Protein AF-A0A932RIR5-F1 (afdb_monomer_lite)

Foldseek 3Di:
DDDDDDDDDDDDDDDDPDDPPDPLQQQAPAEEEEEQPFFDPGQDDAAPVGRTFSVLSLLLRVLLQVLSVVSNYRYHYQDNHRHGDDLLRSQVRCVVSVHQEYEYETAAADPPLPDKFKEKEAAPPDDPLLQLLRVLLQLLLCQFAVGDRPYYYYDPRSNRVSHPHRYMYMNSIHSHHPVVVVLSVASFSSSSNSVSNNSSVSVSCVQPPGPPDDPPPSDDPDDDDDDDDDDDDDDPPDPPPDPQVDADAWDKDWQDDDPWFWFQWDAAQQNQKIKIATRRQQAIWIFGPVDPNRHIDHLDHGNQHPVDWEAFNVRQKIWGWHAGSQAIWIWIAGPPPGDIDTLDDHDNATWHWYAQNVRWIWTAGQVPQDIWIADPVVRDTDDDPPPPGPYDDFQAWDQDNPRDTQGLHDVQWGWDDWAAFLVNQWIWTWIDHPAAIWTWIAGRVPRDIATQDDDFCDDPPQKGWDWDWEAANVNQKIKIKIWIGNVPDTPAIWIWMDTSRNNDIHTNDDTDAHWPNWYAHNQQWIWTRSSSRIIMITHPVPPD

Radius of gyration: 26.17 Å; chains: 1; bounding box: 77×54×76 Å

Sequence (544 aa):
MIKRLFFFLASAISLFVLPVFAQDCDLTGYRLFIDPGHGGSDPGAVGPTGLTEKSVTLNTGLDFRDWLQSMGATVGMTRTTDVSVSLTTRAARANSFGADRFVSVHMNSFTNPSVDGTETYVVPNPSARTRHLGQSVLDELVWYLGTANRGLKTANFTVLVRTVMPATLSESVFLSNPDEEAALRDPDYRGWIAAAQSQGLCDHLAVYPAGAESDSEAASSEAFFLAPNDSSTAQRRPLQGFDLSKPLQLSSVRIISEGRLFMDPNFSPDGNYLIFRGRHGDGLYVVDTTRADLTPRRIAVAAAAGLPYAWSPDNRWLAYTTRRRQGFSTMLQNLSNGEIRAESSASRSLIFPEFAPTGELLLINPESGAATRVDVPSNRRTEDLVSSRILAREGELWIGRDGQAVQLSDTTLDYQWVVPSPTGDYALAVAGHPKGSLLLSVDTRTGSKNVLSLFGMGREGANNISYEGAWSSDGQRVLLNVIKDDGHTVVGSELYVTDRDGHQWQRLSGGGPVKLHAVWSSKDQIAFDDGEGRIVLANLTDLK

Structure (mmCIF, N/CA/C/O backbone):
data_AF-A0A932RIR5-F1
#
_entry.id   AF-A0A932RIR5-F1
#
loop_
_atom_site.group_PDB
_atom_site.id
_atom_site.type_symbol
_atom_site.label_atom_id
_atom_site.label_alt_id
_atom_site.label_comp_id
_atom_site.label_asym_id
_atom_site.label_entity_id
_atom_site.label_seq_id
_atom_site.pdbx_PDB_ins_code
_atom_site.Cartn_x
_atom_site.Cartn_y
_atom_site.Cartn_z
_atom_site.occupancy
_atom_site.B_iso_or_equiv
_atom_site.auth_seq_id
_atom_site.auth_comp_id
_atom_site.auth_asym_id
_atom_site.auth_atom_id
_atom_site.pdbx_PDB_model_num
ATOM 1 N N . MET A 1 1 ? -49.295 31.295 -18.003 1.00 32.19 1 MET A N 1
ATOM 2 C CA . MET A 1 1 ? -49.854 30.038 -18.558 1.00 32.19 1 MET A CA 1
ATOM 3 C C . MET A 1 1 ? -48.768 29.414 -19.424 1.00 32.19 1 MET A C 1
ATOM 5 O O . MET A 1 1 ? -48.263 30.119 -20.276 1.00 32.19 1 MET A O 1
ATOM 9 N N . ILE A 1 2 ? -48.158 28.303 -18.987 1.00 30.34 2 ILE A N 1
ATOM 10 C CA . ILE A 1 2 ? -48.437 26.919 -19.453 1.00 30.34 2 ILE A CA 1
ATOM 11 C C . ILE A 1 2 ? -47.890 26.713 -20.880 1.00 30.34 2 ILE A C 1
ATOM 13 O O . ILE A 1 2 ? -48.258 27.480 -21.749 1.00 30.34 2 ILE A O 1
ATOM 17 N N . LYS A 1 3 ? -47.136 25.679 -21.270 1.00 24.89 3 LYS A N 1
ATOM 18 C CA . LYS A 1 3 ? -46.393 24.552 -20.669 1.00 24.89 3 LYS A CA 1
ATOM 19 C C . LYS A 1 3 ? -46.009 23.677 -21.886 1.00 24.89 3 LYS A C 1
ATOM 21 O O . LYS A 1 3 ? -46.813 23.594 -22.808 1.00 24.89 3 LYS A O 1
ATOM 26 N N . ARG A 1 4 ? -44.915 22.913 -21.753 1.00 31.09 4 ARG A N 1
ATOM 27 C CA . ARG A 1 4 ? -44.551 21.669 -22.482 1.00 31.09 4 ARG A CA 1
ATOM 28 C C . ARG A 1 4 ? -43.914 21.811 -23.870 1.00 31.09 4 ARG A C 1
ATOM 30 O O . ARG A 1 4 ? -44.303 22.680 -24.626 1.00 31.09 4 ARG A O 1
ATOM 37 N N . LEU A 1 5 ? -43.036 20.917 -24.326 1.00 26.16 5 LEU A N 1
ATOM 38 C CA . LEU A 1 5 ? -42.202 19.811 -23.794 1.00 26.16 5 LEU A CA 1
ATOM 39 C C . LEU A 1 5 ? -41.736 19.098 -25.078 1.00 26.16 5 LEU A C 1
ATOM 41 O O . LEU A 1 5 ? -42.607 18.814 -25.887 1.00 26.16 5 LEU A O 1
ATOM 45 N N . PHE A 1 6 ? -40.457 18.767 -25.256 1.00 25.64 6 PHE A N 1
ATOM 46 C CA . PHE A 1 6 ? -40.047 17.443 -25.752 1.00 25.64 6 PHE A CA 1
ATOM 47 C C . PHE A 1 6 ? -38.556 17.207 -25.469 1.00 25.64 6 PHE A C 1
ATOM 49 O O . PHE A 1 6 ? -37.710 18.061 -25.713 1.00 25.64 6 PHE A O 1
ATOM 56 N N . PHE A 1 7 ? -38.312 16.043 -24.871 1.00 24.22 7 PHE A N 1
ATOM 57 C CA . PHE A 1 7 ? -37.049 15.438 -24.458 1.00 24.22 7 PHE A CA 1
ATOM 58 C C . PHE A 1 7 ? -36.295 14.839 -25.655 1.00 24.22 7 PHE A C 1
ATOM 60 O O . PHE A 1 7 ? -36.938 14.249 -26.517 1.00 24.22 7 PHE A O 1
ATOM 67 N N . PHE A 1 8 ? -34.959 14.827 -25.599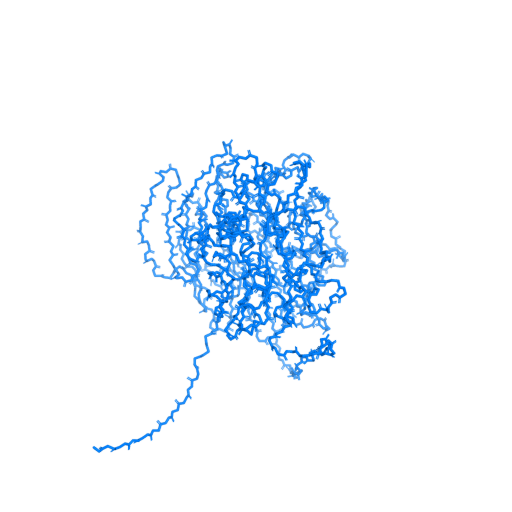 1.00 25.17 8 PHE A N 1
ATOM 68 C CA . PHE A 1 8 ? -34.173 13.640 -25.953 1.00 25.17 8 PHE A CA 1
ATOM 69 C C . PHE A 1 8 ? -32.940 13.534 -25.042 1.00 25.17 8 PHE A C 1
ATOM 71 O O . PHE A 1 8 ? -32.139 14.459 -24.939 1.00 25.17 8 PHE A O 1
ATOM 78 N N . LEU A 1 9 ? -32.863 12.398 -24.347 1.00 26.34 9 LEU A N 1
ATOM 79 C CA . LEU A 1 9 ? -31.711 11.874 -23.617 1.00 26.34 9 LEU A CA 1
ATOM 80 C C . LEU A 1 9 ? -30.598 11.504 -24.611 1.00 26.34 9 LEU A C 1
ATOM 82 O O . LEU A 1 9 ? -30.883 10.838 -25.604 1.00 26.34 9 LEU A O 1
ATOM 86 N N . ALA A 1 10 ? -29.345 11.808 -24.278 1.00 23.22 10 ALA A N 1
ATOM 87 C CA . ALA A 1 10 ? -28.198 10.975 -24.638 1.00 23.22 10 ALA A CA 1
ATOM 88 C C . ALA A 1 10 ? -27.129 11.132 -23.548 1.00 23.22 10 ALA A C 1
ATOM 90 O O . ALA A 1 10 ? -26.724 12.239 -23.201 1.00 23.22 10 ALA A O 1
ATOM 91 N N . SER A 1 11 ? -26.796 9.999 -22.947 1.00 24.69 11 SER A N 1
ATOM 92 C CA . SER A 1 11 ? -26.123 9.815 -21.670 1.00 24.69 11 SER A CA 1
ATOM 93 C C . SER A 1 11 ? -24.672 10.298 -21.646 1.00 24.69 11 SER A C 1
ATOM 95 O O . SER A 1 11 ? -23.898 10.019 -22.556 1.00 24.69 11 SER A O 1
ATOM 97 N N . ALA A 1 12 ? -24.293 10.946 -20.544 1.00 24.64 12 ALA A N 1
ATOM 98 C CA . ALA A 1 12 ? -22.904 11.108 -20.141 1.00 24.64 12 ALA A CA 1
ATOM 99 C C . ALA A 1 12 ? -22.365 9.744 -19.682 1.00 24.64 12 ALA A C 1
ATOM 101 O O . ALA A 1 12 ? -22.759 9.243 -18.631 1.00 24.64 12 ALA A O 1
ATOM 102 N N . ILE A 1 13 ? -21.494 9.134 -20.483 1.00 23.48 13 ILE A N 1
ATOM 103 C CA . ILE A 1 13 ? -20.657 8.016 -20.048 1.00 23.48 13 ILE A CA 1
ATOM 104 C C . ILE A 1 13 ? -19.321 8.636 -19.640 1.00 23.48 13 ILE A C 1
ATOM 106 O O . ILE A 1 13 ? -18.501 9.000 -20.478 1.00 23.48 13 ILE A O 1
ATOM 110 N N . SER A 1 14 ? -19.162 8.836 -18.334 1.00 25.25 14 SER A N 1
ATOM 111 C CA . SER A 1 14 ? -17.896 9.194 -17.702 1.00 25.25 14 SER A CA 1
ATOM 112 C C . SER A 1 14 ? -17.073 7.910 -17.593 1.00 25.25 14 SER A C 1
ATOM 114 O O . SER A 1 14 ? -17.398 7.059 -16.769 1.00 25.25 14 SER A O 1
ATOM 116 N N . LEU A 1 15 ? -16.070 7.721 -18.455 1.00 24.72 15 LEU A N 1
ATOM 117 C CA . LEU A 1 15 ? -15.128 6.607 -18.323 1.00 24.72 15 LEU A CA 1
ATOM 118 C C . LEU A 1 15 ? -14.034 7.008 -17.323 1.00 24.72 15 LEU A C 1
ATOM 120 O O . LEU A 1 15 ? -13.283 7.956 -17.552 1.00 24.72 15 LEU A O 1
ATOM 124 N N . PHE A 1 16 ? -14.011 6.306 -16.194 1.00 26.66 16 PHE A N 1
ATOM 125 C CA . PHE A 1 16 ? -13.011 6.408 -15.138 1.00 26.66 16 PHE A CA 1
ATOM 126 C C . PHE A 1 16 ? -11.642 5.948 -15.655 1.00 26.66 16 PHE A C 1
ATOM 128 O O . PHE A 1 16 ? -11.509 4.842 -16.176 1.00 26.66 16 PHE A O 1
ATOM 135 N N . VAL A 1 17 ? -10.615 6.778 -15.469 1.00 27.78 17 VAL A N 1
ATOM 136 C CA . VAL A 1 17 ? -9.223 6.320 -15.444 1.00 27.78 17 VAL A CA 1
ATOM 137 C C . VAL A 1 17 ? -8.974 5.854 -14.014 1.00 27.78 17 VAL A C 1
ATOM 139 O O . VAL A 1 17 ? -8.877 6.681 -13.112 1.00 27.78 17 VAL A O 1
ATOM 142 N N . LEU A 1 18 ? -8.944 4.541 -13.794 1.00 24.98 18 LEU A N 1
ATOM 143 C CA . LEU A 1 18 ? -8.623 3.960 -12.493 1.00 24.98 18 LEU A CA 1
ATOM 144 C C . LEU A 1 18 ? -7.109 4.055 -12.245 1.00 24.98 18 LEU A C 1
ATOM 146 O O . LEU A 1 18 ? -6.346 3.412 -12.972 1.00 24.98 18 LEU A O 1
ATOM 150 N N . PRO A 1 19 ? -6.637 4.773 -11.210 1.00 30.58 19 PRO A N 1
ATOM 151 C CA . PRO A 1 19 ? -5.379 4.415 -10.585 1.00 30.58 19 PRO A CA 1
ATOM 152 C C . PRO A 1 19 ? -5.601 3.077 -9.873 1.00 30.58 19 PRO A C 1
ATOM 154 O O . PRO A 1 19 ? -6.501 2.931 -9.046 1.00 30.58 19 PRO A O 1
ATOM 157 N N . VAL A 1 20 ? -4.798 2.072 -10.209 1.00 34.03 20 VAL A N 1
ATOM 158 C CA . VAL A 1 20 ? -4.818 0.796 -9.493 1.00 34.03 20 VAL A CA 1
ATOM 159 C C . VAL A 1 20 ? -4.503 1.084 -8.012 1.00 34.03 20 VAL A C 1
ATOM 161 O O . VAL A 1 20 ? -3.459 1.661 -7.705 1.00 34.03 20 VAL A O 1
ATOM 164 N N . PHE A 1 21 ? -5.430 0.682 -7.129 1.00 33.22 21 PHE A N 1
ATOM 165 C CA . PHE A 1 21 ? -5.418 0.723 -5.651 1.00 33.22 21 PHE A CA 1
ATOM 166 C C . PHE A 1 21 ? -6.031 1.955 -4.946 1.00 33.22 21 PHE A C 1
ATOM 168 O O . PHE A 1 21 ? -5.460 2.528 -4.021 1.00 33.22 21 PHE A O 1
ATOM 175 N N . ALA A 1 22 ? -7.273 2.282 -5.280 1.00 31.80 22 ALA A N 1
ATOM 176 C CA . ALA A 1 22 ? -8.377 1.772 -4.467 1.00 31.80 22 ALA A CA 1
ATOM 177 C C . ALA A 1 22 ? -9.261 0.979 -5.430 1.00 31.80 22 ALA A C 1
ATOM 179 O O . ALA A 1 22 ? -9.397 1.364 -6.590 1.00 31.80 22 ALA A O 1
ATOM 180 N N . GLN A 1 23 ? -9.857 -0.129 -5.007 1.00 37.41 23 GLN A N 1
ATOM 181 C CA . GLN A 1 23 ? -11.099 -0.499 -5.677 1.00 37.41 23 GLN A CA 1
ATOM 182 C C . GLN A 1 23 ? -11.997 0.739 -5.528 1.00 37.41 23 GLN A C 1
ATOM 184 O O . GLN A 1 23 ? -12.101 1.238 -4.406 1.00 37.41 23 GLN A O 1
ATOM 189 N N . ASP A 1 24 ? -12.539 1.290 -6.621 1.00 47.62 24 ASP A N 1
ATOM 190 C CA . ASP A 1 24 ? -13.569 2.336 -6.572 1.00 47.62 24 ASP A CA 1
ATOM 191 C C . ASP A 1 24 ? -14.767 1.750 -5.818 1.00 47.62 24 ASP A C 1
ATOM 193 O O . ASP A 1 24 ? -15.699 1.173 -6.378 1.00 47.62 24 ASP A O 1
ATOM 197 N N . CYS A 1 25 ? -14.662 1.781 -4.498 1.00 64.06 25 CYS A N 1
ATOM 198 C CA . CYS A 1 25 ? -15.591 1.189 -3.577 1.00 64.06 25 CYS A CA 1
ATOM 199 C C . CYS A 1 25 ? -16.679 2.225 -3.373 1.00 64.06 25 CYS A C 1
ATOM 201 O O . CYS A 1 25 ? -16.605 3.066 -2.479 1.00 64.06 25 CYS A O 1
ATOM 203 N N . ASP A 1 26 ? -17.660 2.210 -4.268 1.00 77.00 26 ASP A N 1
ATOM 204 C CA . ASP A 1 26 ? -18.864 3.002 -4.090 1.00 77.00 26 ASP A CA 1
ATOM 205 C C . ASP A 1 26 ? -19.714 2.367 -2.985 1.00 77.00 26 ASP A C 1
ATOM 207 O O . ASP A 1 26 ? -20.332 1.313 -3.154 1.00 77.00 26 ASP A O 1
ATOM 211 N N . LEU A 1 27 ? -19.725 3.021 -1.826 1.00 83.62 27 LEU A N 1
ATOM 212 C CA . LEU A 1 27 ? -20.513 2.625 -0.668 1.00 83.62 27 LEU A CA 1
ATOM 213 C C . LEU A 1 27 ? -21.840 3.390 -0.584 1.00 83.62 27 LEU A C 1
ATOM 215 O O . LEU A 1 27 ? -22.510 3.354 0.455 1.00 83.62 27 LEU A O 1
ATOM 219 N N . THR A 1 28 ? -22.254 4.066 -1.658 1.00 87.31 28 THR A N 1
ATOM 220 C CA . THR A 1 28 ? -23.553 4.735 -1.726 1.00 87.31 28 THR A CA 1
ATOM 221 C C . THR A 1 28 ? -24.678 3.749 -1.421 1.00 87.31 28 THR A C 1
ATOM 223 O O . THR A 1 28 ? -24.829 2.705 -2.049 1.00 87.31 28 THR A O 1
ATOM 226 N N . GLY A 1 29 ? -25.496 4.094 -0.427 1.00 89.19 29 GLY A N 1
ATOM 227 C CA . GLY A 1 29 ? -26.617 3.265 0.020 1.00 89.19 29 GLY A CA 1
ATOM 228 C C . GLY A 1 29 ? -26.280 2.263 1.128 1.00 89.19 29 GLY A C 1
ATOM 229 O O . GLY A 1 29 ? -27.212 1.766 1.759 1.00 89.19 29 GLY A O 1
ATOM 230 N N . TYR A 1 30 ? -25.001 2.033 1.444 1.00 94.69 30 TYR A N 1
ATOM 231 C CA . TYR A 1 30 ? -24.607 1.209 2.589 1.00 94.69 30 TYR A CA 1
ATOM 232 C C . TYR A 1 30 ? -24.720 1.971 3.914 1.00 94.69 30 TYR A C 1
ATOM 234 O O . TYR A 1 30 ? -24.375 3.153 4.024 1.00 94.69 30 TYR A O 1
ATOM 242 N N . ARG A 1 31 ? -25.165 1.266 4.954 1.00 97.88 31 ARG A N 1
ATOM 243 C CA . ARG A 1 31 ? -25.274 1.720 6.344 1.00 97.88 31 ARG A CA 1
ATOM 244 C C . ARG A 1 31 ? -24.228 1.000 7.186 1.00 97.88 31 ARG A C 1
ATOM 246 O O . ARG A 1 31 ? -24.449 -0.112 7.653 1.00 97.88 31 ARG A O 1
ATOM 253 N N . LEU A 1 32 ? -23.086 1.630 7.421 1.00 98.44 32 LEU A N 1
ATOM 254 C CA . LEU A 1 32 ? -21.962 1.010 8.132 1.00 98.44 32 LEU A CA 1
ATOM 255 C C . LEU A 1 32 ? -21.875 1.543 9.560 1.00 98.44 32 LEU A C 1
ATOM 257 O O . LEU A 1 32 ? -22.119 2.725 9.796 1.00 98.44 32 LEU A O 1
ATOM 261 N N . PHE A 1 33 ? -21.559 0.683 10.528 1.00 98.75 33 PHE A N 1
ATOM 262 C CA . PHE A 1 33 ? -21.531 1.076 11.936 1.00 98.75 33 PHE A CA 1
ATOM 263 C C . PHE A 1 33 ? -20.171 0.817 12.574 1.00 98.75 33 PHE A C 1
ATOM 265 O O . PHE A 1 33 ? -19.694 -0.317 12.601 1.00 98.75 33 PHE A O 1
ATOM 272 N N . ILE A 1 34 ? -19.575 1.874 13.122 1.00 98.81 34 ILE A N 1
ATOM 273 C CA . ILE A 1 34 ? -18.263 1.830 13.770 1.00 98.81 34 ILE A CA 1
ATOM 274 C C . ILE A 1 34 ? -18.433 1.936 15.286 1.00 98.81 34 ILE A C 1
ATOM 276 O O . ILE A 1 34 ? -19.160 2.792 15.801 1.00 98.81 34 ILE A O 1
ATOM 280 N N . ASP A 1 35 ? -17.723 1.092 16.023 1.00 98.81 35 ASP A N 1
ATOM 281 C CA . ASP A 1 35 ? -17.674 1.124 17.480 1.00 98.81 35 ASP A CA 1
ATOM 282 C C . ASP A 1 35 ? -16.261 1.423 17.993 1.00 98.81 35 ASP A C 1
ATOM 284 O O . ASP A 1 35 ? -15.450 0.509 18.134 1.00 98.81 35 ASP A O 1
ATOM 288 N N . PRO A 1 36 ? -15.937 2.694 18.300 1.00 98.81 36 PRO A N 1
ATOM 289 C CA . PRO A 1 36 ? -14.717 3.013 19.031 1.00 98.81 36 PRO A CA 1
ATOM 290 C C . PRO A 1 36 ? -14.792 2.459 20.462 1.00 98.81 36 PRO A C 1
ATOM 292 O O . PRO A 1 36 ? -15.597 2.939 21.277 1.00 98.81 36 PRO A O 1
ATOM 295 N N . GLY A 1 37 ? -13.944 1.480 20.787 1.00 98.56 37 GLY A N 1
ATOM 296 C CA . GLY A 1 37 ? -13.891 0.822 22.095 1.00 98.56 37 GLY A CA 1
ATOM 297 C C . GLY A 1 37 ? -13.764 1.788 23.281 1.00 98.56 37 GLY A C 1
ATOM 298 O O . GLY A 1 37 ? -13.304 2.918 23.128 1.00 98.56 37 GLY A O 1
ATOM 299 N N . HIS A 1 38 ? -14.179 1.364 24.479 1.00 98.56 38 HIS A N 1
ATOM 300 C CA . HIS A 1 38 ? -14.005 2.123 25.737 1.00 98.56 38 HIS A CA 1
ATOM 301 C C . HIS A 1 38 ? -14.638 3.533 25.732 1.00 98.56 38 HIS A C 1
ATOM 303 O O . HIS A 1 38 ? -15.587 3.790 24.986 1.00 98.56 38 HIS A O 1
ATOM 309 N N . GLY A 1 39 ? -14.180 4.441 26.599 1.00 98.19 39 GLY A N 1
ATOM 310 C CA . GLY A 1 39 ? -14.641 5.831 26.662 1.00 98.19 39 GLY A CA 1
ATOM 311 C C . GLY A 1 39 ? -15.139 6.252 28.044 1.00 98.19 39 GLY A C 1
ATOM 312 O O . GLY A 1 39 ? -15.595 5.443 28.855 1.00 98.19 39 GLY A O 1
ATOM 313 N N . GLY A 1 40 ? -15.057 7.554 28.308 1.00 98.19 40 GLY A N 1
ATOM 314 C CA . GLY A 1 40 ? -15.403 8.168 29.580 1.00 98.19 40 GLY A CA 1
ATOM 315 C C . GLY A 1 40 ? -14.541 7.619 30.714 1.00 98.19 40 GLY A C 1
ATOM 316 O O . GLY A 1 40 ? -13.319 7.788 30.723 1.00 98.19 40 GLY A O 1
ATOM 317 N N . SER A 1 41 ? -15.195 6.969 31.675 1.00 97.44 41 SER A N 1
ATOM 318 C CA . SER A 1 41 ? -14.560 6.383 32.861 1.00 97.44 41 SER A CA 1
ATOM 319 C C . SER A 1 41 ? -13.728 5.132 32.573 1.00 97.44 41 SER A C 1
ATOM 321 O O . SER A 1 41 ? -12.936 4.740 33.421 1.00 97.44 41 SER A O 1
ATOM 323 N N . ASP A 1 42 ? -13.929 4.491 31.422 1.00 98.25 42 ASP A N 1
ATOM 324 C CA . ASP A 1 42 ? -13.168 3.319 30.999 1.00 98.25 42 ASP A CA 1
ATOM 325 C C . ASP A 1 42 ? -12.032 3.760 30.057 1.00 98.25 42 ASP A C 1
ATOM 327 O O . ASP A 1 42 ? -12.317 4.160 28.922 1.00 98.25 42 ASP A O 1
ATOM 331 N N . PRO A 1 43 ? -10.760 3.756 30.506 1.00 98.00 43 PRO A N 1
ATOM 332 C CA . PRO A 1 43 ? -9.630 4.132 29.665 1.00 98.00 43 PRO A CA 1
ATOM 333 C C . PRO A 1 43 ? -9.264 3.065 28.624 1.00 98.00 43 PRO A C 1
ATOM 335 O O . PRO A 1 43 ? -8.533 3.397 27.688 1.00 98.00 43 PRO A O 1
ATOM 338 N N . GLY A 1 44 ? -9.763 1.834 28.777 1.00 98.25 44 GLY A N 1
ATOM 339 C CA . GLY A 1 44 ? -9.194 0.649 28.144 1.00 98.25 44 GLY A CA 1
ATOM 340 C C . GLY A 1 44 ? -7.769 0.385 28.622 1.00 98.25 44 GLY A C 1
ATOM 341 O O . GLY A 1 44 ? -7.405 0.734 29.753 1.00 98.25 44 GLY A O 1
ATOM 342 N N . ALA A 1 45 ? -6.952 -0.216 27.764 1.00 97.88 45 ALA A N 1
ATOM 343 C CA . ALA A 1 45 ? -5.528 -0.359 28.015 1.00 97.88 45 ALA A CA 1
ATOM 344 C C . ALA A 1 45 ? -4.842 1.011 28.192 1.00 97.88 45 ALA A C 1
ATOM 346 O O . ALA A 1 45 ? -5.231 2.028 27.606 1.00 97.88 45 ALA A O 1
ATOM 347 N N . VAL A 1 46 ? -3.788 1.030 29.009 1.00 98.19 46 VAL A N 1
ATOM 348 C CA . VAL A 1 46 ? -2.924 2.198 29.208 1.00 98.19 46 VAL A CA 1
ATOM 349 C C . VAL A 1 46 ? -1.503 1.783 28.861 1.00 98.19 46 VAL A C 1
ATOM 351 O O . VAL A 1 46 ? -0.953 0.883 29.495 1.00 98.19 46 VAL A O 1
ATOM 354 N N . GLY A 1 47 ? -0.940 2.410 27.833 1.00 97.25 47 GLY A N 1
ATOM 355 C CA . GLY A 1 47 ? 0.413 2.128 27.372 1.00 97.25 47 GLY A CA 1
ATOM 356 C C . GLY A 1 47 ? 1.489 2.646 28.335 1.00 97.25 47 GLY A C 1
ATOM 357 O O . GLY A 1 47 ? 1.191 3.425 29.253 1.00 97.25 47 GLY A O 1
ATOM 358 N N . PRO A 1 48 ? 2.753 2.222 28.155 1.00 95.50 48 PRO A N 1
ATOM 359 C CA . PRO A 1 48 ? 3.845 2.530 29.080 1.00 95.50 48 PRO A CA 1
ATOM 360 C C . PRO A 1 48 ? 4.137 4.030 29.234 1.00 95.50 48 PRO A C 1
ATOM 362 O O . PRO A 1 48 ? 4.659 4.446 30.269 1.00 95.50 48 PRO A O 1
ATOM 365 N N . THR A 1 49 ? 3.769 4.862 28.256 1.00 96.19 49 THR A N 1
ATOM 366 C CA . THR A 1 49 ? 3.917 6.326 28.321 1.00 96.19 49 THR A CA 1
ATOM 367 C C . THR A 1 49 ? 2.612 7.055 28.675 1.00 96.19 49 THR A C 1
ATOM 369 O O . THR A 1 49 ? 2.529 8.283 28.572 1.00 96.19 49 THR A O 1
ATOM 372 N N . GLY A 1 50 ? 1.582 6.319 29.103 1.00 97.31 50 GLY A N 1
ATOM 373 C CA . GLY A 1 50 ? 0.291 6.852 29.541 1.00 97.31 50 GLY A CA 1
ATOM 374 C C . GLY A 1 50 ? -0.707 7.125 28.413 1.00 97.31 50 GLY A C 1
ATOM 375 O O . GLY A 1 50 ? -1.734 7.765 28.660 1.00 97.31 50 GLY A O 1
ATOM 376 N N . LEU A 1 51 ? -0.439 6.674 27.179 1.00 98.06 51 LEU A N 1
ATOM 377 C CA . LEU A 1 51 ? -1.433 6.739 26.107 1.00 98.06 51 LEU A CA 1
ATOM 378 C C . LEU A 1 51 ? -2.606 5.815 26.459 1.00 98.06 51 LEU A C 1
ATOM 380 O O . LEU A 1 51 ? -2.403 4.679 26.873 1.00 98.06 51 LEU A O 1
ATOM 384 N N . THR A 1 52 ? -3.838 6.302 26.316 1.00 98.62 52 THR A N 1
ATOM 385 C CA . THR A 1 52 ? -5.042 5.527 26.655 1.00 98.62 52 THR A CA 1
ATOM 386 C C . THR A 1 52 ? -5.717 4.990 25.405 1.00 98.62 52 THR A C 1
ATOM 388 O O . THR A 1 52 ? -5.920 5.725 24.431 1.00 98.62 52 THR A O 1
ATOM 391 N N . GLU A 1 53 ? -6.134 3.729 25.453 1.00 98.75 53 GLU A N 1
ATOM 392 C CA . GLU A 1 53 ? -6.814 3.054 24.351 1.00 98.75 53 GLU A CA 1
ATOM 393 C C . GLU A 1 53 ? -8.085 3.795 23.935 1.00 98.75 53 GLU A C 1
ATOM 395 O O . GLU A 1 53 ? -8.317 4.000 22.744 1.00 98.75 53 GLU A O 1
ATOM 400 N N . LYS A 1 54 ? -8.879 4.302 24.889 1.00 98.56 54 LYS A N 1
ATOM 401 C CA . LYS A 1 54 ? -10.089 5.086 24.583 1.00 98.56 54 LYS A CA 1
ATOM 402 C C . LYS A 1 54 ? -9.828 6.297 23.679 1.00 98.56 54 LYS A C 1
ATOM 404 O O . LYS A 1 54 ? -10.702 6.679 22.897 1.00 98.56 54 LYS A O 1
ATOM 409 N N . SER A 1 55 ? -8.645 6.905 23.788 1.00 98.44 55 SER A N 1
ATOM 410 C CA . SER A 1 55 ? -8.258 8.070 22.990 1.00 98.44 55 SER A CA 1
ATOM 411 C C . SER A 1 55 ? -7.832 7.637 21.591 1.00 98.44 55 SER A C 1
ATOM 413 O O . SER A 1 55 ? -8.236 8.247 20.603 1.00 98.44 55 SER A O 1
ATOM 415 N N . VAL A 1 56 ? -7.059 6.552 21.500 1.00 98.56 56 VAL A N 1
ATOM 416 C CA . VAL A 1 56 ? -6.601 5.980 20.227 1.00 98.56 56 VAL A CA 1
ATOM 417 C C . VAL A 1 56 ? -7.777 5.452 19.409 1.00 98.56 56 VAL A C 1
ATOM 419 O O . VAL A 1 56 ? -7.920 5.813 18.242 1.00 98.56 56 VAL A O 1
ATOM 422 N N . THR A 1 57 ? -8.654 4.662 20.026 1.00 98.75 57 THR A N 1
ATOM 423 C CA . THR A 1 57 ? -9.854 4.099 19.390 1.00 98.75 57 THR A CA 1
ATOM 424 C C . THR A 1 57 ? -10.819 5.188 18.937 1.00 98.75 57 THR A C 1
ATOM 426 O O . THR A 1 57 ? -11.347 5.091 17.834 1.00 98.75 57 THR A O 1
ATOM 429 N N . LEU A 1 58 ? -11.009 6.262 19.723 1.00 98.75 58 LEU A N 1
ATOM 430 C CA . LEU A 1 58 ? -11.843 7.397 19.311 1.00 98.75 58 LEU A CA 1
ATOM 431 C C . LEU A 1 58 ? -11.295 8.062 18.053 1.00 98.75 58 LEU A C 1
ATOM 433 O O . LEU A 1 58 ? -12.033 8.238 17.091 1.00 98.75 58 LEU A O 1
ATOM 437 N N . ASN A 1 59 ? -10.011 8.424 18.066 1.00 96.88 59 ASN A N 1
ATOM 438 C CA . ASN A 1 59 ? -9.389 9.122 16.945 1.00 96.88 59 ASN A CA 1
ATOM 439 C C . ASN A 1 59 ? -9.396 8.251 15.684 1.00 96.88 59 ASN A C 1
ATOM 441 O O . ASN A 1 59 ? -9.846 8.706 14.641 1.00 96.88 59 ASN A O 1
ATOM 445 N N . THR A 1 60 ? -9.007 6.981 15.813 1.00 96.38 60 THR A N 1
ATOM 446 C CA . THR A 1 60 ? -9.030 6.011 14.707 1.00 96.38 60 THR A CA 1
ATOM 447 C C . THR A 1 60 ? -10.446 5.811 14.172 1.00 96.38 60 THR A C 1
ATOM 449 O O . THR A 1 60 ? -10.659 5.813 12.969 1.00 96.38 60 THR A O 1
ATOM 452 N N . GLY A 1 61 ? -11.445 5.692 15.050 1.00 98.19 61 GLY A N 1
ATOM 453 C CA . GLY A 1 61 ? -12.837 5.526 14.639 1.00 98.19 61 GLY A CA 1
ATOM 454 C C . GLY A 1 61 ? -13.425 6.757 13.944 1.00 98.19 61 GLY A C 1
ATOM 455 O O . GLY A 1 61 ? -14.262 6.609 13.057 1.00 98.19 61 GLY A O 1
ATOM 456 N N . LEU A 1 62 ? -12.997 7.967 14.321 1.00 95.56 62 LEU A N 1
ATOM 457 C CA . LEU A 1 62 ? -13.368 9.200 13.619 1.00 95.56 62 LEU A CA 1
ATOM 458 C C . LEU A 1 62 ? -12.729 9.250 12.227 1.00 95.56 62 LEU A C 1
ATOM 460 O O . LEU A 1 62 ? -13.437 9.524 11.261 1.00 95.56 62 LEU A O 1
ATOM 464 N N . ASP A 1 63 ? -11.440 8.915 12.120 1.00 83.69 63 ASP A N 1
ATOM 465 C CA . ASP A 1 63 ? -10.748 8.826 10.831 1.00 83.69 63 ASP A CA 1
ATOM 466 C C . ASP A 1 63 ? -11.408 7.747 9.939 1.00 83.69 63 ASP A C 1
ATOM 468 O O . ASP A 1 63 ? -11.639 7.965 8.752 1.00 83.69 63 ASP A O 1
ATOM 472 N N . PHE A 1 64 ? -11.806 6.609 10.518 1.00 95.19 64 PHE A N 1
ATOM 473 C CA . PHE A 1 64 ? -12.503 5.521 9.823 1.00 95.19 64 PHE A CA 1
ATOM 474 C C . PHE A 1 64 ? -13.888 5.944 9.320 1.00 95.19 64 PHE A C 1
ATOM 476 O O . PHE A 1 64 ? -14.248 5.674 8.174 1.00 95.19 64 PHE A O 1
ATOM 483 N N . ARG A 1 65 ? -14.657 6.680 10.131 1.00 95.44 65 ARG A N 1
ATOM 484 C CA . ARG A 1 65 ? -15.923 7.275 9.684 1.00 95.44 65 ARG A CA 1
ATOM 485 C C . ARG A 1 65 ? -15.700 8.163 8.464 1.00 95.44 65 ARG A C 1
ATOM 487 O O . ARG A 1 65 ? -16.445 8.037 7.495 1.00 95.44 65 ARG A O 1
ATOM 494 N N . ASP A 1 66 ? -14.709 9.046 8.522 1.00 79.44 66 ASP A N 1
ATOM 495 C CA . ASP A 1 66 ? -14.456 10.021 7.461 1.00 79.44 66 ASP A CA 1
ATOM 496 C C . ASP A 1 66 ? -14.050 9.328 6.151 1.00 79.44 66 ASP A C 1
ATOM 498 O O . ASP A 1 66 ? -14.534 9.710 5.084 1.00 79.44 66 ASP A O 1
ATOM 502 N N . TRP A 1 67 ? -13.269 8.242 6.234 1.00 77.50 67 TRP A N 1
ATOM 503 C CA . TRP A 1 67 ? -12.975 7.369 5.093 1.00 77.50 67 TRP A CA 1
ATOM 504 C C . TRP A 1 67 ? -14.240 6.789 4.463 1.00 77.50 67 TRP A C 1
ATOM 506 O O . TRP A 1 67 ? -14.486 6.994 3.274 1.00 77.50 67 TRP A O 1
ATOM 516 N N . LEU A 1 68 ? -15.079 6.115 5.249 1.00 83.62 68 LEU A N 1
ATOM 517 C CA . LEU A 1 68 ? -16.303 5.491 4.741 1.00 83.62 68 LEU A CA 1
ATOM 518 C C . LEU A 1 68 ? -17.292 6.515 4.162 1.00 83.62 68 LEU A C 1
ATOM 520 O O . LEU A 1 68 ? -17.918 6.261 3.134 1.00 83.62 68 LEU A O 1
ATOM 524 N N . GLN A 1 69 ? -17.417 7.690 4.786 1.00 82.00 69 GLN A N 1
ATOM 525 C CA . GLN A 1 69 ? -18.267 8.772 4.280 1.00 82.00 69 GLN A CA 1
ATOM 526 C C . GLN A 1 69 ? -17.747 9.348 2.962 1.00 82.00 69 GLN A C 1
ATOM 528 O O . GLN A 1 69 ? -18.551 9.675 2.090 1.00 82.00 69 GLN A O 1
ATOM 533 N N . SER A 1 70 ? -16.423 9.445 2.788 1.00 70.69 70 SER A N 1
ATOM 534 C CA . SER A 1 70 ? -15.827 9.888 1.519 1.00 70.69 70 SER A CA 1
ATOM 535 C C . SER A 1 70 ? -16.130 8.940 0.352 1.00 70.69 70 SER A C 1
ATOM 537 O O . SER A 1 70 ? -16.164 9.382 -0.792 1.00 70.69 70 SER A O 1
ATOM 539 N N . MET A 1 71 ? -16.431 7.674 0.658 1.00 76.50 71 MET A N 1
ATOM 540 C CA . MET A 1 71 ? -16.841 6.632 -0.288 1.00 76.50 71 MET A CA 1
ATOM 541 C C . MET A 1 71 ? -18.369 6.526 -0.461 1.00 76.50 71 MET A C 1
ATOM 543 O O . MET A 1 71 ? -18.852 5.625 -1.133 1.00 76.50 71 MET A O 1
ATOM 547 N N . GLY A 1 72 ? -19.157 7.423 0.147 1.00 79.31 72 GLY A N 1
ATOM 548 C CA . GLY A 1 72 ? -20.617 7.480 -0.023 1.00 79.31 72 GLY A CA 1
ATOM 549 C C . GLY A 1 72 ? -21.444 6.725 1.027 1.00 79.31 72 GLY A C 1
ATOM 550 O O . GLY A 1 72 ? -22.677 6.790 0.992 1.00 79.31 72 GLY A O 1
ATOM 551 N N . ALA A 1 73 ? -20.813 6.058 1.999 1.00 91.06 73 ALA A N 1
ATOM 552 C CA . ALA A 1 73 ? -21.531 5.321 3.038 1.00 91.06 73 ALA A CA 1
ATOM 553 C C . ALA A 1 73 ? -22.287 6.245 4.007 1.00 91.06 73 ALA A C 1
ATOM 555 O O . ALA A 1 73 ? -21.802 7.301 4.425 1.00 91.06 73 ALA A O 1
ATOM 556 N N . THR A 1 74 ? -23.443 5.786 4.490 1.00 97.69 74 THR A N 1
ATOM 557 C CA . THR A 1 74 ? -24.076 6.356 5.685 1.00 97.69 74 THR A CA 1
ATOM 558 C C . THR A 1 74 ? -23.478 5.695 6.923 1.00 97.69 74 THR A C 1
ATOM 560 O O . THR A 1 74 ? -23.688 4.507 7.160 1.00 97.69 74 THR A O 1
ATOM 563 N N . VAL A 1 75 ? -22.751 6.459 7.739 1.00 98.50 75 VAL A N 1
ATOM 564 C CA . VAL A 1 75 ? -21.983 5.900 8.861 1.00 98.50 75 VAL A CA 1
ATOM 565 C C . VAL A 1 75 ? -22.617 6.227 10.212 1.00 98.50 75 VAL A C 1
ATOM 567 O O . VAL A 1 75 ? -22.808 7.393 10.560 1.00 98.50 75 VAL A O 1
ATOM 570 N N . GLY A 1 76 ? -22.918 5.190 10.991 1.00 98.56 76 GLY A N 1
ATOM 571 C CA . GLY A 1 76 ? -23.297 5.285 12.399 1.00 98.56 76 GLY A CA 1
ATOM 572 C C . GLY A 1 76 ? -22.099 5.039 13.319 1.00 98.56 76 GLY A C 1
ATOM 573 O O . GLY A 1 76 ? -21.185 4.293 12.973 1.00 98.56 76 GLY A O 1
ATOM 574 N N . MET A 1 77 ? -22.093 5.653 14.505 1.00 98.75 77 MET A N 1
ATOM 575 C CA . MET A 1 77 ? -21.038 5.438 15.501 1.00 98.75 77 MET A CA 1
ATOM 576 C C . MET A 1 77 ? -21.604 5.219 16.901 1.00 98.75 77 MET A C 1
ATOM 578 O O . MET A 1 77 ? -22.594 5.850 17.286 1.00 98.75 77 MET A O 1
ATOM 582 N N . THR A 1 78 ? -20.952 4.377 17.710 1.00 98.44 78 THR A N 1
ATOM 583 C CA . THR A 1 78 ? -21.326 4.244 19.129 1.00 98.44 78 THR A CA 1
ATOM 584 C C . THR A 1 78 ? -21.003 5.500 19.924 1.00 98.44 78 THR A C 1
ATOM 586 O O . THR A 1 78 ? -21.780 5.852 20.807 1.00 98.44 78 THR A O 1
ATOM 589 N N . ARG A 1 79 ? -19.905 6.198 19.622 1.00 98.62 79 ARG A N 1
ATOM 590 C CA . ARG A 1 79 ? -19.514 7.471 20.242 1.00 98.62 79 ARG A CA 1
ATOM 591 C C . ARG A 1 79 ? -18.667 8.305 19.281 1.00 98.62 79 ARG A C 1
ATOM 593 O O . ARG A 1 79 ? -17.911 7.756 18.490 1.00 98.62 79 ARG A O 1
ATOM 600 N N . THR A 1 80 ? -18.780 9.625 19.388 1.00 98.25 80 THR A N 1
ATOM 601 C CA . THR A 1 80 ? -17.975 10.613 18.638 1.00 98.25 80 THR A CA 1
ATOM 602 C C . THR A 1 80 ? -17.195 11.556 19.557 1.00 98.25 80 THR A C 1
ATOM 604 O O . THR A 1 80 ? -16.465 12.424 19.090 1.00 98.25 80 THR A O 1
ATOM 607 N N . THR A 1 81 ? -17.333 11.374 20.869 1.00 98.19 81 THR A N 1
ATOM 608 C CA . THR A 1 81 ? -16.636 12.106 21.930 1.00 98.19 81 THR A CA 1
ATOM 609 C C . THR A 1 81 ? -16.190 11.126 23.020 1.00 98.19 81 THR A C 1
ATOM 611 O O . THR A 1 81 ? -16.503 9.928 22.972 1.00 98.19 81 THR A O 1
ATOM 614 N N . ASP A 1 82 ? -15.426 11.608 24.002 1.00 98.44 82 ASP A N 1
ATOM 615 C CA . ASP A 1 82 ? -15.005 10.793 25.143 1.00 98.44 82 ASP A CA 1
ATOM 616 C C . ASP A 1 82 ? -16.148 10.628 26.161 1.00 98.44 82 ASP A C 1
ATOM 618 O O . ASP A 1 82 ? -16.296 11.413 27.096 1.00 98.44 82 ASP A O 1
ATOM 622 N N . VAL A 1 83 ? -16.994 9.618 25.946 1.00 98.25 83 VAL A N 1
ATOM 623 C CA . VAL A 1 83 ? -18.159 9.308 26.787 1.00 98.25 83 VAL A CA 1
ATOM 624 C C . VAL A 1 83 ? -18.272 7.809 27.046 1.00 98.25 83 VAL A C 1
ATOM 626 O O . VAL A 1 83 ? -17.963 6.993 26.176 1.00 98.25 83 VAL A O 1
ATOM 629 N N . SER A 1 84 ? -18.766 7.438 28.228 1.00 97.94 84 SER A N 1
ATOM 630 C CA . SER A 1 84 ? -19.031 6.039 28.567 1.00 97.94 84 SER A CA 1
ATOM 631 C C . SER A 1 84 ? -20.249 5.518 27.795 1.00 97.94 84 SER A C 1
ATOM 633 O O . SER A 1 84 ? -21.336 6.096 27.863 1.00 97.94 84 SER A O 1
ATOM 635 N N . VAL A 1 85 ? -20.094 4.389 27.098 1.00 97.38 85 VAL A N 1
ATOM 636 C CA . VAL A 1 85 ? -21.194 3.669 26.432 1.00 97.38 85 VAL A CA 1
ATOM 637 C C . VAL A 1 85 ? -21.131 2.193 26.820 1.00 97.38 85 VAL A C 1
ATOM 639 O O . VAL A 1 85 ? -20.109 1.535 26.613 1.00 97.38 85 VAL A O 1
ATOM 642 N N . SER A 1 86 ? -22.219 1.659 27.386 1.00 97.94 86 SER A N 1
ATOM 643 C CA . SER A 1 86 ? -22.271 0.251 27.805 1.00 97.94 86 SER A CA 1
ATOM 644 C C . SER A 1 86 ? -22.222 -0.698 26.603 1.00 97.94 86 SER A C 1
ATOM 646 O O . SER A 1 86 ? -22.764 -0.379 25.544 1.00 97.94 86 SER A O 1
ATOM 648 N N . LEU A 1 87 ? -21.656 -1.897 26.775 1.00 96.75 87 LEU A N 1
ATOM 649 C CA . LEU A 1 87 ? -21.560 -2.898 25.702 1.00 96.75 87 LEU A CA 1
ATOM 650 C C . LEU A 1 87 ? -22.923 -3.251 25.082 1.00 96.75 87 LEU A C 1
ATOM 652 O O . LEU A 1 87 ? -23.039 -3.416 23.872 1.00 96.75 87 LEU A O 1
ATOM 656 N N . THR A 1 88 ? -23.981 -3.316 25.897 1.00 95.75 88 THR A N 1
ATOM 657 C CA . THR A 1 88 ? -25.338 -3.580 25.388 1.00 95.75 88 THR A CA 1
ATOM 658 C C . THR A 1 88 ? -25.877 -2.396 24.588 1.00 95.75 88 THR A C 1
ATOM 660 O O . THR A 1 88 ? -26.506 -2.593 23.553 1.00 95.75 88 THR A O 1
ATOM 663 N N . THR A 1 89 ? -25.608 -1.165 25.031 1.00 96.94 89 THR A N 1
ATOM 664 C CA . THR A 1 89 ? -26.010 0.048 24.304 1.00 96.94 89 THR A CA 1
ATOM 665 C C . THR A 1 89 ? -25.303 0.157 22.954 1.00 96.94 89 THR A C 1
ATOM 667 O O . THR A 1 89 ? -25.932 0.583 21.990 1.00 96.94 89 THR A O 1
ATOM 670 N N . ARG A 1 90 ? -24.029 -0.248 22.860 1.00 98.56 90 ARG A N 1
ATOM 671 C CA . ARG A 1 90 ? -23.260 -0.273 21.602 1.00 98.56 90 ARG A CA 1
ATOM 672 C C . ARG A 1 90 ? -23.956 -1.127 20.543 1.00 98.56 90 ARG A C 1
ATOM 674 O O . ARG A 1 90 ? -24.328 -0.610 19.493 1.00 98.56 90 ARG A O 1
ATOM 681 N N . ALA A 1 91 ? -24.244 -2.384 20.882 1.00 97.62 91 ALA A N 1
ATOM 682 C CA . ALA A 1 91 ? -24.965 -3.300 20.001 1.00 97.62 91 ALA A CA 1
ATOM 683 C C . ALA A 1 91 ? -26.384 -2.804 19.674 1.00 97.62 91 ALA A C 1
ATOM 685 O O . ALA A 1 91 ? -26.799 -2.808 18.518 1.00 97.62 91 ALA A O 1
ATOM 686 N N . ALA A 1 92 ? -27.120 -2.301 20.672 1.00 97.12 92 ALA A N 1
ATOM 687 C CA . ALA A 1 92 ? -28.469 -1.778 20.462 1.00 97.12 92 ALA A CA 1
ATOM 688 C C . ALA A 1 92 ? -28.499 -0.583 19.492 1.00 97.12 92 ALA A C 1
ATOM 690 O O . ALA A 1 92 ? -29.429 -0.478 18.691 1.00 97.12 92 ALA A O 1
ATOM 691 N N . ARG A 1 93 ? -27.490 0.301 19.531 1.00 98.31 93 ARG A N 1
ATOM 692 C CA . ARG A 1 93 ? -27.357 1.423 18.587 1.00 98.31 93 ARG A CA 1
ATOM 693 C C . ARG A 1 93 ? -27.120 0.935 17.161 1.00 98.31 93 ARG A C 1
ATOM 695 O O . ARG A 1 93 ? -27.811 1.411 16.268 1.00 98.31 93 ARG A O 1
ATOM 702 N N . ALA A 1 94 ? -26.227 -0.035 16.961 1.00 98.06 94 ALA A N 1
ATOM 703 C CA . ALA A 1 94 ? -25.978 -0.627 15.645 1.00 98.06 94 ALA A CA 1
ATOM 704 C C . ALA A 1 94 ? -27.229 -1.313 15.069 1.00 98.06 94 ALA A C 1
ATOM 706 O O . ALA A 1 94 ? -27.590 -1.089 13.915 1.00 98.06 94 ALA A O 1
ATOM 707 N N . ASN A 1 95 ? -27.946 -2.073 15.902 1.00 97.94 95 ASN A N 1
ATOM 708 C CA . ASN A 1 95 ? -29.190 -2.737 15.508 1.00 97.94 95 ASN A CA 1
ATOM 709 C C . ASN A 1 95 ? -30.285 -1.722 15.150 1.00 97.94 95 ASN A C 1
ATOM 711 O O . ASN A 1 95 ? -30.926 -1.845 14.112 1.00 97.94 95 ASN A O 1
ATOM 715 N N . SER A 1 96 ? -30.474 -0.688 15.977 1.00 97.00 96 SER A N 1
ATOM 716 C CA . SER A 1 96 ? -31.482 0.360 15.733 1.00 97.00 96 SER A CA 1
ATOM 717 C C . SER A 1 96 ? -31.141 1.221 14.518 1.00 97.00 96 SER A C 1
ATOM 719 O O . SER A 1 96 ? -32.029 1.744 13.851 1.00 97.00 96 SER A O 1
ATOM 721 N N . PHE A 1 97 ? -29.849 1.366 14.220 1.00 97.56 97 PHE A N 1
ATOM 722 C CA . PHE A 1 97 ? -29.378 2.009 13.004 1.00 97.56 97 PHE A CA 1
ATOM 723 C C . PHE A 1 97 ? -29.627 1.153 11.760 1.00 97.56 97 PHE A C 1
ATOM 725 O O . PHE A 1 97 ? -29.502 1.686 10.666 1.00 97.56 97 PHE A O 1
ATOM 732 N N . GLY A 1 98 ? -29.982 -0.129 11.878 1.00 96.06 98 GLY A N 1
ATOM 733 C CA . GLY A 1 98 ? -30.123 -1.014 10.721 1.00 96.06 98 GLY A CA 1
ATOM 734 C C . GLY A 1 98 ? -28.818 -1.105 9.934 1.00 96.06 98 GLY A C 1
ATOM 735 O O . GLY A 1 98 ? -28.817 -0.871 8.730 1.00 96.06 98 GLY A O 1
ATOM 736 N N . ALA A 1 99 ? -27.701 -1.311 10.637 1.00 97.69 99 ALA A N 1
ATOM 737 C CA . ALA A 1 99 ? -26.394 -1.408 10.002 1.00 97.69 99 ALA A CA 1
ATOM 738 C C . ALA A 1 99 ? -26.280 -2.674 9.143 1.00 97.69 99 ALA A C 1
ATOM 740 O O . ALA A 1 99 ? -26.655 -3.757 9.590 1.00 97.69 99 ALA A O 1
ATOM 741 N N . ASP A 1 100 ? -25.681 -2.547 7.963 1.00 97.69 100 ASP A N 1
ATOM 742 C CA . ASP A 1 100 ? -25.309 -3.669 7.106 1.00 97.69 100 ASP A CA 1
ATOM 743 C C . ASP A 1 100 ? -24.116 -4.425 7.683 1.00 97.69 100 ASP A C 1
ATOM 745 O O . ASP A 1 100 ? -24.068 -5.653 7.613 1.00 97.69 100 ASP A O 1
ATOM 749 N N . ARG A 1 101 ? -23.141 -3.698 8.242 1.00 98.12 101 ARG A N 1
ATOM 750 C CA . ARG A 1 101 ? -21.919 -4.238 8.852 1.00 98.12 101 ARG A CA 1
ATOM 751 C C . ARG A 1 101 ? -21.544 -3.459 10.100 1.00 98.12 101 ARG A C 1
ATOM 753 O O . ARG A 1 101 ? -21.765 -2.248 10.178 1.00 98.12 101 ARG A O 1
ATOM 760 N N . PHE A 1 102 ? -20.941 -4.167 11.046 1.00 98.69 102 PHE A N 1
ATOM 761 C CA . PHE A 1 102 ? -20.440 -3.608 12.293 1.00 98.69 102 PHE A CA 1
ATOM 762 C C . PHE A 1 102 ? -18.944 -3.893 12.455 1.00 98.69 102 PHE A C 1
ATOM 764 O O . PHE A 1 102 ? -18.512 -5.042 12.338 1.00 98.69 102 PHE A O 1
ATOM 771 N N . VAL A 1 103 ? -18.162 -2.857 12.761 1.00 98.81 103 VAL A N 1
ATOM 772 C CA . VAL A 1 103 ? -16.726 -2.980 13.047 1.00 98.81 103 VAL A CA 1
ATOM 773 C C . VAL A 1 103 ? -16.404 -2.286 14.368 1.00 98.81 103 VAL A C 1
ATOM 775 O O . VAL A 1 103 ? -16.595 -1.077 14.509 1.00 98.81 103 VAL A O 1
ATOM 778 N N . SER A 1 104 ? -15.903 -3.052 15.337 1.00 98.88 104 SER A N 1
ATOM 779 C CA . SER A 1 104 ? -15.398 -2.532 16.611 1.00 98.88 104 SER A CA 1
ATOM 780 C C . SER A 1 104 ? -13.892 -2.316 16.537 1.00 98.88 104 SER A C 1
ATOM 782 O O . SER A 1 104 ? -13.164 -3.210 16.113 1.00 98.88 104 SER A O 1
ATOM 784 N N . VAL A 1 105 ? -13.426 -1.147 16.971 1.00 98.81 105 VAL A N 1
ATOM 785 C CA . VAL A 1 105 ? -12.020 -0.727 16.888 1.00 98.81 105 VAL A CA 1
ATOM 786 C C . VAL A 1 105 ? -11.401 -0.730 18.284 1.00 98.81 105 VAL A C 1
ATOM 788 O O . VAL A 1 105 ? -11.866 0.020 19.148 1.00 98.81 105 VAL A O 1
ATOM 791 N N . HIS A 1 106 ? -10.357 -1.537 18.483 1.00 98.81 106 HIS A N 1
ATOM 792 C CA . HIS A 1 106 ? -9.628 -1.730 19.741 1.00 98.81 106 HIS A CA 1
ATOM 793 C C . HIS A 1 106 ? -8.112 -1.815 19.528 1.00 98.81 106 HIS A C 1
ATOM 795 O O . HIS A 1 106 ? -7.652 -2.047 18.404 1.00 98.81 106 HIS A O 1
ATOM 801 N N . MET A 1 107 ? -7.356 -1.566 20.603 1.00 98.19 107 MET A N 1
ATOM 802 C CA . MET A 1 107 ? -5.911 -1.798 20.651 1.00 98.19 107 MET A CA 1
ATOM 803 C C . MET A 1 107 ? -5.614 -2.757 21.792 1.00 98.19 107 MET A C 1
ATOM 805 O O . MET A 1 107 ? -5.956 -2.497 22.945 1.00 98.19 107 MET A O 1
ATOM 809 N N . ASN A 1 108 ? -4.912 -3.830 21.475 1.00 96.00 108 ASN A N 1
ATOM 810 C CA . ASN A 1 108 ? -4.730 -4.937 22.383 1.00 96.00 108 ASN A CA 1
ATOM 811 C C . ASN A 1 108 ? -3.797 -4.563 23.538 1.00 96.00 108 ASN A C 1
ATOM 813 O O . ASN A 1 108 ? -3.111 -3.535 23.542 1.00 96.00 108 ASN A O 1
ATOM 817 N N . SER A 1 109 ? -3.709 -5.452 24.518 1.00 94.38 109 SER A N 1
ATOM 818 C CA . SER A 1 109 ? -2.745 -5.344 25.600 1.00 94.38 109 SER A CA 1
ATOM 819 C C . SER A 1 109 ? -2.359 -6.718 26.122 1.00 94.38 109 SER A C 1
ATOM 821 O O . SER A 1 109 ? -3.192 -7.615 26.253 1.00 94.38 109 SER A O 1
ATOM 823 N N . PHE A 1 110 ? -1.083 -6.884 26.458 1.00 93.56 110 PHE A N 1
ATOM 824 C CA . PHE A 1 110 ? -0.565 -8.103 27.059 1.00 93.56 110 PHE A CA 1
ATOM 825 C C . PHE A 1 110 ? 0.432 -7.785 28.176 1.00 93.56 110 PHE A C 1
ATOM 827 O O . PHE A 1 110 ? 1.094 -6.750 28.170 1.00 93.56 110 PHE A O 1
ATOM 834 N N . THR A 1 111 ? 0.564 -8.690 29.150 1.00 92.44 111 THR A N 1
ATOM 835 C CA . THR A 1 111 ? 1.488 -8.503 30.285 1.00 92.44 111 THR A CA 1
ATOM 836 C C . THR A 1 111 ? 2.956 -8.529 29.864 1.00 92.44 111 THR A C 1
ATOM 838 O O . THR A 1 111 ? 3.781 -7.867 30.487 1.00 92.44 111 THR A O 1
ATOM 841 N N . ASN A 1 112 ? 3.286 -9.288 28.816 1.00 93.31 112 ASN A N 1
ATOM 842 C CA . ASN A 1 112 ? 4.594 -9.244 28.174 1.00 93.31 112 ASN A CA 1
ATOM 843 C C . ASN A 1 112 ? 4.608 -8.114 27.121 1.00 93.31 112 ASN A C 1
ATOM 845 O O . ASN A 1 112 ? 3.953 -8.269 26.090 1.00 93.31 112 ASN A O 1
ATOM 849 N N . PRO A 1 113 ? 5.373 -7.024 27.329 1.00 91.12 113 PRO A N 1
ATOM 850 C CA . PRO A 1 113 ? 5.381 -5.859 26.441 1.00 91.12 113 PRO A CA 1
ATOM 851 C C . PRO A 1 113 ? 6.081 -6.110 25.098 1.00 91.12 113 PRO A C 1
ATOM 853 O O . PRO A 1 113 ? 6.060 -5.238 24.244 1.00 91.12 113 PRO A O 1
ATOM 856 N N . SER A 1 114 ? 6.709 -7.275 24.897 1.00 86.62 114 SER A N 1
ATOM 857 C CA . SER A 1 114 ? 7.269 -7.659 23.590 1.00 86.62 114 SER A CA 1
ATOM 858 C C . SER A 1 114 ? 6.238 -8.257 22.632 1.00 86.62 114 SER A C 1
ATOM 860 O O . SER A 1 114 ? 6.562 -8.494 21.476 1.00 86.62 114 SER A O 1
ATOM 862 N N . VAL A 1 115 ? 5.013 -8.534 23.094 1.00 88.25 115 VAL A N 1
ATOM 863 C CA . VAL A 1 115 ? 3.950 -9.040 22.219 1.00 88.25 115 VAL A CA 1
ATOM 864 C C . VAL A 1 115 ? 3.464 -7.909 21.321 1.00 88.25 115 VAL A C 1
ATOM 866 O O . VAL A 1 115 ? 3.080 -6.859 21.825 1.00 88.25 115 VAL A O 1
ATOM 869 N N . ASP A 1 116 ? 3.473 -8.156 20.016 1.00 83.12 116 ASP A N 1
ATOM 870 C CA . ASP A 1 116 ? 3.033 -7.257 18.952 1.00 83.12 116 ASP A CA 1
ATOM 871 C C . ASP A 1 116 ? 2.109 -7.989 17.962 1.00 83.12 116 ASP A C 1
ATOM 873 O O . ASP A 1 116 ? 1.866 -9.206 18.075 1.00 83.12 116 ASP A O 1
ATOM 877 N N . GLY A 1 117 ? 1.581 -7.238 16.993 1.00 75.06 117 GLY A N 1
ATOM 878 C CA . GLY A 1 117 ? 0.841 -7.776 15.857 1.00 75.06 117 GLY A CA 1
ATOM 879 C C . GLY A 1 117 ? -0.643 -7.416 15.822 1.00 75.06 117 GLY A C 1
ATOM 880 O O . GLY A 1 117 ? -1.179 -6.745 16.699 1.00 75.06 117 GLY A O 1
ATOM 881 N N . THR A 1 118 ? -1.332 -7.928 14.807 1.00 87.25 118 THR A N 1
ATOM 882 C CA . THR A 1 118 ? -2.751 -7.657 14.549 1.00 87.25 118 THR A CA 1
ATOM 883 C C . THR A 1 118 ? -3.578 -8.928 14.682 1.00 87.25 118 THR A C 1
ATOM 885 O O . THR A 1 118 ? -3.209 -9.981 14.159 1.00 87.25 118 THR A O 1
ATOM 888 N N . GLU A 1 119 ? -4.734 -8.822 15.335 1.00 95.50 119 GLU A N 1
ATOM 889 C CA . GLU A 1 119 ? -5.756 -9.872 15.374 1.00 95.50 119 GLU A CA 1
ATOM 890 C C . GLU A 1 119 ? -7.159 -9.295 15.183 1.00 95.50 119 GLU A C 1
ATOM 892 O O . GLU A 1 119 ? -7.448 -8.153 15.537 1.00 95.50 119 GLU A O 1
ATOM 897 N N . THR A 1 120 ? -8.063 -10.110 14.648 1.00 98.50 120 THR A N 1
ATOM 898 C CA . THR A 1 120 ? -9.491 -9.785 14.591 1.00 98.50 120 THR A CA 1
ATOM 899 C C . THR A 1 120 ? -10.314 -10.875 15.258 1.00 98.50 120 THR A C 1
ATOM 901 O O . THR A 1 120 ? -9.881 -12.020 15.403 1.00 98.50 120 THR A O 1
ATOM 904 N N . TYR A 1 121 ? -11.517 -10.518 15.689 1.00 98.75 121 TYR A N 1
ATOM 905 C CA . TYR A 1 121 ? -12.438 -11.385 16.400 1.00 98.75 121 TYR A CA 1
ATOM 906 C C . TYR A 1 121 ? -13.822 -11.344 15.772 1.00 98.75 121 TYR A C 1
ATOM 908 O O . TYR A 1 121 ? -14.387 -10.280 15.527 1.00 98.75 121 TYR A O 1
ATOM 916 N N . VAL A 1 122 ? -14.409 -12.523 15.612 1.00 98.56 122 VAL A N 1
ATOM 917 C CA . VAL A 1 122 ? -15.822 -12.717 15.271 1.00 98.56 122 VAL A CA 1
ATOM 918 C C . VAL A 1 122 ? -16.506 -13.579 16.336 1.00 98.56 122 VAL A C 1
ATOM 920 O O . VAL A 1 122 ? -15.863 -14.103 17.248 1.00 98.56 122 VAL A O 1
ATOM 923 N N . VAL A 1 123 ? -17.827 -13.728 16.266 1.00 97.19 123 VAL A N 1
ATOM 924 C CA . VAL A 1 123 ? -18.552 -14.657 17.151 1.00 97.19 123 VAL A CA 1
ATOM 925 C C . VAL A 1 123 ? -18.109 -16.114 16.930 1.00 97.19 123 VAL A C 1
ATOM 927 O O . VAL A 1 123 ? -17.670 -16.453 15.829 1.00 97.19 123 VAL A O 1
ATOM 930 N N . PRO A 1 124 ? -18.237 -17.011 17.928 1.00 95.69 124 PRO A N 1
ATOM 931 C CA . PRO A 1 124 ? -18.078 -18.446 17.705 1.00 95.69 124 PRO A CA 1
ATOM 932 C C . PRO A 1 124 ? -19.089 -18.978 16.688 1.00 95.69 124 PRO A C 1
ATOM 934 O O . PRO A 1 124 ? -20.228 -18.520 16.644 1.00 95.69 124 PRO A O 1
ATOM 937 N N . ASN A 1 125 ? -18.675 -19.976 15.903 1.00 92.44 125 ASN A N 1
ATOM 938 C CA . ASN A 1 125 ? -19.458 -20.535 14.793 1.00 92.44 125 ASN A CA 1
ATOM 939 C C . ASN A 1 125 ? -20.008 -19.450 13.839 1.00 92.44 125 ASN A C 1
ATOM 941 O O . ASN A 1 125 ? -21.212 -19.419 13.578 1.00 92.44 125 ASN A O 1
ATOM 945 N N . PRO A 1 126 ? -19.152 -18.541 13.328 1.00 92.62 126 PRO A N 1
ATOM 946 C CA . PRO A 1 126 ? -19.607 -17.454 12.471 1.00 92.62 126 PRO A CA 1
ATOM 947 C C . PRO A 1 126 ? -20.111 -18.006 11.131 1.00 92.62 126 PRO A C 1
ATOM 949 O O . PRO A 1 126 ? -19.562 -18.990 10.619 1.00 92.62 126 PRO A O 1
ATOM 952 N N . SER A 1 127 ? -21.098 -17.332 10.532 1.00 91.56 127 SER A N 1
ATOM 953 C CA . SER A 1 127 ? -21.477 -17.565 9.132 1.00 91.56 127 SER A CA 1
ATOM 954 C C . SER A 1 127 ? -20.291 -17.316 8.193 1.00 91.56 127 SER A C 1
ATOM 956 O O . SER A 1 127 ? -19.322 -16.640 8.564 1.00 91.56 127 SER A O 1
ATOM 958 N N . ALA A 1 128 ? -20.368 -17.826 6.960 1.00 85.88 128 ALA A N 1
ATOM 959 C CA . ALA A 1 128 ? -19.333 -17.594 5.949 1.00 85.88 128 ALA A CA 1
ATOM 960 C C . ALA A 1 128 ? -19.109 -16.091 5.721 1.00 85.88 128 ALA A C 1
ATOM 962 O O . ALA A 1 128 ? -17.972 -15.620 5.707 1.00 85.88 128 ALA A O 1
ATOM 963 N N . ARG A 1 129 ? -20.204 -15.325 5.675 1.00 90.69 129 ARG A N 1
ATOM 964 C CA . ARG A 1 129 ? -20.181 -13.866 5.572 1.00 90.69 129 ARG A CA 1
ATOM 965 C C . ARG A 1 129 ? -19.454 -13.186 6.730 1.00 90.69 129 ARG A C 1
ATOM 967 O O . ARG A 1 129 ? -18.588 -12.352 6.492 1.00 90.69 129 ARG A O 1
ATOM 974 N N . THR A 1 130 ? -19.779 -13.525 7.977 1.00 96.19 130 THR A N 1
ATOM 975 C CA . THR A 1 130 ? -19.129 -12.908 9.145 1.00 96.19 130 THR A CA 1
ATOM 976 C C . THR A 1 130 ? -17.653 -13.290 9.222 1.00 96.19 130 THR A C 1
ATOM 978 O O . THR A 1 130 ? -16.817 -12.446 9.535 1.00 96.19 130 THR A O 1
ATOM 981 N N . ARG A 1 131 ? -17.312 -14.537 8.878 1.00 91.06 131 ARG A N 1
ATOM 982 C CA . ARG A 1 131 ? -15.915 -14.976 8.784 1.00 91.06 131 ARG A CA 1
ATOM 983 C C . ARG A 1 131 ? -15.151 -14.179 7.730 1.00 91.06 131 ARG A C 1
ATOM 985 O O . ARG A 1 131 ? -14.062 -13.707 8.028 1.00 91.06 131 ARG A O 1
ATOM 992 N N . HIS A 1 132 ? -15.729 -13.994 6.542 1.00 90.44 132 HIS A N 1
ATOM 993 C CA . HIS A 1 132 ? -15.110 -13.203 5.480 1.00 90.44 132 HIS A CA 1
ATOM 994 C C . HIS A 1 132 ? -14.912 -11.748 5.900 1.00 90.44 132 HIS A C 1
ATOM 996 O O . HIS A 1 132 ? -13.852 -11.201 5.647 1.00 90.44 132 HIS A O 1
ATOM 1002 N N . LEU A 1 133 ? -15.882 -11.127 6.580 1.00 97.31 133 LEU A N 1
ATOM 1003 C CA . LEU A 1 133 ? -15.717 -9.766 7.103 1.00 97.31 133 LEU A CA 1
ATOM 1004 C C . LEU A 1 133 ? -14.506 -9.672 8.042 1.00 97.31 133 LEU A C 1
ATOM 1006 O O . LEU A 1 133 ? -13.668 -8.787 7.891 1.00 97.31 133 LEU A O 1
ATOM 1010 N N . GLY A 1 134 ? -14.419 -10.579 9.019 1.00 90.56 134 GLY A N 1
ATOM 1011 C CA . GLY A 1 134 ? -13.315 -10.582 9.976 1.00 90.56 134 GLY A CA 1
ATOM 1012 C C . GLY A 1 134 ? -11.958 -10.853 9.327 1.00 90.56 134 GLY A C 1
ATOM 1013 O O . GLY A 1 134 ? -10.969 -10.242 9.732 1.00 90.56 134 GLY A O 1
ATOM 1014 N N . GLN A 1 135 ? -11.925 -11.731 8.321 1.00 84.38 135 GLN A N 1
ATOM 1015 C CA . GLN A 1 135 ? -10.715 -12.067 7.577 1.00 84.38 135 GLN A CA 1
ATOM 1016 C C . GLN A 1 135 ? -10.265 -10.914 6.674 1.00 84.38 135 GLN A C 1
ATOM 1018 O O . GLN A 1 135 ? -9.112 -10.524 6.762 1.00 84.38 135 GLN A O 1
ATOM 1023 N N . SER A 1 136 ? -11.163 -10.297 5.898 1.00 77.94 136 SER A N 1
ATOM 1024 C CA . SER A 1 136 ? -10.815 -9.163 5.029 1.00 77.94 136 SER A CA 1
ATOM 1025 C C . SER A 1 136 ? -10.271 -7.976 5.824 1.00 77.94 136 SER A C 1
ATOM 1027 O O . SER A 1 136 ? -9.277 -7.376 5.440 1.00 77.94 136 SER A O 1
ATOM 1029 N N . VAL A 1 137 ? -10.871 -7.662 6.978 1.00 92.88 137 VAL A N 1
ATOM 1030 C CA . VAL A 1 137 ? -10.349 -6.601 7.857 1.00 92.88 137 VAL A CA 1
ATOM 1031 C C . VAL A 1 137 ? -8.983 -6.972 8.444 1.00 92.88 137 VAL A C 1
ATOM 1033 O O . VAL A 1 137 ? -8.134 -6.098 8.592 1.00 92.88 137 VAL A O 1
ATOM 1036 N N . LEU A 1 138 ? -8.753 -8.244 8.785 1.00 85.44 138 LEU A N 1
ATOM 1037 C CA . LEU A 1 138 ? -7.452 -8.706 9.274 1.00 85.44 138 LEU A CA 1
ATOM 1038 C C . LEU A 1 138 ? -6.378 -8.606 8.198 1.00 85.44 138 LEU A C 1
ATOM 1040 O O . LEU A 1 138 ? -5.304 -8.085 8.480 1.00 85.44 138 LEU A O 1
ATOM 1044 N N . ASP A 1 139 ? -6.671 -9.122 7.006 1.00 67.06 139 ASP A N 1
ATOM 1045 C CA . ASP A 1 139 ? -5.737 -9.163 5.887 1.00 67.06 139 ASP A CA 1
ATOM 1046 C C . ASP A 1 139 ? -5.287 -7.746 5.547 1.00 67.06 139 ASP A C 1
ATOM 1048 O O . ASP A 1 139 ? -4.087 -7.496 5.503 1.00 67.06 139 ASP A O 1
ATOM 1052 N N . GLU A 1 140 ? -6.225 -6.799 5.466 1.00 76.69 140 GLU A N 1
ATOM 1053 C CA . GLU A 1 140 ? -5.921 -5.394 5.205 1.00 76.69 140 GLU A CA 1
ATOM 1054 C C . GLU A 1 140 ? -5.209 -4.697 6.376 1.00 76.69 140 GLU A C 1
ATOM 1056 O O . GLU A 1 140 ? -4.337 -3.861 6.165 1.00 76.69 140 GLU A O 1
ATOM 1061 N N . LEU A 1 141 ? -5.500 -5.022 7.637 1.00 77.75 141 LEU A N 1
ATOM 1062 C CA . LEU A 1 141 ? -4.737 -4.448 8.755 1.00 77.75 141 LEU A CA 1
ATOM 1063 C C . LEU A 1 141 ? -3.292 -4.956 8.784 1.00 77.75 141 LEU A C 1
ATOM 1065 O O . LEU A 1 141 ? -2.363 -4.159 8.908 1.00 77.75 141 LEU A O 1
ATOM 1069 N N . VAL A 1 142 ? -3.101 -6.268 8.639 1.00 63.97 142 VAL A N 1
ATOM 1070 C CA . VAL A 1 142 ? -1.774 -6.891 8.530 1.00 63.97 142 VAL A CA 1
ATOM 1071 C C . VAL A 1 142 ? -1.022 -6.314 7.334 1.00 63.97 142 VAL A C 1
ATOM 1073 O O . VAL A 1 142 ? 0.176 -6.053 7.444 1.00 63.97 142 VAL A O 1
ATOM 1076 N N . TRP A 1 143 ? -1.740 -6.067 6.233 1.00 49.66 143 TRP A N 1
ATOM 1077 C CA . TRP A 1 143 ? -1.266 -5.343 5.060 1.00 49.66 143 TRP A CA 1
ATOM 1078 C C . TRP A 1 143 ? -0.736 -3.969 5.468 1.00 49.66 143 TRP A C 1
ATOM 1080 O O . TRP A 1 143 ? 0.473 -3.783 5.643 1.00 49.66 143 TRP A O 1
ATOM 1090 N N . TYR A 1 144 ? -1.647 -3.022 5.681 1.00 55.94 144 TYR A N 1
ATOM 1091 C CA . TYR A 1 144 ? -1.364 -1.599 5.858 1.00 55.94 144 TYR A CA 1
ATOM 1092 C C . TYR A 1 144 ? -0.312 -1.313 6.936 1.00 55.94 144 TYR A C 1
ATOM 1094 O O . TYR A 1 144 ? 0.414 -0.321 6.833 1.00 55.94 144 TYR A O 1
ATOM 1102 N N . LEU A 1 145 ? -0.259 -2.132 7.990 1.00 61.88 145 LEU A N 1
ATOM 1103 C CA . LEU A 1 145 ? 0.581 -1.888 9.160 1.00 61.88 145 LEU A CA 1
ATOM 1104 C C . LEU A 1 145 ? 1.911 -2.657 9.126 1.00 61.88 145 LEU A C 1
ATOM 1106 O O . LEU A 1 145 ? 2.830 -2.288 9.861 1.00 61.88 145 LEU A O 1
ATOM 1110 N N . GLY A 1 146 ? 2.043 -3.694 8.288 1.00 51.28 146 GLY A N 1
ATOM 1111 C CA . GLY A 1 146 ? 3.223 -4.569 8.255 1.00 51.28 146 GLY A CA 1
ATOM 1112 C C . GLY A 1 146 ? 3.458 -5.316 9.574 1.00 51.28 146 GLY A C 1
ATOM 1113 O O . GLY A 1 146 ? 4.600 -5.553 9.970 1.00 51.28 146 GLY A O 1
ATOM 1114 N N . THR A 1 147 ? 2.381 -5.620 10.291 1.00 64.75 147 THR A N 1
ATOM 1115 C CA . THR A 1 147 ? 2.382 -6.243 11.618 1.00 64.75 147 THR A CA 1
ATOM 1116 C C . THR A 1 147 ? 2.405 -7.768 11.522 1.00 64.75 147 THR A C 1
ATOM 1118 O O . THR A 1 147 ? 2.061 -8.364 10.500 1.00 64.75 147 THR A O 1
ATOM 1121 N N . ALA A 1 148 ? 2.789 -8.444 12.608 1.00 67.00 148 ALA A N 1
ATOM 1122 C CA . ALA A 1 148 ? 2.645 -9.894 12.683 1.00 67.00 148 ALA A CA 1
ATOM 1123 C C . ALA A 1 148 ? 1.160 -10.295 12.591 1.00 67.00 148 ALA A C 1
ATOM 1125 O O . ALA A 1 148 ? 0.323 -9.780 13.335 1.00 67.00 148 ALA A O 1
ATOM 1126 N N . ASN A 1 149 ? 0.828 -11.245 11.710 1.00 74.06 149 ASN A N 1
ATOM 1127 C CA . ASN A 1 149 ? -0.529 -11.779 11.599 1.00 74.06 149 ASN A CA 1
ATOM 1128 C C . ASN A 1 149 ? -0.806 -12.769 12.738 1.00 74.06 149 ASN A C 1
ATOM 1130 O O . ASN A 1 149 ? -0.243 -13.865 12.776 1.00 74.06 149 ASN A O 1
ATOM 1134 N N . ARG A 1 150 ? -1.695 -12.398 13.660 1.00 86.12 150 ARG A N 1
ATOM 1135 C CA . ARG A 1 150 ? -2.083 -13.226 14.814 1.00 86.12 150 ARG A CA 1
ATOM 1136 C C . ARG A 1 150 ? -3.410 -13.963 14.609 1.00 86.12 150 ARG A C 1
ATOM 1138 O O . ARG A 1 150 ? -3.896 -14.626 15.531 1.00 86.12 150 ARG A O 1
ATOM 1145 N N . GLY A 1 151 ? -3.958 -13.879 13.400 1.00 78.31 151 GLY A N 1
ATOM 1146 C CA . GLY A 1 151 ? -5.094 -14.654 12.928 1.00 78.31 151 GLY A CA 1
ATOM 1147 C C . GLY A 1 151 ? -6.463 -14.067 13.262 1.00 78.31 151 GLY A C 1
ATOM 1148 O O . GLY A 1 151 ? -6.631 -13.228 14.151 1.00 78.31 151 GLY A O 1
ATOM 1149 N N . LEU A 1 152 ? -7.460 -14.575 12.534 1.00 90.94 152 LEU A N 1
ATOM 1150 C CA . LEU A 1 152 ? -8.874 -14.382 12.824 1.00 90.94 152 LEU A CA 1
ATOM 1151 C C . LEU A 1 152 ? -9.270 -15.340 13.949 1.00 90.94 152 LEU A C 1
ATOM 1153 O O . LEU A 1 152 ? -9.120 -16.559 13.836 1.00 90.94 152 LEU A O 1
ATOM 1157 N N . LYS A 1 153 ? -9.805 -14.790 15.032 1.00 96.50 153 LYS A N 1
ATOM 1158 C CA . LYS A 1 153 ? -10.186 -15.525 16.237 1.00 96.50 153 LYS A CA 1
ATOM 1159 C C . LYS A 1 153 ? -11.685 -15.450 16.478 1.00 96.50 153 LYS A C 1
ATOM 1161 O O . LYS A 1 153 ? -12.412 -14.664 15.873 1.00 96.50 153 LYS A O 1
ATOM 1166 N N . THR A 1 154 ? -12.159 -16.273 17.406 1.00 96.06 154 THR A N 1
ATOM 1167 C CA . THR A 1 154 ? -13.553 -16.245 17.850 1.00 96.06 154 THR A CA 1
ATOM 1168 C C . THR A 1 154 ? -13.649 -15.902 19.327 1.00 96.06 154 THR A C 1
ATOM 1170 O O . THR A 1 154 ? -12.937 -16.499 20.134 1.00 96.06 154 THR A O 1
ATOM 1173 N N . ALA A 1 155 ? -14.560 -15.004 19.697 1.00 94.69 155 ALA A N 1
ATOM 1174 C CA . ALA A 1 155 ? -14.820 -14.648 21.089 1.00 94.69 155 ALA A CA 1
ATOM 1175 C C . ALA A 1 155 ? -16.289 -14.272 21.325 1.00 94.69 155 ALA A C 1
ATOM 1177 O O . ALA A 1 155 ? -16.964 -13.719 20.459 1.00 94.69 155 ALA A O 1
ATOM 1178 N N . ASN A 1 156 ? -16.776 -14.515 22.544 1.00 96.44 156 ASN A N 1
ATOM 1179 C CA . ASN A 1 156 ? -18.126 -14.142 22.981 1.00 96.44 156 ASN A CA 1
ATOM 1180 C C . ASN A 1 156 ? -18.203 -12.681 23.457 1.00 96.44 156 ASN A C 1
ATOM 1182 O O . ASN A 1 156 ? -18.784 -12.383 24.503 1.00 96.44 156 ASN A O 1
ATOM 1186 N N . PHE A 1 157 ? -17.593 -11.749 22.723 1.00 97.38 157 PHE A N 1
ATOM 1187 C CA . PHE A 1 157 ? -17.674 -10.335 23.076 1.00 97.38 157 PHE A CA 1
ATOM 1188 C C . PHE A 1 157 ? -19.106 -9.831 22.909 1.00 97.38 157 PHE A C 1
ATOM 1190 O O . PHE A 1 157 ? -19.738 -10.039 21.876 1.00 97.38 157 PHE A O 1
ATOM 1197 N N . THR A 1 158 ? -19.624 -9.140 23.930 1.00 97.06 158 THR A N 1
ATOM 1198 C CA . THR A 1 158 ? -21.031 -8.697 23.974 1.00 97.06 158 THR A CA 1
ATOM 1199 C C . THR A 1 158 ? -21.438 -7.913 22.723 1.00 97.06 158 THR A C 1
ATOM 1201 O O . THR A 1 158 ? -22.553 -8.086 22.240 1.00 97.06 158 THR A O 1
ATOM 1204 N N . VAL A 1 159 ? -20.543 -7.078 22.185 1.00 97.12 159 VAL A N 1
ATOM 1205 C CA . VAL A 1 159 ? -20.799 -6.274 20.979 1.00 97.12 159 VAL A CA 1
ATOM 1206 C C . VAL A 1 159 ? -20.915 -7.116 19.707 1.00 97.12 159 VAL A C 1
ATOM 1208 O O . VAL A 1 159 ? -21.686 -6.755 18.827 1.00 97.12 159 VAL A O 1
ATOM 1211 N N . LEU A 1 160 ? -20.232 -8.261 19.638 1.00 97.75 160 LEU A N 1
ATOM 1212 C CA . LEU A 1 160 ? -20.324 -9.202 18.518 1.00 97.75 160 LEU A CA 1
ATOM 1213 C C . LEU A 1 160 ? -21.546 -10.118 18.653 1.00 97.75 160 LEU A C 1
ATOM 1215 O O . LEU A 1 160 ? -22.214 -10.416 17.676 1.00 97.75 160 LEU A O 1
ATOM 1219 N N . VAL A 1 161 ? -21.864 -10.551 19.877 1.00 96.25 161 VAL A N 1
ATOM 1220 C CA . VAL A 1 161 ? -22.967 -11.493 20.138 1.00 96.25 161 VAL A CA 1
ATOM 1221 C C . VAL A 1 161 ? -24.342 -10.819 20.073 1.00 96.25 161 VAL A C 1
ATOM 1223 O O . VAL A 1 161 ? -25.327 -11.465 19.728 1.00 96.25 161 VAL A O 1
ATOM 1226 N N . ARG A 1 162 ? -24.445 -9.539 20.456 1.00 96.56 162 ARG A N 1
ATOM 1227 C CA . ARG A 1 162 ? -25.733 -8.819 20.520 1.00 96.56 162 ARG A CA 1
ATOM 1228 C C . ARG A 1 162 ? -26.050 -7.989 19.278 1.00 96.56 162 ARG A C 1
ATOM 1230 O O . ARG A 1 162 ? -27.132 -7.401 19.220 1.00 96.56 162 ARG A O 1
ATOM 1237 N N . THR A 1 163 ? -25.132 -7.895 18.324 1.00 96.25 163 THR A N 1
ATOM 1238 C CA . THR A 1 163 ? -25.408 -7.306 17.012 1.00 96.25 163 THR A CA 1
ATOM 1239 C C . THR A 1 163 ? -26.110 -8.327 16.117 1.00 96.25 163 THR A C 1
ATOM 1241 O O . THR A 1 163 ? -25.887 -9.527 16.246 1.00 96.25 163 THR A O 1
ATOM 1244 N N . VAL A 1 164 ? -27.020 -7.863 15.256 1.00 95.62 164 VAL A N 1
ATOM 1245 C CA . VAL A 1 164 ? -27.819 -8.746 14.375 1.00 95.62 164 VAL A CA 1
ATOM 1246 C C . VAL A 1 164 ? -27.315 -8.790 12.931 1.00 95.62 164 VAL A C 1
ATOM 1248 O O . VAL A 1 164 ? -27.841 -9.543 12.119 1.00 95.62 164 VAL A O 1
ATOM 1251 N N . MET A 1 165 ? -26.301 -7.987 12.613 1.00 96.50 165 MET A N 1
ATOM 1252 C CA . MET A 1 165 ? -25.608 -7.963 11.326 1.00 96.50 165 MET A CA 1
ATOM 1253 C C . MET A 1 165 ? -24.214 -8.599 11.455 1.00 96.50 165 MET A C 1
ATOM 1255 O O . MET A 1 165 ? -23.722 -8.748 12.576 1.00 96.50 165 MET A O 1
ATOM 1259 N N . PRO A 1 166 ? -23.537 -8.956 10.345 1.00 98.00 166 PRO A N 1
ATOM 1260 C CA . PRO A 1 166 ? -22.147 -9.394 10.394 1.00 98.00 166 PRO A CA 1
ATOM 1261 C C . PRO A 1 166 ? -21.263 -8.370 11.113 1.00 98.00 166 PRO A C 1
ATOM 1263 O O . PRO A 1 166 ? -21.259 -7.181 10.774 1.00 98.00 166 PRO A O 1
ATOM 1266 N N . ALA A 1 167 ? -20.527 -8.858 12.107 1.00 98.56 167 ALA A N 1
ATOM 1267 C CA . ALA A 1 167 ? -19.775 -8.043 13.045 1.00 98.56 167 ALA A CA 1
ATOM 1268 C C . ALA A 1 167 ? -18.362 -8.596 13.233 1.00 98.56 167 ALA A C 1
ATOM 1270 O O . ALA A 1 167 ? -18.180 -9.804 13.398 1.00 98.56 167 ALA A O 1
ATOM 1271 N N . THR A 1 168 ? -17.378 -7.701 13.257 1.00 98.81 168 THR A N 1
ATOM 1272 C CA . THR A 1 168 ? -15.990 -8.014 13.614 1.00 98.81 168 THR A CA 1
ATOM 1273 C C . THR A 1 168 ? -15.456 -6.998 14.620 1.00 98.81 168 THR A C 1
ATOM 1275 O O . THR A 1 168 ? -15.915 -5.855 14.673 1.00 98.81 168 THR A O 1
ATOM 1278 N N . LEU A 1 169 ? -14.498 -7.415 15.439 1.00 98.81 169 LEU A N 1
ATOM 1279 C CA . LEU A 1 169 ? -13.711 -6.553 16.313 1.00 98.81 169 LEU A CA 1
ATOM 1280 C C . LEU A 1 169 ? -12.252 -6.678 15.899 1.00 98.81 169 LEU A C 1
ATOM 1282 O O . LEU A 1 169 ? -11.734 -7.787 15.828 1.00 98.81 169 LEU A O 1
ATOM 1286 N N . SER A 1 170 ? -11.588 -5.561 15.635 1.00 98.38 170 SER A N 1
ATOM 1287 C CA . SER A 1 170 ? -10.159 -5.542 15.343 1.00 98.38 170 SER A CA 1
ATOM 1288 C C . SER A 1 170 ? -9.373 -5.074 16.556 1.00 98.38 170 SER A C 1
ATOM 1290 O O . SER A 1 170 ? -9.638 -3.991 17.078 1.00 98.38 170 SER A O 1
ATOM 1292 N N . GLU A 1 171 ? -8.376 -5.862 16.923 1.00 98.44 171 GLU A N 1
ATOM 1293 C CA . GLU A 1 171 ? -7.271 -5.472 17.784 1.00 98.44 171 GLU A CA 1
ATOM 1294 C C . GLU A 1 171 ? -6.101 -5.102 16.869 1.00 98.44 171 GLU A C 1
ATOM 1296 O O . GLU A 1 171 ? -5.343 -5.969 16.419 1.00 98.44 171 GLU A O 1
ATOM 1301 N N . SER A 1 172 ? -6.021 -3.823 16.499 1.00 95.19 172 SER A N 1
ATOM 1302 C CA . SER A 1 172 ? -5.180 -3.405 15.372 1.00 95.19 172 SER A CA 1
ATOM 1303 C C . SER A 1 172 ? -3.685 -3.569 15.660 1.00 95.19 172 SER A C 1
ATOM 1305 O O . SER A 1 172 ? -2.958 -4.024 14.783 1.00 95.19 172 SER A O 1
ATOM 1307 N N . VAL A 1 173 ? -3.253 -3.232 16.879 1.00 94.56 173 VAL A N 1
ATOM 1308 C CA . VAL A 1 173 ? -1.895 -3.400 17.440 1.00 94.56 173 VAL A CA 1
ATOM 1309 C C . VAL A 1 173 ? -1.978 -3.472 18.974 1.00 94.56 173 VAL A C 1
ATOM 1311 O O . VAL A 1 173 ? -3.056 -3.257 19.530 1.00 94.56 173 VAL A O 1
ATOM 1314 N N . PHE A 1 174 ? -0.872 -3.721 19.677 1.00 96.94 174 PHE A N 1
ATOM 1315 C CA . PHE A 1 174 ? -0.778 -3.818 21.135 1.00 96.94 174 PHE A CA 1
ATOM 1316 C C . PHE A 1 174 ? -0.293 -2.508 21.765 1.00 96.94 174 PHE A C 1
ATOM 1318 O O . PHE A 1 174 ? 0.886 -2.170 21.746 1.00 96.94 174 PHE A O 1
ATOM 1325 N N . LEU A 1 175 ? -1.182 -1.807 22.469 1.00 97.38 175 LEU A N 1
ATOM 1326 C CA . LEU A 1 175 ? -0.842 -0.580 23.197 1.00 97.38 175 LEU A CA 1
ATOM 1327 C C . LEU A 1 175 ? 0.168 -0.814 24.340 1.00 97.38 175 LEU A C 1
ATOM 1329 O O . LEU A 1 175 ? 0.828 0.118 24.795 1.00 97.38 175 LEU A O 1
ATOM 1333 N N . SER A 1 176 ? 0.290 -2.054 24.823 1.00 97.06 176 SER A N 1
ATOM 1334 C CA . SER A 1 176 ? 1.317 -2.452 25.795 1.00 97.06 176 SER A CA 1
ATOM 1335 C C . SER A 1 176 ? 2.728 -2.529 25.207 1.00 97.06 176 SER A C 1
ATOM 1337 O O . SER A 1 176 ? 3.689 -2.512 25.978 1.00 97.06 176 SER A O 1
ATOM 1339 N N . ASN A 1 177 ? 2.860 -2.658 23.884 1.00 96.44 177 ASN A N 1
ATOM 1340 C CA . ASN A 1 177 ? 4.149 -2.711 23.211 1.00 96.44 177 ASN A CA 1
ATOM 1341 C C . ASN A 1 177 ? 4.694 -1.281 23.025 1.00 96.44 177 ASN A C 1
ATOM 1343 O O . ASN A 1 177 ? 3.993 -0.448 22.455 1.00 96.44 177 ASN A O 1
ATOM 1347 N N . PRO A 1 178 ? 5.913 -0.957 23.500 1.00 87.75 178 PRO A N 1
ATOM 1348 C CA . PRO A 1 178 ? 6.450 0.403 23.410 1.00 87.75 178 PRO A CA 1
ATOM 1349 C C . PRO A 1 178 ? 6.595 0.940 21.979 1.00 87.75 178 PRO A C 1
ATOM 1351 O O . PRO A 1 178 ? 6.372 2.132 21.761 1.00 87.75 178 PRO A O 1
ATOM 1354 N N . ASP A 1 179 ? 6.946 0.085 21.015 1.00 78.25 179 ASP A N 1
ATOM 1355 C CA . ASP A 1 179 ? 7.141 0.487 19.619 1.00 78.25 179 ASP A CA 1
ATOM 1356 C C . ASP A 1 179 ? 5.788 0.750 18.940 1.00 78.25 179 ASP A C 1
ATOM 1358 O O . ASP A 1 179 ? 5.612 1.764 18.259 1.00 78.25 179 ASP A O 1
ATOM 1362 N N . GLU A 1 180 ? 4.793 -0.104 19.193 1.00 85.75 180 GLU A N 1
ATOM 1363 C CA . GLU A 1 180 ? 3.431 0.101 18.690 1.00 85.75 180 GLU A CA 1
ATOM 1364 C C . GLU A 1 180 ? 2.719 1.263 19.414 1.00 85.75 180 GLU A C 1
ATOM 1366 O O . GLU A 1 180 ? 2.006 2.029 18.768 1.00 85.75 180 GLU A O 1
ATOM 1371 N N . GLU A 1 181 ? 2.954 1.497 20.715 1.00 95.06 181 GLU A N 1
ATOM 1372 C CA . GLU A 1 181 ? 2.466 2.699 21.416 1.00 95.06 181 GLU A CA 1
ATOM 1373 C C . GLU A 1 181 ? 3.056 3.972 20.794 1.00 95.06 181 GLU A C 1
ATOM 1375 O O . GLU A 1 181 ? 2.331 4.948 20.568 1.00 95.06 181 GLU A O 1
ATOM 1380 N N . ALA A 1 182 ? 4.359 3.977 20.497 1.00 80.50 182 ALA A N 1
ATOM 1381 C CA . ALA A 1 182 ? 5.016 5.100 19.839 1.00 80.50 182 ALA A CA 1
ATOM 1382 C C . ALA A 1 182 ? 4.409 5.368 18.453 1.00 80.50 182 ALA A C 1
ATOM 1384 O O . ALA A 1 182 ? 4.102 6.523 18.144 1.00 80.50 182 ALA A O 1
ATOM 1385 N N . ALA A 1 183 ? 4.153 4.319 17.664 1.00 71.44 183 ALA A N 1
ATOM 1386 C CA . ALA A 1 183 ? 3.459 4.430 16.383 1.00 71.44 183 ALA A CA 1
ATOM 1387 C C . ALA A 1 183 ? 2.032 4.978 16.554 1.00 71.44 183 ALA A C 1
ATOM 1389 O O . ALA A 1 183 ? 1.639 5.921 15.875 1.00 71.44 183 ALA A O 1
ATOM 1390 N N . LEU A 1 184 ? 1.276 4.485 17.538 1.00 90.25 184 LEU A N 1
ATOM 1391 C CA . LEU A 1 184 ? -0.085 4.941 17.834 1.00 90.25 184 LEU A CA 1
ATOM 1392 C C . LEU A 1 184 ? -0.176 6.400 18.289 1.00 90.25 184 LEU A C 1
ATOM 1394 O O . LEU A 1 184 ? -1.279 6.953 18.276 1.00 90.25 184 LEU A O 1
ATOM 1398 N N . ARG A 1 185 ? 0.923 7.049 18.696 1.00 85.75 185 ARG A N 1
ATOM 1399 C CA . ARG A 1 185 ? 0.951 8.500 18.961 1.00 85.75 185 ARG A CA 1
ATOM 1400 C C . ARG A 1 185 ? 0.904 9.310 17.672 1.00 85.75 185 ARG A C 1
ATOM 1402 O O . ARG A 1 185 ? 0.328 10.404 17.690 1.00 85.75 185 ARG A O 1
ATOM 1409 N N . ASP A 1 186 ? 1.393 8.758 16.568 1.00 75.62 186 ASP A N 1
ATOM 1410 C CA . ASP A 1 186 ? 1.325 9.369 15.248 1.00 75.62 186 ASP A CA 1
ATOM 1411 C C . ASP A 1 186 ? -0.125 9.366 14.715 1.00 75.62 186 ASP A C 1
ATOM 1413 O O . ASP A 1 186 ? -0.751 8.309 14.574 1.00 75.62 186 ASP A O 1
ATOM 1417 N N . PRO A 1 187 ? -0.718 10.542 14.442 1.00 72.56 187 PRO A N 1
ATOM 1418 C CA . PRO A 1 187 ? -2.000 10.627 13.756 1.00 72.56 187 PRO A CA 1
ATOM 1419 C C . PRO A 1 187 ? -2.047 9.944 12.387 1.00 72.56 187 PRO A C 1
ATOM 1421 O O . PRO A 1 187 ? -3.119 9.467 12.021 1.00 72.56 187 PRO A O 1
ATOM 1424 N N . ASP A 1 188 ? -0.938 9.884 11.650 1.00 65.38 188 ASP A N 1
ATOM 1425 C CA . ASP A 1 188 ? -0.889 9.236 10.337 1.00 65.38 188 ASP A CA 1
ATOM 1426 C C . ASP A 1 188 ? -1.032 7.715 10.482 1.00 65.38 188 ASP A C 1
ATOM 1428 O O . ASP A 1 188 ? -1.844 7.110 9.784 1.00 65.38 188 ASP A O 1
ATOM 1432 N N . TYR A 1 189 ? -0.353 7.114 11.466 1.00 71.88 189 TYR A N 1
ATOM 1433 C CA . TYR A 1 189 ? -0.456 5.680 11.754 1.00 71.88 189 TYR A CA 1
ATOM 1434 C C . TYR A 1 189 ? -1.888 5.263 12.117 1.00 71.88 189 TYR A C 1
ATOM 1436 O O . TYR A 1 189 ? -2.409 4.273 11.604 1.00 71.88 189 TYR A O 1
ATOM 1444 N N . ARG A 1 190 ? -2.584 6.063 12.937 1.00 87.12 190 ARG A N 1
ATOM 1445 C CA . ARG A 1 190 ? -4.013 5.837 13.236 1.00 87.12 190 ARG A CA 1
ATOM 1446 C C . ARG A 1 190 ? -4.894 5.974 11.991 1.00 87.12 190 ARG A C 1
ATOM 1448 O O . ARG A 1 190 ? -5.818 5.185 11.803 1.00 87.12 190 ARG A O 1
ATOM 1455 N N . GLY A 1 191 ? -4.575 6.923 11.112 1.00 71.38 191 GLY A N 1
ATOM 1456 C CA . GLY A 1 191 ? -5.226 7.060 9.811 1.00 71.38 191 GLY A CA 1
ATOM 1457 C C . GLY A 1 191 ? -5.017 5.845 8.897 1.00 71.38 191 GLY A C 1
ATOM 1458 O O . GLY A 1 191 ? -5.925 5.494 8.144 1.00 71.38 191 GLY A O 1
ATOM 1459 N N . TRP A 1 192 ? -3.867 5.168 8.975 1.00 69.38 192 TRP A N 1
ATOM 1460 C CA . TRP A 1 192 ? -3.616 3.927 8.230 1.00 69.38 192 TRP A CA 1
ATOM 1461 C C . TRP A 1 192 ? -4.451 2.761 8.750 1.00 69.38 192 TRP A C 1
ATOM 1463 O O . TRP A 1 192 ? -5.014 2.036 7.937 1.00 69.38 192 TRP A O 1
ATOM 1473 N N . ILE A 1 193 ? -4.616 2.629 10.071 1.00 81.81 193 ILE A N 1
ATOM 1474 C CA . ILE A 1 193 ? -5.535 1.642 10.667 1.00 81.81 193 ILE A CA 1
ATOM 1475 C C . ILE A 1 193 ? -6.954 1.843 10.113 1.00 81.81 193 ILE A C 1
ATOM 1477 O O . ILE A 1 193 ? -7.595 0.895 9.663 1.00 81.81 193 ILE A O 1
ATOM 1481 N N . ALA A 1 194 ? -7.428 3.090 10.101 1.00 81.81 194 ALA A N 1
ATOM 1482 C CA . ALA A 1 194 ? -8.742 3.447 9.576 1.00 81.81 194 ALA A CA 1
ATOM 1483 C C . ALA A 1 194 ? -8.897 3.137 8.074 1.00 81.81 194 ALA A C 1
ATOM 1485 O O . ALA A 1 194 ? -9.934 2.623 7.644 1.00 81.81 194 ALA A O 1
ATOM 1486 N N . ALA A 1 195 ? -7.871 3.431 7.271 1.00 69.12 195 ALA A N 1
ATOM 1487 C CA . ALA A 1 195 ? -7.864 3.121 5.843 1.00 69.12 195 ALA A CA 1
ATOM 1488 C C . ALA A 1 195 ? -7.898 1.604 5.588 1.00 69.12 195 ALA A C 1
ATOM 1490 O O . ALA A 1 195 ? -8.688 1.150 4.765 1.00 69.12 195 ALA A O 1
ATOM 1491 N N . ALA A 1 196 ? -7.121 0.829 6.345 1.00 75.06 196 ALA A N 1
ATOM 1492 C CA . ALA A 1 196 ? -7.092 -0.629 6.269 1.00 75.06 196 ALA A CA 1
ATOM 1493 C C . ALA A 1 196 ? -8.459 -1.255 6.555 1.00 75.06 196 ALA A C 1
ATOM 1495 O O . ALA A 1 196 ? -8.970 -2.069 5.792 1.00 75.06 196 ALA A O 1
ATOM 1496 N N . GLN A 1 197 ? -9.103 -0.819 7.638 1.00 91.19 197 GLN A N 1
ATOM 1497 C CA . GLN A 1 197 ? -10.440 -1.289 7.999 1.00 91.19 197 GLN A CA 1
ATOM 1498 C C . GLN A 1 197 ? -11.484 -0.922 6.936 1.00 91.19 197 GLN A C 1
ATOM 1500 O O . GLN A 1 197 ? -12.423 -1.684 6.703 1.00 91.19 197 GLN A O 1
ATOM 1505 N N . SER A 1 198 ? -11.315 0.231 6.282 1.00 81.88 198 SER A N 1
ATOM 1506 C CA . SER A 1 198 ? -12.168 0.671 5.174 1.00 81.88 198 SER A CA 1
ATOM 1507 C C . SER A 1 198 ? -12.004 -0.216 3.945 1.00 81.88 198 SER A C 1
ATOM 1509 O O . SER A 1 198 ? -13.008 -0.669 3.400 1.00 81.88 198 SER A O 1
ATOM 1511 N N . GLN A 1 199 ? -10.765 -0.523 3.555 1.00 76.38 199 GLN A N 1
ATOM 1512 C CA . GLN A 1 199 ? -10.492 -1.418 2.432 1.00 76.38 199 GLN A CA 1
ATOM 1513 C C . GLN A 1 199 ? -10.988 -2.842 2.719 1.00 76.38 199 GLN A C 1
ATOM 1515 O O . GLN A 1 199 ? -11.675 -3.426 1.888 1.00 76.38 199 GLN A O 1
ATOM 1520 N N . GLY A 1 200 ? -10.785 -3.354 3.937 1.00 78.88 200 GLY A N 1
ATOM 1521 C CA . GLY A 1 200 ? -11.278 -4.682 4.315 1.00 78.88 200 GLY A CA 1
ATOM 1522 C C . GLY A 1 200 ? -12.808 -4.784 4.283 1.00 78.88 200 GLY A C 1
ATOM 1523 O O . GLY A 1 200 ? -13.363 -5.840 3.975 1.00 78.88 200 GLY A O 1
ATOM 1524 N N . LEU A 1 201 ? -13.519 -3.682 4.554 1.00 90.62 201 LEU A N 1
ATOM 1525 C CA . LEU A 1 201 ? -14.964 -3.603 4.330 1.00 90.62 201 LEU A CA 1
ATOM 1526 C C . LEU A 1 201 ? -15.315 -3.614 2.841 1.00 90.62 201 LEU A C 1
ATOM 1528 O O . LEU A 1 201 ? -16.265 -4.297 2.467 1.00 90.62 201 LEU A O 1
ATOM 1532 N N . CYS A 1 202 ? -14.575 -2.891 2.006 1.00 79.19 202 CYS A N 1
ATOM 1533 C CA . CYS A 1 202 ? -14.782 -2.868 0.560 1.00 79.19 202 CYS A CA 1
ATOM 1534 C C . CYS A 1 202 ? -14.621 -4.254 -0.067 1.00 79.19 202 CYS A C 1
ATOM 1536 O O . CYS A 1 202 ? -15.550 -4.732 -0.722 1.00 79.19 202 CYS A O 1
ATOM 1538 N N . ASP A 1 203 ? -13.525 -4.945 0.238 1.00 74.44 203 ASP A N 1
ATOM 1539 C CA . ASP A 1 203 ? -13.265 -6.307 -0.234 1.00 74.44 203 ASP A CA 1
ATOM 1540 C C . ASP A 1 203 ? -14.378 -7.264 0.205 1.00 74.44 203 ASP A C 1
ATOM 1542 O O . ASP A 1 203 ? -14.856 -8.107 -0.556 1.00 74.44 203 ASP A O 1
ATOM 1546 N N . HIS A 1 204 ? -14.852 -7.104 1.443 1.00 85.69 204 HIS A N 1
ATOM 1547 C CA . HIS A 1 204 ? -15.960 -7.894 1.951 1.00 85.69 204 HIS A CA 1
ATOM 1548 C C . HIS A 1 204 ? -17.278 -7.618 1.219 1.00 85.69 204 HIS A C 1
ATOM 1550 O O . HIS A 1 204 ? -18.016 -8.555 0.909 1.00 85.69 204 HIS A O 1
ATOM 1556 N N . LEU A 1 205 ? -17.605 -6.352 0.971 1.00 84.75 205 LEU A N 1
ATOM 1557 C CA . LEU A 1 205 ? -18.865 -5.949 0.346 1.00 84.75 205 LEU A CA 1
ATOM 1558 C C . LEU A 1 205 ? -18.896 -6.239 -1.158 1.00 84.75 205 LEU A C 1
ATOM 1560 O O . LEU A 1 205 ? -19.979 -6.473 -1.691 1.00 84.75 205 LEU A O 1
ATOM 1564 N N . ALA A 1 206 ? -17.737 -6.318 -1.816 1.00 74.19 206 ALA A N 1
ATOM 1565 C CA . ALA A 1 206 ? -17.623 -6.807 -3.189 1.00 74.19 206 ALA A CA 1
ATOM 1566 C C . ALA A 1 206 ? -18.070 -8.275 -3.322 1.00 74.19 206 ALA A C 1
ATOM 1568 O O . ALA A 1 206 ? -18.653 -8.658 -4.334 1.00 74.19 206 ALA A O 1
ATOM 1569 N N . VAL A 1 207 ? -17.837 -9.090 -2.286 1.00 76.38 207 VAL A N 1
ATOM 1570 C CA . VAL A 1 207 ? -18.253 -10.503 -2.241 1.00 76.38 207 VAL A CA 1
ATOM 1571 C C . VAL A 1 207 ? -19.655 -10.667 -1.644 1.00 76.38 207 VAL A C 1
ATOM 1573 O O . VAL A 1 207 ? -20.439 -11.495 -2.103 1.00 76.38 207 VAL A O 1
ATOM 1576 N N . TYR A 1 208 ? -19.993 -9.879 -0.623 1.00 80.19 208 TYR A N 1
ATOM 1577 C CA . TYR A 1 208 ? -21.268 -9.939 0.093 1.00 80.19 208 TYR A CA 1
ATOM 1578 C C . TYR A 1 208 ? -21.953 -8.562 0.126 1.00 80.19 208 TYR A C 1
ATOM 1580 O O . TYR A 1 208 ? -21.903 -7.884 1.161 1.00 80.19 208 TYR A O 1
ATOM 1588 N N . PRO A 1 209 ? -22.640 -8.152 -0.952 1.00 83.06 209 PRO A N 1
ATOM 1589 C CA . PRO A 1 209 ? -23.337 -6.870 -1.000 1.00 83.06 209 PRO A CA 1
ATOM 1590 C C . PRO A 1 209 ? -24.520 -6.807 -0.017 1.00 83.06 209 PRO A C 1
ATOM 1592 O O . PRO A 1 209 ? -24.904 -7.800 0.618 1.00 83.06 209 PRO A O 1
ATOM 1595 N N . ALA A 1 210 ? -25.109 -5.620 0.141 1.00 74.56 210 ALA A N 1
ATOM 1596 C CA . ALA A 1 210 ? -26.286 -5.428 0.990 1.00 74.56 210 ALA A CA 1
ATOM 1597 C C . ALA A 1 210 ? -27.470 -6.289 0.505 1.00 74.56 210 ALA A C 1
ATOM 1599 O O . ALA A 1 210 ? -27.739 -6.379 -0.690 1.00 74.56 210 ALA A O 1
ATOM 1600 N N . GLY A 1 211 ? -28.190 -6.922 1.438 1.00 62.62 211 GLY A N 1
ATOM 1601 C CA . GLY A 1 211 ? -29.425 -7.662 1.140 1.00 62.62 211 GLY A CA 1
ATOM 1602 C C . GLY A 1 211 ? -29.275 -9.081 0.573 1.00 62.62 211 GLY A C 1
ATOM 1603 O O . GLY A 1 211 ? -30.287 -9.757 0.419 1.00 62.62 211 GLY A O 1
ATOM 1604 N N . ALA A 1 212 ? -28.064 -9.591 0.317 1.00 56.62 212 ALA A N 1
ATOM 1605 C CA . ALA A 1 212 ? -27.898 -11.031 0.097 1.00 56.62 212 ALA A CA 1
ATOM 1606 C C . ALA A 1 212 ? -28.334 -11.749 1.390 1.00 56.62 212 ALA A C 1
ATOM 1608 O O . ALA A 1 212 ? -27.763 -11.474 2.438 1.00 56.62 212 ALA A O 1
ATOM 1609 N N . GLU A 1 213 ? -29.335 -12.628 1.400 1.00 46.06 213 GLU A N 1
ATOM 1610 C CA . GLU A 1 213 ? -29.849 -13.239 2.651 1.00 46.06 213 GLU A CA 1
ATOM 1611 C C . GLU A 1 213 ? -29.547 -14.739 2.805 1.00 46.06 213 GLU A C 1
ATOM 1613 O O . GLU A 1 213 ? -29.966 -15.347 3.786 1.00 46.06 213 GLU A O 1
ATOM 1618 N N . SER A 1 214 ? -28.752 -15.358 1.924 1.00 45.12 214 SER A N 1
ATOM 1619 C CA . SER A 1 214 ? -28.392 -16.773 2.097 1.00 45.12 214 SER A CA 1
ATOM 1620 C C . SER A 1 214 ? -26.936 -17.093 1.759 1.00 45.12 214 SER A C 1
ATOM 1622 O O . SER A 1 214 ? -26.359 -16.530 0.832 1.00 45.12 214 SER A O 1
ATOM 1624 N N . ASP A 1 215 ? -26.366 -18.053 2.492 1.00 44.78 215 ASP A N 1
ATOM 1625 C CA . ASP A 1 215 ? -25.071 -18.695 2.210 1.00 44.78 215 ASP A CA 1
ATOM 1626 C C . ASP A 1 215 ? -25.138 -19.627 0.967 1.00 44.78 215 ASP A C 1
ATOM 1628 O O . ASP A 1 215 ? -24.251 -20.454 0.768 1.00 44.78 215 ASP A O 1
ATOM 1632 N N . SER A 1 216 ? -26.193 -19.533 0.136 1.00 38.19 216 SER A N 1
ATOM 1633 C CA . SER A 1 216 ? -26.452 -20.458 -0.984 1.00 38.19 216 SER A CA 1
ATOM 1634 C C . SER A 1 216 ? -26.260 -19.878 -2.391 1.00 38.19 216 SER A C 1
ATOM 1636 O O . SER A 1 216 ? -26.296 -20.637 -3.352 1.00 38.19 216 SER A O 1
ATOM 1638 N N . GLU A 1 217 ? -25.988 -18.576 -2.531 1.00 36.00 217 GLU A N 1
ATOM 1639 C CA . GLU A 1 217 ? -25.846 -17.916 -3.846 1.00 36.00 217 GLU A CA 1
ATOM 1640 C C . GLU A 1 217 ? -24.434 -17.384 -4.147 1.00 36.00 217 GLU A C 1
ATOM 1642 O O . GLU A 1 217 ? -24.231 -16.669 -5.122 1.00 36.00 217 GLU A O 1
ATOM 1647 N N . ALA A 1 218 ? -23.417 -17.766 -3.370 1.00 34.62 218 ALA A N 1
ATOM 1648 C CA . ALA A 1 218 ? -22.019 -17.466 -3.697 1.00 34.62 218 ALA A CA 1
ATOM 1649 C C . ALA A 1 218 ? -21.374 -18.604 -4.514 1.00 34.62 218 ALA A C 1
ATOM 1651 O O . ALA A 1 218 ? -20.325 -19.133 -4.156 1.00 34.62 218 ALA A O 1
ATOM 1652 N N . ALA A 1 219 ? -22.031 -19.022 -5.596 1.00 36.31 219 ALA A N 1
ATOM 1653 C CA . ALA A 1 219 ? -21.424 -19.820 -6.656 1.00 36.31 219 ALA A CA 1
ATOM 1654 C C . ALA A 1 219 ? -22.198 -19.594 -7.961 1.00 36.31 219 ALA A C 1
ATOM 1656 O O . ALA A 1 219 ? -23.419 -19.713 -7.987 1.00 36.31 219 ALA A O 1
ATOM 1657 N N . SER A 1 220 ? -21.458 -19.331 -9.038 1.00 31.70 220 SER A N 1
ATOM 1658 C CA . SER A 1 220 ? -21.899 -19.071 -10.419 1.00 31.70 220 SER A CA 1
ATOM 1659 C C . SER A 1 220 ? -22.421 -17.658 -10.721 1.00 31.70 220 SER A C 1
ATOM 1661 O O . SER A 1 220 ? -23.616 -17.406 -10.818 1.00 31.70 220 SER A O 1
ATOM 1663 N N . SER A 1 221 ? -21.502 -16.733 -11.002 1.00 28.89 221 SER A N 1
ATOM 1664 C CA . SER A 1 221 ? -21.765 -15.714 -12.021 1.00 28.89 221 SER A CA 1
ATOM 1665 C C . SER A 1 221 ? -21.212 -16.224 -13.354 1.00 28.89 221 SER A C 1
ATOM 1667 O O . SER A 1 221 ? -20.019 -16.140 -13.639 1.00 28.89 221 SER A O 1
ATOM 1669 N N . GLU A 1 222 ? -22.086 -16.815 -14.171 1.00 26.20 222 GLU A N 1
ATOM 1670 C CA . GLU A 1 222 ? -21.797 -17.012 -15.590 1.00 26.20 222 GLU A CA 1
ATOM 1671 C C . GLU A 1 222 ? -21.674 -15.641 -16.267 1.00 26.20 222 GLU A C 1
ATOM 1673 O O . GLU A 1 222 ? -22.609 -14.836 -16.267 1.00 26.20 222 GLU A O 1
ATOM 1678 N N . ALA A 1 223 ? -20.506 -15.368 -16.844 1.00 25.41 223 ALA A N 1
ATOM 1679 C CA . ALA A 1 223 ? -20.291 -14.213 -17.697 1.00 25.41 223 ALA A CA 1
ATOM 1680 C C . ALA A 1 223 ? -20.900 -14.459 -19.089 1.00 25.41 223 ALA A C 1
ATOM 1682 O O . ALA A 1 223 ? -20.680 -15.493 -19.719 1.00 25.41 223 ALA A O 1
ATOM 1683 N N . PHE A 1 224 ? -21.648 -13.463 -19.561 1.00 22.91 224 PHE A N 1
ATOM 1684 C CA . PHE A 1 224 ? -22.181 -13.318 -20.915 1.00 22.91 224 PHE A CA 1
ATOM 1685 C C . PHE A 1 224 ? -21.161 -13.710 -22.006 1.00 22.91 224 PHE A C 1
ATOM 1687 O O . PHE A 1 224 ? -20.092 -13.110 -22.112 1.00 22.91 224 PHE A O 1
ATOM 1694 N N . PHE A 1 225 ? -21.530 -14.648 -22.885 1.00 21.84 225 PHE A N 1
ATOM 1695 C CA . PHE A 1 225 ? -20.788 -14.957 -24.110 1.00 21.84 225 PHE A CA 1
ATOM 1696 C C . PHE A 1 225 ? -21.445 -14.294 -25.326 1.00 21.84 225 PHE A C 1
ATOM 1698 O O . PHE A 1 225 ? -22.550 -14.658 -25.724 1.00 21.84 225 PHE A O 1
ATOM 1705 N N . LEU A 1 226 ? -20.722 -13.385 -25.982 1.00 21.77 226 LEU A N 1
ATOM 1706 C CA . LEU A 1 226 ? -20.892 -13.106 -27.407 1.00 21.77 226 LEU A CA 1
ATOM 1707 C C . LEU A 1 226 ? -19.567 -13.422 -28.103 1.00 21.77 226 LEU A C 1
ATOM 1709 O O . LEU A 1 226 ? -18.562 -12.749 -27.893 1.00 21.77 226 LEU A O 1
ATOM 1713 N N . ALA A 1 227 ? -19.566 -14.476 -28.915 1.00 25.17 227 ALA A N 1
ATOM 1714 C CA . ALA A 1 227 ? -18.478 -14.770 -29.838 1.00 25.17 227 ALA A CA 1
ATOM 1715 C C . ALA A 1 227 ? -18.627 -13.909 -31.104 1.00 25.17 227 ALA A C 1
ATOM 1717 O O . ALA A 1 227 ? -19.744 -13.813 -31.620 1.00 25.17 227 ALA A O 1
ATOM 1718 N N . PRO A 1 228 ? -17.540 -13.363 -31.677 1.00 27.34 228 PRO A N 1
ATOM 1719 C CA . PRO A 1 228 ? -17.568 -12.883 -33.048 1.00 27.34 228 PRO A CA 1
ATOM 1720 C C . PRO A 1 228 ? -16.891 -13.870 -33.998 1.00 27.34 228 PRO A C 1
ATOM 1722 O O . PRO A 1 228 ? -15.750 -14.293 -33.808 1.00 27.34 228 PRO A O 1
ATOM 1725 N N . ASN A 1 229 ? -17.630 -14.176 -35.060 1.00 26.12 229 ASN A N 1
ATOM 1726 C CA . ASN A 1 229 ? -17.119 -14.731 -36.297 1.00 26.12 229 ASN A CA 1
ATOM 1727 C C . ASN A 1 229 ? -16.342 -13.671 -37.097 1.00 26.12 229 ASN A C 1
ATOM 1729 O O . ASN A 1 229 ? -16.713 -12.502 -37.153 1.00 26.12 229 ASN A O 1
ATOM 1733 N N . ASP A 1 230 ? -15.380 -14.206 -37.836 1.00 28.48 230 ASP A N 1
ATOM 1734 C CA . ASP A 1 230 ? -14.912 -13.800 -39.157 1.00 28.48 230 ASP A CA 1
ATOM 1735 C C . ASP A 1 230 ? -13.719 -12.840 -39.337 1.00 28.48 230 ASP A C 1
ATOM 1737 O O . ASP A 1 230 ? -13.388 -11.917 -38.593 1.00 28.48 230 ASP A O 1
ATOM 1741 N N . SER A 1 231 ? -13.042 -13.222 -40.407 1.00 39.03 231 SER A N 1
ATOM 1742 C CA . SER A 1 231 ? -11.739 -12.962 -40.957 1.00 39.03 231 SER A CA 1
ATOM 1743 C C . SER A 1 231 ? -11.568 -11.564 -41.548 1.00 39.03 231 SER A C 1
ATOM 1745 O O . SER A 1 231 ? -12.382 -11.058 -42.310 1.00 39.03 231 SER A O 1
ATOM 1747 N N . SER A 1 232 ? -10.410 -10.961 -41.267 1.00 29.31 232 SER A N 1
ATOM 1748 C CA . SER A 1 232 ? -9.774 -10.044 -42.216 1.00 29.31 232 SER A CA 1
ATOM 1749 C C . SER A 1 232 ? -8.276 -9.936 -41.938 1.00 29.31 232 SER A C 1
ATOM 1751 O O . SER A 1 232 ? -7.795 -9.963 -40.803 1.00 29.31 232 SER A O 1
ATOM 1753 N N . THR A 1 233 ? -7.543 -9.905 -43.031 1.00 33.25 233 THR A N 1
ATOM 1754 C CA . THR A 1 233 ? -6.112 -10.101 -43.205 1.00 33.25 233 THR A CA 1
ATOM 1755 C C . THR A 1 233 ? -5.281 -8.914 -42.713 1.00 33.25 233 THR A C 1
ATOM 1757 O O . THR A 1 233 ? -5.072 -7.958 -43.453 1.00 33.25 233 THR A O 1
ATOM 1760 N N . ALA A 1 234 ? -4.732 -9.006 -41.503 1.00 30.67 234 ALA A N 1
ATOM 1761 C CA . ALA A 1 234 ? -3.417 -8.439 -41.216 1.00 30.67 234 ALA A CA 1
ATOM 1762 C C . ALA A 1 234 ? -2.431 -9.605 -41.323 1.00 30.67 234 ALA A C 1
ATOM 1764 O O . ALA A 1 234 ? -2.627 -10.634 -40.670 1.00 30.67 234 ALA A O 1
ATOM 1765 N N . GLN A 1 235 ? -1.440 -9.508 -42.212 1.00 30.55 235 GLN A N 1
ATOM 1766 C CA . GLN A 1 235 ? -0.423 -10.545 -42.360 1.00 30.55 235 GLN A CA 1
ATOM 1767 C C . GLN A 1 235 ? 0.267 -10.751 -41.009 1.00 30.55 235 GLN A C 1
ATOM 1769 O O . GLN A 1 235 ? 1.087 -9.940 -40.587 1.00 30.55 235 GLN A O 1
ATOM 1774 N N . ARG A 1 236 ? -0.066 -11.858 -40.335 1.00 32.22 236 ARG A N 1
ATOM 1775 C CA . ARG A 1 236 ? 0.776 -12.434 -39.291 1.00 32.22 236 ARG A CA 1
ATOM 1776 C C . ARG A 1 236 ? 2.154 -12.592 -39.926 1.00 32.22 236 ARG A C 1
ATOM 1778 O O . ARG A 1 236 ? 2.286 -13.399 -40.840 1.00 32.22 236 ARG A O 1
ATOM 1785 N N . ARG A 1 237 ? 3.162 -11.842 -39.484 1.00 36.91 237 ARG A N 1
ATOM 1786 C CA . ARG A 1 237 ? 4.528 -12.359 -39.549 1.00 36.91 237 ARG A CA 1
ATOM 1787 C C . ARG A 1 237 ? 4.627 -13.291 -38.350 1.00 36.91 237 ARG A C 1
ATOM 1789 O O . ARG A 1 237 ? 4.636 -12.796 -37.225 1.00 36.91 237 ARG A O 1
ATOM 1796 N N . PRO A 1 238 ? 4.586 -14.621 -38.525 1.00 38.38 238 PRO A N 1
ATOM 1797 C CA . PRO A 1 238 ? 4.993 -15.481 -37.431 1.00 38.38 238 PRO A CA 1
ATOM 1798 C C . PRO A 1 238 ? 6.460 -15.145 -37.125 1.00 38.38 238 PRO A C 1
ATOM 1800 O O . PRO A 1 238 ? 7.176 -14.680 -38.015 1.00 38.38 238 PRO A O 1
ATOM 1803 N N . LEU A 1 239 ? 6.920 -15.416 -35.905 1.00 44.66 239 LEU A N 1
ATOM 1804 C CA . LEU A 1 239 ? 8.340 -15.420 -35.520 1.00 44.66 239 LEU A CA 1
ATOM 1805 C C . LEU A 1 239 ? 9.095 -16.557 -36.257 1.00 44.66 239 LEU A C 1
ATOM 1807 O O . LEU A 1 239 ? 9.734 -17.412 -35.652 1.00 44.66 239 LEU A O 1
ATOM 1811 N N . GLN A 1 240 ? 8.933 -16.650 -37.579 1.00 37.62 240 GLN A N 1
ATOM 1812 C CA . GLN A 1 240 ? 9.506 -17.671 -38.442 1.00 37.62 240 GLN A CA 1
ATOM 1813 C C . GLN A 1 240 ? 11.012 -17.439 -38.522 1.00 37.62 240 GLN A C 1
ATOM 1815 O O . GLN A 1 240 ? 11.461 -16.442 -39.078 1.00 37.62 240 GLN A O 1
ATOM 1820 N N . GLY A 1 241 ? 11.774 -18.381 -37.965 1.00 38.66 241 GLY A N 1
ATOM 1821 C CA . GLY A 1 241 ? 13.238 -18.382 -37.998 1.00 38.66 241 GLY A CA 1
ATOM 1822 C C . GLY A 1 241 ? 13.909 -18.457 -36.626 1.00 38.66 241 GLY A C 1
ATOM 1823 O O . GLY A 1 241 ? 15.094 -18.768 -36.575 1.00 38.66 241 GLY A O 1
ATOM 1824 N N . PHE A 1 242 ? 13.173 -18.247 -35.530 1.00 51.06 242 PHE A N 1
ATOM 1825 C CA . PHE A 1 242 ? 13.723 -18.299 -34.172 1.00 51.06 242 PHE A CA 1
ATOM 1826 C C . PHE A 1 242 ? 13.262 -19.560 -33.434 1.00 51.06 242 PHE A C 1
ATOM 1828 O O . PHE A 1 242 ? 12.064 -19.808 -33.293 1.00 51.06 242 PHE A O 1
ATOM 1835 N N . ASP A 1 243 ? 14.212 -20.362 -32.945 1.00 57.00 243 ASP A N 1
ATOM 1836 C CA . ASP A 1 243 ? 13.917 -21.489 -32.055 1.00 57.00 243 ASP A CA 1
ATOM 1837 C C . ASP A 1 243 ? 13.699 -20.982 -30.621 1.00 57.00 243 ASP A C 1
ATOM 1839 O O . ASP A 1 243 ? 14.609 -20.947 -29.796 1.00 57.00 243 ASP A O 1
ATOM 1843 N N . LEU A 1 244 ? 12.463 -20.583 -30.323 1.00 65.12 244 LEU A N 1
ATOM 1844 C CA . LEU A 1 244 ? 12.046 -20.114 -28.996 1.00 65.12 244 LEU A CA 1
ATOM 1845 C C . LEU A 1 244 ? 11.713 -21.268 -28.032 1.00 65.12 244 LEU A C 1
ATOM 1847 O O . LEU A 1 244 ? 11.273 -21.037 -26.903 1.00 65.12 244 LEU A O 1
ATOM 1851 N N . SER A 1 245 ? 11.901 -22.526 -28.445 1.00 62.12 245 SER A N 1
ATOM 1852 C CA . SER A 1 245 ? 11.615 -23.681 -27.587 1.00 62.12 245 SER A CA 1
ATOM 1853 C C . SER A 1 245 ? 12.648 -23.849 -26.467 1.00 62.12 245 SER A C 1
ATOM 1855 O O . SER A 1 245 ? 12.333 -24.424 -25.424 1.00 62.12 245 SER A O 1
ATOM 1857 N N . LYS A 1 246 ? 13.858 -23.305 -26.649 1.00 64.81 246 LYS A N 1
ATOM 1858 C CA . LYS A 1 246 ? 14.967 -23.396 -25.694 1.00 64.81 246 LYS A CA 1
ATOM 1859 C C . LYS A 1 246 ? 15.190 -22.054 -24.991 1.00 64.81 246 LYS A C 1
ATOM 1861 O O . LYS A 1 246 ? 15.751 -21.146 -25.600 1.00 64.81 246 LYS A O 1
ATOM 1866 N N . PRO A 1 247 ? 14.769 -21.902 -23.724 1.00 70.50 247 PRO A N 1
ATOM 1867 C CA . PRO A 1 247 ? 15.049 -20.684 -22.978 1.00 70.50 247 PRO A CA 1
ATOM 1868 C C . PRO A 1 247 ? 16.545 -20.576 -22.666 1.00 70.50 247 PRO A C 1
ATOM 1870 O O . PRO A 1 247 ? 17.188 -21.577 -22.330 1.00 70.50 247 PRO A O 1
ATOM 1873 N N . LEU A 1 248 ? 17.081 -19.355 -22.722 1.00 71.75 248 LEU A N 1
ATOM 1874 C CA . LEU A 1 248 ? 18.386 -19.057 -22.140 1.00 71.75 248 LEU A CA 1
ATOM 1875 C C . LEU A 1 248 ? 18.273 -19.225 -20.618 1.00 71.75 248 LEU A C 1
ATOM 1877 O O . LEU A 1 248 ? 17.408 -18.618 -19.993 1.00 71.75 248 LEU A O 1
ATOM 1881 N N . GLN A 1 249 ? 19.098 -20.083 -20.020 1.00 65.50 249 GLN A N 1
ATOM 1882 C CA . GLN A 1 249 ? 19.071 -20.285 -18.571 1.00 65.50 249 GLN A CA 1
ATOM 1883 C C . GLN A 1 249 ? 19.704 -19.077 -17.886 1.00 65.50 249 GLN A C 1
ATOM 1885 O O . GLN A 1 249 ? 20.919 -18.907 -17.903 1.00 65.50 249 GLN A O 1
ATOM 1890 N N . LEU A 1 250 ? 18.873 -18.233 -17.284 1.00 66.38 250 LEU A N 1
ATOM 1891 C CA . LEU A 1 250 ? 19.346 -17.093 -16.516 1.00 66.38 250 LEU A CA 1
ATOM 1892 C C . LEU A 1 250 ? 19.961 -17.563 -15.196 1.00 66.38 250 LEU A C 1
ATOM 1894 O O . LEU A 1 250 ? 19.304 -18.236 -14.400 1.00 66.38 250 LEU A O 1
ATOM 1898 N N . SER A 1 251 ? 21.195 -17.145 -14.911 1.00 66.12 251 SER A N 1
ATOM 1899 C CA . SER A 1 251 ? 21.701 -17.207 -13.540 1.00 66.12 251 SER A CA 1
ATOM 1900 C C . SER A 1 251 ? 20.940 -16.176 -12.709 1.00 66.12 251 SER A C 1
ATOM 1902 O O . SER A 1 251 ? 21.004 -14.981 -13.018 1.00 66.12 251 SER A O 1
ATOM 1904 N N . SER A 1 252 ? 20.228 -16.621 -11.677 1.00 71.50 252 SER A N 1
ATOM 1905 C CA . SER A 1 252 ? 19.401 -15.747 -10.848 1.00 71.50 252 SER A CA 1
ATOM 1906 C C . SER A 1 252 ? 19.606 -15.990 -9.362 1.00 71.50 252 SER A C 1
ATOM 1908 O O . SER A 1 252 ? 19.745 -17.137 -8.935 1.00 71.50 252 SER A O 1
ATOM 1910 N N . VAL A 1 253 ? 19.534 -14.924 -8.573 1.00 70.62 253 VAL A N 1
ATOM 1911 C CA . VAL A 1 253 ? 19.487 -14.977 -7.111 1.00 70.62 253 VAL A CA 1
ATOM 1912 C C . VAL A 1 253 ? 18.164 -14.373 -6.655 1.00 70.62 253 VAL A C 1
ATOM 1914 O O . VAL A 1 253 ? 17.752 -13.312 -7.125 1.00 70.62 253 VAL A O 1
ATOM 1917 N N . ARG A 1 254 ? 17.483 -15.067 -5.740 1.00 73.94 254 ARG A N 1
ATOM 1918 C CA . ARG A 1 254 ? 16.332 -14.510 -5.029 1.00 73.94 254 ARG A CA 1
ATOM 1919 C C . ARG A 1 254 ? 16.849 -13.588 -3.940 1.00 73.94 254 ARG A C 1
ATOM 1921 O O . ARG A 1 254 ? 17.670 -14.008 -3.126 1.00 73.94 254 ARG A O 1
ATOM 1928 N N . ILE A 1 255 ? 16.354 -12.360 -3.916 1.00 69.19 255 ILE A N 1
ATOM 1929 C CA . ILE A 1 255 ? 16.598 -11.456 -2.798 1.00 69.19 255 ILE A CA 1
ATOM 1930 C C . ILE A 1 255 ? 15.885 -12.063 -1.580 1.00 69.19 255 ILE A C 1
ATOM 1932 O O . ILE A 1 255 ? 14.701 -12.392 -1.654 1.00 69.19 255 ILE A O 1
ATOM 1936 N N . ILE A 1 256 ? 16.620 -12.316 -0.493 1.00 56.22 256 ILE A N 1
ATOM 1937 C CA . ILE A 1 256 ? 16.108 -13.073 0.658 1.00 56.22 256 ILE A CA 1
ATOM 1938 C C . ILE A 1 256 ? 14.931 -12.325 1.297 1.00 56.22 256 ILE A C 1
ATOM 1940 O O . ILE A 1 256 ? 15.101 -11.218 1.803 1.00 56.22 256 ILE A O 1
ATOM 1944 N N . SER A 1 257 ? 13.770 -12.982 1.370 1.00 47.03 257 SER A N 1
ATOM 1945 C CA . SER A 1 257 ? 12.894 -12.913 2.541 1.00 47.03 257 SER A CA 1
ATOM 1946 C C . SER A 1 257 ? 11.975 -14.135 2.574 1.00 47.03 257 SER A C 1
ATOM 1948 O O . SER A 1 257 ? 11.217 -14.394 1.638 1.00 47.03 257 SER A O 1
ATOM 1950 N N . GLU A 1 258 ? 12.054 -14.911 3.649 1.00 41.50 258 GLU A N 1
ATOM 1951 C CA . GLU A 1 258 ? 10.942 -15.771 4.034 1.00 41.50 258 GLU A CA 1
ATOM 1952 C C . GLU A 1 258 ? 9.874 -14.870 4.673 1.00 41.50 258 GLU A C 1
ATOM 1954 O O . GLU A 1 258 ? 10.179 -14.075 5.561 1.00 41.50 258 GLU A O 1
ATOM 1959 N N . GLY A 1 259 ? 8.627 -14.964 4.208 1.00 44.12 259 GLY A N 1
ATOM 1960 C CA . GLY A 1 259 ? 7.478 -14.334 4.865 1.00 44.12 259 GLY A CA 1
ATOM 1961 C C . GLY A 1 259 ? 7.165 -12.873 4.512 1.00 44.12 259 GLY A C 1
ATOM 1962 O O . GLY A 1 259 ? 6.212 -12.348 5.083 1.00 44.12 259 GLY A O 1
ATOM 1963 N N . ARG A 1 260 ? 7.884 -12.212 3.588 1.00 51.56 260 ARG A N 1
ATOM 1964 C CA . ARG A 1 260 ? 7.485 -10.894 3.043 1.00 51.56 260 ARG A CA 1
ATOM 1965 C C . ARG A 1 260 ? 7.362 -10.938 1.526 1.00 51.56 260 ARG A C 1
ATOM 1967 O O . ARG A 1 260 ? 8.198 -11.521 0.839 1.00 51.56 260 ARG A O 1
ATOM 1974 N N . LEU A 1 261 ? 6.286 -10.338 1.030 1.00 56.62 261 LEU A N 1
ATOM 1975 C CA . LEU A 1 261 ? 5.967 -10.260 -0.387 1.00 56.62 261 LEU A CA 1
ATOM 1976 C C . LEU A 1 261 ? 6.432 -8.882 -0.908 1.00 56.62 261 LEU A C 1
ATOM 1978 O O . LEU A 1 261 ? 6.258 -7.885 -0.216 1.00 56.62 261 LEU A O 1
ATOM 1982 N N . PHE A 1 262 ? 7.009 -8.793 -2.105 1.00 60.25 262 PHE A N 1
ATOM 1983 C CA . PHE A 1 262 ? 7.554 -7.576 -2.723 1.00 60.25 262 PHE A CA 1
ATOM 1984 C C . PHE A 1 262 ? 7.123 -7.451 -4.191 1.00 60.25 262 PHE A C 1
ATOM 1986 O O . PHE A 1 262 ? 6.811 -8.458 -4.817 1.00 60.25 262 PHE A O 1
ATOM 1993 N N . MET A 1 263 ? 7.101 -6.231 -4.733 1.00 69.75 263 MET A N 1
ATOM 1994 C CA . MET A 1 263 ? 6.663 -5.919 -6.102 1.00 69.75 263 MET A CA 1
ATOM 1995 C C . MET A 1 263 ? 7.356 -4.673 -6.677 1.00 69.75 263 MET A C 1
ATOM 1997 O O . MET A 1 263 ? 7.996 -3.912 -5.949 1.00 69.75 263 MET A O 1
ATOM 2001 N N . ASP A 1 264 ? 7.219 -4.483 -7.991 1.00 74.50 264 ASP A N 1
ATOM 2002 C CA . ASP A 1 264 ? 7.705 -3.334 -8.776 1.00 74.50 264 ASP A CA 1
ATOM 2003 C C . ASP A 1 264 ? 9.189 -3.003 -8.572 1.00 74.50 264 ASP A C 1
ATOM 2005 O O . ASP A 1 264 ? 9.552 -1.936 -8.066 1.00 74.50 264 ASP A O 1
ATOM 2009 N N . PRO A 1 265 ? 10.092 -3.915 -8.952 1.00 86.19 265 PRO A N 1
ATOM 2010 C CA . PRO A 1 265 ? 11.510 -3.604 -8.941 1.00 86.19 265 PRO A CA 1
ATOM 2011 C C . PRO A 1 265 ? 11.827 -2.435 -9.887 1.00 86.19 265 PRO A C 1
ATOM 2013 O O . PRO A 1 265 ? 11.269 -2.327 -10.974 1.00 86.19 265 PRO A O 1
ATOM 2016 N N . ASN A 1 266 ? 12.758 -1.562 -9.504 1.00 87.31 266 ASN A N 1
ATOM 2017 C CA . ASN A 1 266 ? 13.290 -0.502 -10.360 1.00 87.31 266 ASN A CA 1
ATOM 2018 C C . ASN A 1 266 ? 14.764 -0.231 -10.014 1.00 87.31 266 ASN A C 1
ATOM 2020 O O . ASN A 1 266 ? 15.124 -0.104 -8.842 1.00 87.31 266 ASN A O 1
ATOM 2024 N N . PHE A 1 267 ? 15.646 -0.181 -11.009 1.00 89.69 267 PHE A N 1
ATOM 2025 C CA . PHE A 1 267 ? 17.070 0.055 -10.765 1.00 89.69 267 PHE A CA 1
ATOM 2026 C C . PHE A 1 267 ? 17.377 1.544 -10.612 1.00 89.69 267 PHE A C 1
ATOM 2028 O O . PHE A 1 267 ? 16.798 2.382 -11.302 1.00 89.69 267 PHE A O 1
ATOM 2035 N N . SER A 1 268 ? 18.356 1.867 -9.767 1.00 89.88 268 SER A N 1
ATOM 2036 C CA . SER A 1 268 ? 19.018 3.166 -9.846 1.00 89.88 268 SER A CA 1
ATOM 2037 C C . SER A 1 268 ? 19.664 3.345 -11.230 1.00 89.88 268 SER A C 1
ATOM 2039 O O . SER A 1 268 ? 20.057 2.351 -11.853 1.00 89.88 268 SER A O 1
ATOM 2041 N N . PRO A 1 269 ? 19.817 4.584 -11.731 1.00 87.50 269 PRO A N 1
ATOM 2042 C CA . PRO A 1 269 ? 20.462 4.856 -13.019 1.00 87.50 269 PRO A CA 1
ATOM 2043 C C . PRO A 1 269 ? 21.811 4.141 -13.237 1.00 87.50 269 PRO A C 1
ATOM 2045 O O . PRO A 1 269 ? 22.102 3.652 -14.332 1.00 87.50 269 PRO A O 1
ATOM 2048 N N . ASP A 1 270 ? 22.635 4.034 -12.194 1.00 88.62 270 ASP A N 1
ATOM 2049 C CA . ASP A 1 270 ? 23.930 3.338 -12.233 1.00 88.62 270 ASP A CA 1
ATOM 2050 C C . ASP A 1 270 ? 23.849 1.806 -12.053 1.00 88.62 270 ASP A C 1
ATOM 2052 O O . ASP A 1 270 ? 24.868 1.115 -12.122 1.00 88.62 270 ASP A O 1
ATOM 2056 N N . GLY A 1 271 ? 22.656 1.265 -11.799 1.00 89.62 271 GLY A N 1
ATOM 2057 C CA . GLY A 1 271 ? 22.416 -0.156 -11.565 1.00 89.62 271 GLY A CA 1
ATOM 2058 C C . GLY A 1 271 ? 23.054 -0.706 -10.285 1.00 89.62 271 GLY A C 1
ATOM 2059 O O . GLY A 1 271 ? 23.152 -1.927 -10.144 1.00 89.62 271 GLY A O 1
ATOM 2060 N N . ASN A 1 272 ? 23.554 0.143 -9.377 1.00 91.12 272 ASN A N 1
ATOM 2061 C CA . ASN A 1 272 ? 24.132 -0.263 -8.086 1.00 91.12 272 ASN A CA 1
ATOM 2062 C C . ASN A 1 272 ? 23.070 -0.526 -7.018 1.00 91.12 272 ASN A C 1
ATOM 2064 O O . ASN A 1 272 ? 23.337 -1.240 -6.055 1.00 91.12 272 ASN A O 1
ATOM 2068 N N . TYR A 1 273 ? 21.873 0.023 -7.186 1.00 89.94 273 TYR A N 1
ATOM 2069 C CA . TYR A 1 273 ? 20.772 -0.169 -6.263 1.00 89.94 273 TYR A CA 1
ATOM 2070 C C . TYR A 1 273 ? 19.540 -0.664 -7.002 1.00 89.94 273 TYR A C 1
ATOM 2072 O O . TYR A 1 273 ? 19.292 -0.316 -8.157 1.00 89.94 273 TYR A O 1
ATOM 2080 N N . LEU A 1 274 ? 18.752 -1.473 -6.309 1.00 90.25 274 LEU A N 1
ATOM 2081 C CA . LEU A 1 274 ? 17.429 -1.872 -6.751 1.00 90.25 274 LEU A CA 1
ATOM 2082 C C . LEU A 1 274 ? 16.437 -1.479 -5.663 1.00 90.25 274 LEU A C 1
ATOM 2084 O O . LEU A 1 274 ? 16.605 -1.847 -4.499 1.00 90.25 274 LEU A O 1
ATOM 2088 N N . ILE A 1 275 ? 15.425 -0.711 -6.048 1.00 87.31 275 ILE A N 1
ATOM 2089 C CA . ILE A 1 275 ? 14.291 -0.397 -5.190 1.00 87.31 275 ILE A CA 1
ATOM 2090 C C . ILE A 1 275 ? 13.125 -1.305 -5.538 1.00 87.31 275 ILE A C 1
ATOM 2092 O O . ILE A 1 275 ? 12.948 -1.671 -6.696 1.00 87.31 275 ILE A O 1
ATOM 2096 N N . PHE A 1 276 ? 12.338 -1.666 -4.542 1.00 83.81 276 PHE A N 1
ATOM 2097 C CA . PHE A 1 276 ? 11.097 -2.401 -4.720 1.00 83.81 276 PHE A CA 1
ATOM 2098 C C . PHE A 1 276 ? 10.175 -2.119 -3.545 1.00 83.81 276 PHE A C 1
ATOM 2100 O O . PHE A 1 276 ? 10.594 -1.726 -2.449 1.00 83.81 276 PHE A O 1
ATOM 2107 N N . ARG A 1 277 ? 8.890 -2.313 -3.783 1.00 78.75 277 ARG A N 1
ATOM 2108 C CA . ARG A 1 277 ? 7.856 -2.127 -2.777 1.00 78.75 277 ARG A CA 1
ATOM 2109 C C . ARG A 1 277 ? 7.660 -3.421 -2.019 1.00 78.75 277 ARG A C 1
ATOM 2111 O O . ARG A 1 277 ? 7.672 -4.491 -2.615 1.00 78.75 277 ARG A O 1
ATOM 2118 N N . GLY A 1 278 ? 7.421 -3.330 -0.721 1.00 69.00 278 GLY A N 1
ATOM 2119 C CA . GLY A 1 278 ? 6.756 -4.397 0.007 1.00 69.00 278 GLY A CA 1
ATOM 2120 C C . GLY A 1 278 ? 5.327 -4.514 -0.510 1.00 69.00 278 GLY A C 1
ATOM 2121 O O . GLY A 1 278 ? 4.531 -3.581 -0.368 1.00 69.00 278 GLY A O 1
ATOM 2122 N N . ARG A 1 279 ? 4.987 -5.654 -1.119 1.00 60.69 279 ARG A N 1
ATOM 2123 C CA . ARG A 1 279 ? 3.589 -6.034 -1.310 1.00 60.69 279 ARG A CA 1
ATOM 2124 C C . ARG A 1 279 ? 3.006 -6.053 0.078 1.00 60.69 279 ARG A C 1
ATOM 2126 O O . ARG A 1 279 ? 3.618 -6.591 0.998 1.00 60.69 279 ARG A O 1
ATOM 2133 N N . HIS A 1 280 ? 1.847 -5.451 0.236 1.00 53.34 280 HIS A N 1
ATOM 2134 C CA . HIS A 1 280 ? 1.364 -5.333 1.585 1.00 53.34 280 HIS A CA 1
ATOM 2135 C C . HIS A 1 280 ? 1.030 -3.889 2.003 1.00 53.34 280 HIS A C 1
ATOM 2137 O O . HIS A 1 280 ? 0.394 -3.650 2.996 1.00 53.34 280 HIS A O 1
ATOM 2143 N N . GLY A 1 281 ? 1.645 -2.885 1.358 1.00 52.38 281 GLY A N 1
ATOM 2144 C CA . GLY A 1 281 ? 1.872 -1.601 2.048 1.00 52.38 281 GLY A CA 1
ATOM 2145 C C . GLY A 1 281 ? 2.998 -1.681 3.094 1.00 52.38 281 GLY A C 1
ATOM 2146 O O . GLY A 1 281 ? 3.185 -0.758 3.883 1.00 52.38 281 GLY A O 1
ATOM 2147 N N . ASP A 1 282 ? 3.829 -2.733 3.036 1.00 54.62 282 ASP A N 1
ATOM 2148 C CA . ASP A 1 282 ? 5.017 -2.940 3.879 1.00 54.62 282 ASP A CA 1
ATOM 2149 C C . ASP A 1 282 ? 6.144 -1.918 3.579 1.00 54.62 282 ASP A C 1
ATOM 2151 O O . ASP A 1 282 ? 7.239 -1.958 4.134 1.00 54.62 282 ASP A O 1
ATOM 2155 N N . GLY A 1 283 ? 5.863 -0.892 2.783 1.00 70.12 283 GLY A N 1
ATOM 2156 C CA . GLY A 1 283 ? 6.742 0.243 2.558 1.00 70.12 283 GLY A CA 1
ATOM 2157 C C . GLY A 1 283 ? 7.754 0.003 1.447 1.00 70.12 283 GLY A C 1
ATOM 2158 O O . GLY A 1 283 ? 7.586 -0.865 0.594 1.00 70.12 283 GLY A O 1
ATOM 2159 N N . LEU A 1 284 ? 8.800 0.820 1.429 1.00 79.75 284 LEU A N 1
ATOM 2160 C CA . LEU A 1 284 ? 9.742 0.887 0.317 1.00 79.75 284 LEU A CA 1
ATOM 2161 C C . LEU A 1 284 ? 11.100 0.346 0.749 1.00 79.75 284 LEU A C 1
ATOM 2163 O O . LEU A 1 284 ? 11.601 0.704 1.819 1.00 79.75 284 LEU A O 1
ATOM 2167 N N . TYR A 1 285 ? 11.691 -0.508 -0.078 1.00 82.12 285 TYR A N 1
ATOM 2168 C CA . TYR A 1 285 ? 12.926 -1.221 0.218 1.00 82.12 285 TYR A CA 1
ATOM 2169 C C . TYR A 1 285 ? 13.968 -0.956 -0.853 1.00 82.12 285 TYR A C 1
ATOM 2171 O O . TYR A 1 285 ? 13.653 -0.924 -2.036 1.00 82.12 285 TYR A O 1
ATOM 2179 N N . VAL A 1 286 ? 15.218 -0.807 -0.429 1.00 85.81 286 VAL A N 1
ATOM 2180 C CA . VAL A 1 286 ? 16.377 -0.685 -1.314 1.00 85.81 286 VAL A CA 1
ATOM 2181 C C . VAL A 1 286 ? 17.367 -1.790 -0.986 1.00 85.81 286 VAL A C 1
ATOM 2183 O O . VAL A 1 286 ? 17.674 -2.029 0.183 1.00 85.81 286 VAL A O 1
ATOM 2186 N N . VAL A 1 287 ? 17.905 -2.428 -2.017 1.00 88.19 287 VAL A N 1
ATOM 2187 C CA . VAL A 1 287 ? 19.049 -3.335 -1.925 1.00 88.19 287 VAL A CA 1
ATOM 2188 C C . VAL A 1 287 ? 20.227 -2.761 -2.707 1.00 88.19 287 VAL A C 1
ATOM 2190 O O . VAL A 1 287 ? 20.048 -2.144 -3.755 1.00 88.19 287 VAL A O 1
ATOM 2193 N N . ASP A 1 288 ? 21.433 -2.973 -2.191 1.00 88.56 288 ASP A N 1
ATOM 2194 C CA . ASP A 1 288 ? 22.684 -2.738 -2.910 1.00 88.56 288 ASP A CA 1
ATOM 2195 C C . ASP A 1 288 ? 23.021 -3.994 -3.725 1.00 88.56 288 ASP A C 1
ATOM 2197 O O . ASP A 1 288 ? 23.300 -5.056 -3.163 1.00 88.56 288 ASP A O 1
ATOM 2201 N N . THR A 1 289 ? 22.964 -3.880 -5.051 1.00 89.38 289 THR A N 1
ATOM 2202 C CA . THR A 1 289 ? 23.162 -4.990 -5.997 1.00 89.38 289 THR A CA 1
ATOM 2203 C C . THR A 1 289 ? 24.632 -5.370 -6.159 1.00 89.38 289 THR A C 1
ATOM 2205 O O . THR A 1 289 ? 24.942 -6.397 -6.763 1.00 89.38 289 THR A O 1
ATOM 2208 N N . THR A 1 290 ? 25.553 -4.554 -5.634 1.00 86.38 290 THR A N 1
ATOM 2209 C CA . THR A 1 290 ? 26.997 -4.823 -5.660 1.00 86.38 290 THR A CA 1
ATOM 2210 C C . THR A 1 290 ? 27.437 -5.733 -4.517 1.00 86.38 290 THR A C 1
ATOM 2212 O O . THR A 1 290 ? 28.512 -6.335 -4.574 1.00 86.38 290 THR A O 1
ATOM 2215 N N . ARG A 1 291 ? 26.601 -5.871 -3.483 1.00 83.88 291 ARG A N 1
ATOM 2216 C CA . ARG A 1 291 ? 26.866 -6.732 -2.334 1.00 83.88 291 ARG A CA 1
ATOM 2217 C C . ARG A 1 291 ? 26.443 -8.171 -2.591 1.00 83.88 291 ARG A C 1
ATOM 2219 O O . ARG A 1 291 ? 25.375 -8.439 -3.124 1.00 83.88 291 ARG A O 1
ATOM 2226 N N . ALA A 1 292 ? 27.255 -9.111 -2.110 1.00 81.25 292 ALA A N 1
ATOM 2227 C CA . ALA A 1 292 ? 26.993 -10.540 -2.272 1.00 81.25 292 ALA A CA 1
ATOM 2228 C C . ALA A 1 292 ? 25.769 -11.044 -1.485 1.00 81.25 292 ALA A C 1
ATOM 2230 O O . ALA A 1 292 ? 25.147 -12.019 -1.891 1.00 81.25 292 ALA A O 1
ATOM 2231 N N . ASP A 1 293 ? 25.434 -10.413 -0.357 1.00 79.56 293 ASP A N 1
ATOM 2232 C CA . ASP A 1 293 ? 24.353 -10.860 0.525 1.00 79.56 293 ASP A CA 1
ATOM 2233 C C . ASP A 1 293 ? 22.975 -10.295 0.152 1.00 79.56 293 ASP A C 1
ATOM 2235 O O . ASP A 1 293 ? 21.973 -10.797 0.650 1.00 79.56 293 ASP A O 1
ATOM 2239 N N . LEU A 1 294 ? 22.925 -9.277 -0.722 1.00 83.12 294 LEU A N 1
ATOM 2240 C CA . LEU A 1 294 ? 21.698 -8.661 -1.244 1.00 83.12 294 LEU A CA 1
ATOM 2241 C C . LEU A 1 294 ? 20.645 -8.369 -0.159 1.00 83.12 294 LEU A C 1
ATOM 2243 O O . LEU A 1 294 ? 19.446 -8.523 -0.387 1.00 83.12 294 LEU A O 1
ATOM 2247 N N . THR A 1 295 ? 21.082 -7.945 1.028 1.00 81.81 295 THR A N 1
ATOM 2248 C CA . THR A 1 295 ? 20.183 -7.702 2.162 1.00 81.81 295 THR A CA 1
ATOM 2249 C C . THR A 1 295 ? 19.325 -6.451 1.915 1.00 81.81 295 THR A C 1
ATOM 2251 O O . THR A 1 295 ? 19.886 -5.354 1.811 1.00 81.81 295 THR A O 1
ATOM 2254 N N . PRO A 1 296 ? 17.980 -6.562 1.859 1.00 80.94 296 PRO A N 1
ATOM 2255 C CA . PRO A 1 296 ? 17.103 -5.405 1.697 1.00 80.94 296 PRO A CA 1
ATOM 2256 C C . PRO A 1 296 ? 17.119 -4.497 2.923 1.00 80.94 296 PRO A C 1
ATOM 2258 O O . PRO A 1 296 ? 17.039 -4.958 4.063 1.00 80.94 296 PRO A O 1
ATOM 2261 N N . ARG A 1 297 ? 17.124 -3.185 2.693 1.00 78.88 297 ARG A N 1
ATOM 2262 C CA . ARG A 1 297 ? 16.935 -2.166 3.726 1.00 78.88 297 ARG A CA 1
ATOM 2263 C C . ARG A 1 297 ? 15.625 -1.431 3.485 1.00 78.88 297 ARG A C 1
ATOM 2265 O O . ARG A 1 297 ? 15.443 -0.825 2.432 1.00 78.88 297 ARG A O 1
ATOM 2272 N N . ARG A 1 298 ? 14.737 -1.432 4.480 1.00 77.56 298 ARG A N 1
ATOM 2273 C CA . ARG A 1 298 ? 13.526 -0.601 4.465 1.00 77.56 298 ARG A CA 1
ATOM 2274 C C . ARG A 1 298 ? 13.923 0.868 4.589 1.00 77.56 298 ARG A C 1
ATOM 2276 O O . ARG A 1 298 ? 14.704 1.223 5.471 1.00 77.56 298 ARG A O 1
ATOM 2283 N N . ILE A 1 299 ? 13.400 1.705 3.706 1.00 74.62 299 ILE A N 1
ATOM 2284 C CA . ILE A 1 299 ? 13.707 3.139 3.649 1.00 74.62 299 ILE A CA 1
ATOM 2285 C C . ILE A 1 299 ? 12.486 4.028 3.905 1.00 74.62 299 ILE A C 1
ATOM 2287 O O . ILE A 1 299 ? 12.667 5.177 4.301 1.00 74.62 299 ILE A O 1
ATOM 2291 N N . ALA A 1 300 ? 11.269 3.490 3.763 1.00 68.88 300 ALA A N 1
ATOM 2292 C CA . ALA A 1 300 ? 10.023 4.159 4.131 1.00 68.88 300 ALA A CA 1
ATOM 2293 C C . ALA A 1 300 ? 8.993 3.157 4.682 1.00 68.88 300 ALA A C 1
ATOM 2295 O O . ALA A 1 300 ? 8.927 2.020 4.216 1.00 68.88 300 ALA A O 1
ATOM 2296 N N . VAL A 1 301 ? 8.189 3.596 5.656 1.00 56.41 301 VAL A N 1
ATOM 2297 C CA . VAL A 1 301 ? 7.121 2.836 6.335 1.00 56.41 301 VAL A CA 1
ATOM 2298 C C . VAL A 1 301 ? 5.804 3.575 6.081 1.00 56.41 301 VAL A C 1
ATOM 2300 O O . VAL A 1 301 ? 5.743 4.735 6.472 1.00 56.41 301 VAL A O 1
ATOM 2303 N N . ALA A 1 302 ? 4.817 2.973 5.400 1.00 54.03 302 ALA A N 1
ATOM 2304 C CA . ALA A 1 302 ? 3.395 3.380 5.378 1.00 54.03 302 ALA A CA 1
ATOM 2305 C C . ALA A 1 302 ? 2.609 2.643 4.284 1.00 54.03 302 ALA A C 1
ATOM 2307 O O . ALA A 1 302 ? 3.154 2.293 3.233 1.00 54.03 302 ALA A O 1
ATOM 2308 N N . ALA A 1 303 ? 1.287 2.627 4.435 1.00 47.50 303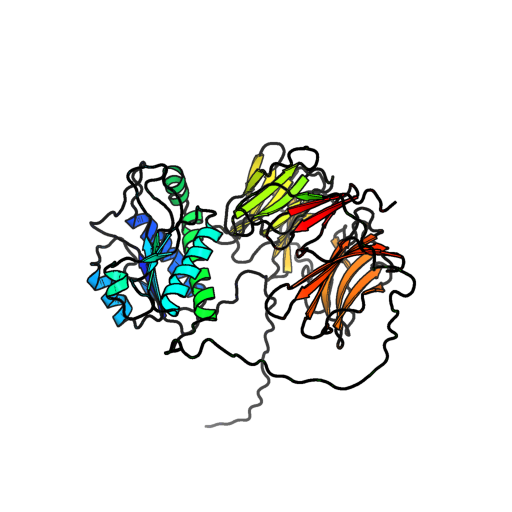 ALA A N 1
ATOM 2309 C CA . ALA A 1 303 ? 0.389 2.452 3.311 1.00 47.50 303 ALA A CA 1
ATOM 2310 C C . ALA A 1 303 ? 0.533 3.592 2.292 1.00 47.50 303 ALA A C 1
ATOM 2312 O O . ALA A 1 303 ? 0.430 4.776 2.619 1.00 47.50 303 ALA A O 1
ATOM 2313 N N . ALA A 1 304 ? 0.793 3.202 1.046 1.00 50.19 304 ALA A N 1
ATOM 2314 C CA . ALA A 1 304 ? 1.239 4.046 -0.060 1.00 50.19 304 ALA A CA 1
ATOM 2315 C C . ALA A 1 304 ? 2.653 4.642 0.065 1.00 50.19 304 ALA A C 1
ATOM 2317 O O . ALA A 1 304 ? 3.027 5.398 -0.825 1.00 50.19 304 ALA A O 1
ATOM 2318 N N . ALA A 1 305 ? 3.468 4.318 1.084 1.00 52.00 305 ALA A N 1
ATOM 2319 C CA . ALA A 1 305 ? 4.888 4.680 1.037 1.00 52.00 305 ALA A CA 1
ATOM 2320 C C . ALA A 1 305 ? 5.548 3.989 -0.157 1.00 52.00 305 ALA A C 1
ATOM 2322 O O . ALA A 1 305 ? 5.540 2.762 -0.256 1.00 52.00 305 ALA A O 1
ATOM 2323 N N . GLY A 1 306 ? 6.136 4.787 -1.047 1.00 56.06 306 GLY A N 1
ATOM 2324 C CA . GLY A 1 306 ? 6.700 4.244 -2.273 1.00 56.06 306 GLY A CA 1
ATOM 2325 C C . GLY A 1 306 ? 5.663 4.067 -3.362 1.00 56.06 306 GLY A C 1
ATOM 2326 O O . GLY A 1 306 ? 5.802 3.166 -4.171 1.00 56.06 306 GLY A O 1
ATOM 2327 N N . LEU A 1 307 ? 4.634 4.906 -3.411 1.00 63.12 307 LEU A N 1
ATOM 2328 C CA . LEU A 1 307 ? 3.790 5.005 -4.585 1.00 63.12 307 LEU A CA 1
ATOM 2329 C C . LEU A 1 307 ? 3.412 6.446 -4.857 1.00 63.12 307 LEU A C 1
ATOM 2331 O O . LEU A 1 307 ? 2.746 7.060 -4.022 1.00 63.12 307 LEU A O 1
ATOM 2335 N N . PRO A 1 308 ? 3.666 6.927 -6.076 1.00 70.06 308 PRO A N 1
ATOM 2336 C CA . PRO A 1 308 ? 4.770 6.604 -7.012 1.00 70.06 308 PRO A CA 1
ATOM 2337 C C . PRO A 1 308 ? 6.162 7.017 -6.483 1.00 70.06 308 PRO A C 1
ATOM 2339 O O . PRO A 1 308 ? 6.250 7.798 -5.539 1.00 70.06 308 PRO A O 1
ATOM 2342 N N . TYR A 1 309 ? 7.250 6.504 -7.073 1.00 82.94 309 TYR A N 1
ATOM 2343 C CA . TYR A 1 309 ? 8.642 6.845 -6.722 1.00 82.94 309 TYR A CA 1
ATOM 2344 C C . TYR A 1 309 ? 9.532 7.023 -7.953 1.00 82.94 309 TYR A C 1
ATOM 2346 O O . TYR A 1 309 ? 9.264 6.449 -9.005 1.00 82.94 309 TYR A O 1
ATOM 2354 N N . ALA A 1 310 ? 10.612 7.790 -7.800 1.00 82.44 310 ALA A N 1
ATOM 2355 C CA . ALA A 1 310 ? 11.586 8.053 -8.851 1.00 82.44 310 ALA A CA 1
ATOM 2356 C C . ALA A 1 310 ? 12.994 8.285 -8.290 1.00 82.44 310 ALA A C 1
ATOM 2358 O O . ALA A 1 310 ? 13.182 8.966 -7.277 1.00 82.44 310 ALA A O 1
ATOM 2359 N N . TRP A 1 311 ? 13.987 7.745 -8.993 1.00 86.19 311 TRP A N 1
ATOM 2360 C CA . TRP A 1 311 ? 15.405 7.987 -8.743 1.00 86.19 311 TRP A CA 1
ATOM 2361 C C . TRP A 1 311 ? 15.857 9.309 -9.354 1.00 86.19 311 TRP A C 1
ATOM 2363 O O . TRP A 1 311 ? 15.492 9.625 -10.487 1.00 86.19 311 TRP A O 1
ATOM 2373 N N . SER A 1 312 ? 16.716 10.049 -8.653 1.00 86.94 312 SER A N 1
ATOM 2374 C CA . SER A 1 312 ? 17.437 11.149 -9.283 1.00 86.94 312 SER A CA 1
ATOM 2375 C C . SER A 1 312 ? 18.507 10.620 -10.248 1.00 86.94 312 SER A C 1
ATOM 2377 O O . SER A 1 312 ? 19.135 9.595 -9.963 1.00 86.94 312 SER A O 1
ATOM 2379 N N . PRO A 1 313 ? 18.790 11.324 -11.363 1.00 82.00 313 PRO A N 1
ATOM 2380 C CA . PRO A 1 313 ? 19.781 10.895 -12.354 1.00 82.00 313 PRO A CA 1
ATOM 2381 C C . PRO A 1 313 ? 21.198 10.726 -11.790 1.00 82.00 313 PRO A C 1
ATOM 2383 O O . PRO A 1 313 ? 21.996 9.962 -12.326 1.00 82.00 313 PRO A O 1
ATOM 2386 N N . ASP A 1 314 ? 21.517 11.442 -10.709 1.00 85.00 314 ASP A N 1
ATOM 2387 C CA . ASP A 1 314 ? 22.807 11.390 -10.017 1.00 85.00 314 ASP A CA 1
ATOM 2388 C C . ASP A 1 314 ? 22.884 10.309 -8.920 1.00 85.00 314 ASP A C 1
ATOM 2390 O O . ASP A 1 314 ? 23.906 10.205 -8.240 1.00 85.00 314 ASP A O 1
ATOM 2394 N N . ASN A 1 315 ? 21.832 9.496 -8.755 1.00 86.62 315 ASN A N 1
ATOM 2395 C CA . ASN A 1 315 ? 21.693 8.430 -7.752 1.00 86.62 315 ASN A CA 1
ATOM 2396 C C . ASN A 1 315 ? 21.717 8.908 -6.285 1.00 86.62 315 ASN A C 1
ATOM 2398 O O . ASN A 1 315 ? 21.861 8.092 -5.372 1.00 86.62 315 ASN A O 1
ATOM 2402 N N . ARG A 1 316 ? 21.601 10.216 -6.017 1.00 85.19 316 ARG A N 1
ATOM 2403 C CA . ARG A 1 316 ? 21.668 10.752 -4.644 1.00 85.19 316 ARG A CA 1
ATOM 2404 C C . ARG A 1 316 ? 20.329 10.758 -3.930 1.00 85.19 316 ARG A C 1
ATOM 2406 O O . ARG A 1 316 ? 20.290 10.584 -2.710 1.00 85.19 316 ARG A O 1
ATOM 2413 N N . TRP A 1 317 ? 19.260 10.979 -4.679 1.00 87.19 317 TRP A N 1
ATOM 2414 C CA . TRP A 1 317 ? 17.931 11.208 -4.150 1.00 87.19 317 TRP A CA 1
ATOM 2415 C C . TRP A 1 317 ? 16.947 10.178 -4.672 1.00 87.19 317 TRP A C 1
ATOM 2417 O O . TRP A 1 317 ? 16.987 9.748 -5.824 1.00 87.19 317 TRP A O 1
ATOM 2427 N N . LEU A 1 318 ? 16.017 9.839 -3.798 1.00 88.62 318 LEU A N 1
ATOM 2428 C CA . LEU A 1 318 ? 14.828 9.092 -4.124 1.00 88.62 318 LEU A CA 1
ATOM 2429 C C . LEU A 1 318 ? 13.623 9.943 -3.744 1.00 88.62 318 LEU A C 1
ATOM 2431 O O . LEU A 1 318 ? 13.463 10.315 -2.580 1.0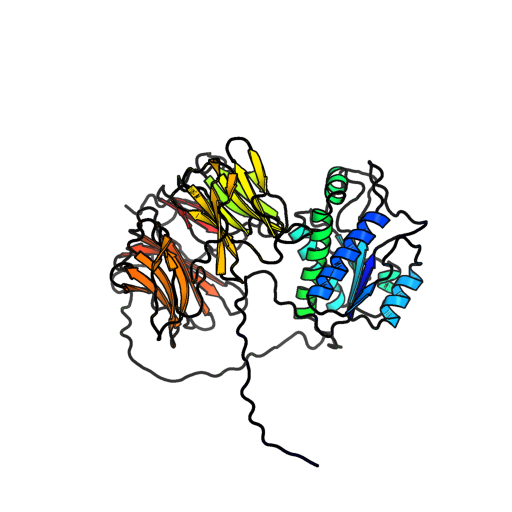0 88.62 318 LEU A O 1
ATOM 2435 N N . ALA A 1 319 ? 12.777 10.232 -4.722 1.00 87.81 319 ALA A N 1
ATOM 2436 C CA . ALA A 1 319 ? 11.475 10.816 -4.479 1.00 87.81 319 ALA A CA 1
ATOM 2437 C C . ALA A 1 319 ? 10.447 9.693 -4.358 1.00 87.81 319 ALA A C 1
ATOM 2439 O O . ALA A 1 319 ? 10.475 8.751 -5.144 1.00 87.81 319 ALA A O 1
ATOM 2440 N N . TYR A 1 320 ? 9.541 9.780 -3.394 1.00 85.19 320 TYR A N 1
ATOM 2441 C CA . TYR A 1 320 ? 8.418 8.859 -3.287 1.00 85.19 320 TYR A CA 1
ATOM 2442 C C . TYR A 1 320 ? 7.217 9.543 -2.666 1.00 85.19 320 TYR A C 1
ATOM 2444 O O . TYR A 1 320 ? 7.342 10.321 -1.727 1.00 85.19 320 TYR A O 1
ATOM 2452 N N . THR A 1 321 ? 6.033 9.230 -3.157 1.00 80.94 321 THR A N 1
ATOM 2453 C CA . THR A 1 321 ? 4.794 9.677 -2.541 1.00 80.94 321 THR A CA 1
ATOM 2454 C C . THR A 1 321 ? 4.385 8.704 -1.438 1.00 80.94 321 THR A C 1
ATOM 2456 O O . THR A 1 321 ? 4.725 7.519 -1.462 1.00 80.94 321 THR A O 1
ATOM 2459 N N . THR A 1 322 ? 3.774 9.252 -0.390 1.00 76.50 322 THR A N 1
ATOM 2460 C CA . THR A 1 322 ? 3.277 8.527 0.781 1.00 76.50 322 THR A CA 1
ATOM 2461 C C . THR A 1 322 ? 1.948 9.118 1.237 1.00 76.50 322 THR A C 1
ATOM 2463 O O . THR A 1 322 ? 1.708 10.319 1.067 1.00 76.50 322 THR A O 1
ATOM 2466 N N . ARG A 1 323 ? 1.071 8.302 1.827 1.00 69.69 323 ARG A N 1
ATOM 2467 C CA . ARG A 1 323 ? -0.211 8.766 2.367 1.00 69.69 323 ARG A CA 1
ATOM 2468 C C . ARG A 1 323 ? -0.038 9.248 3.805 1.00 69.69 323 ARG A C 1
ATOM 2470 O O . ARG A 1 323 ? 0.380 8.492 4.677 1.00 69.69 323 ARG A O 1
ATOM 2477 N N . ARG A 1 324 ? -0.422 10.495 4.055 1.00 66.38 324 ARG A N 1
ATOM 2478 C CA . ARG A 1 324 ? -0.489 11.141 5.373 1.00 66.38 324 ARG A CA 1
ATOM 2479 C C . ARG A 1 324 ? -1.943 11.430 5.752 1.00 66.38 324 ARG A C 1
ATOM 2481 O O . ARG A 1 324 ? -2.841 11.351 4.912 1.00 66.38 324 ARG A O 1
ATOM 2488 N N . ARG A 1 325 ? -2.201 11.834 6.997 1.00 57.25 325 ARG A N 1
ATOM 2489 C CA . ARG A 1 325 ? -3.550 12.118 7.526 1.00 57.25 325 ARG A CA 1
ATOM 2490 C C . ARG A 1 325 ? -4.329 13.163 6.730 1.00 57.25 325 ARG A C 1
ATOM 2492 O O . ARG A 1 325 ? -5.551 13.120 6.701 1.00 57.25 325 ARG A O 1
ATOM 2499 N N . GLN A 1 326 ? -3.641 14.112 6.100 1.00 58.72 326 GLN A N 1
ATOM 2500 C CA . GLN A 1 326 ? -4.268 15.181 5.311 1.00 58.72 326 GLN A CA 1
ATOM 2501 C C . GLN A 1 326 ? -4.297 14.898 3.798 1.00 58.72 326 GLN A C 1
ATOM 2503 O O . GLN A 1 326 ? -4.708 15.767 3.031 1.00 58.72 326 GLN A O 1
ATOM 2508 N N . GLY A 1 327 ? -3.860 13.711 3.363 1.00 68.44 327 GLY A N 1
ATOM 2509 C CA . GLY A 1 327 ? -3.723 13.341 1.953 1.00 68.44 327 GLY A CA 1
ATOM 2510 C C . GLY A 1 327 ? -2.323 12.827 1.611 1.00 68.44 327 GLY A C 1
ATOM 2511 O O . GLY A 1 327 ? -1.534 12.489 2.486 1.00 68.44 327 GLY A O 1
ATOM 2512 N N . PHE A 1 328 ? -1.994 12.757 0.331 1.00 76.00 328 PHE A N 1
ATOM 2513 C CA . PHE A 1 328 ? -0.702 12.306 -0.172 1.00 76.00 328 PHE A CA 1
ATOM 2514 C C . PHE A 1 328 ? 0.354 13.408 -0.106 1.00 76.00 328 PHE A C 1
ATOM 2516 O O . PHE A 1 328 ? 0.092 14.561 -0.439 1.00 76.00 328 PHE A O 1
ATOM 2523 N N . SER A 1 329 ? 1.571 13.053 0.289 1.00 78.88 329 SER A N 1
ATOM 2524 C CA . SER A 1 329 ? 2.728 13.944 0.239 1.00 78.88 329 SER A CA 1
ATOM 2525 C C . SER A 1 329 ? 3.888 13.265 -0.465 1.00 78.88 329 SER A C 1
ATOM 2527 O O . SER A 1 329 ? 4.174 12.097 -0.209 1.00 78.88 329 SER A O 1
ATOM 2529 N N . THR A 1 330 ? 4.586 14.010 -1.313 1.00 85.81 330 THR A N 1
ATOM 2530 C CA . THR A 1 330 ? 5.856 13.576 -1.885 1.00 85.81 330 THR A CA 1
ATOM 2531 C C . THR A 1 330 ? 6.979 13.828 -0.890 1.00 85.81 330 THR A C 1
ATOM 2533 O O . THR A 1 330 ? 7.154 14.933 -0.375 1.00 85.81 330 THR A O 1
ATOM 2536 N N . MET A 1 331 ? 7.744 12.781 -0.629 1.00 85.25 331 MET A N 1
ATOM 2537 C CA . MET A 1 331 ? 8.950 12.750 0.177 1.00 85.25 331 MET A CA 1
ATOM 2538 C C . MET A 1 331 ? 10.167 12.700 -0.729 1.00 85.25 331 MET A C 1
ATOM 2540 O O . MET A 1 331 ? 10.133 12.088 -1.793 1.00 85.25 331 MET A O 1
ATOM 2544 N N . LEU A 1 332 ? 11.254 13.294 -0.263 1.00 87.12 332 LEU A N 1
ATOM 2545 C CA . LEU A 1 332 ? 12.566 13.185 -0.861 1.00 87.12 332 LEU A CA 1
ATOM 2546 C C . LEU A 1 332 ? 13.535 12.643 0.179 1.00 87.12 332 LEU A C 1
ATOM 2548 O O . LEU A 1 332 ? 13.622 13.174 1.288 1.00 87.12 332 LEU A O 1
ATOM 2552 N N . GLN A 1 333 ? 14.248 11.584 -0.183 1.00 86.69 333 GLN A N 1
ATOM 2553 C CA . GLN A 1 333 ? 15.206 10.917 0.680 1.00 86.69 333 GLN A CA 1
ATOM 2554 C C . GLN A 1 333 ? 16.579 10.867 0.027 1.00 86.69 333 GLN A C 1
ATOM 2556 O O . GLN A 1 333 ? 16.730 10.383 -1.093 1.00 86.69 333 GLN A O 1
ATOM 2561 N N . ASN A 1 334 ? 17.587 11.339 0.747 1.00 84.25 334 ASN A N 1
ATOM 2562 C CA . ASN A 1 334 ? 18.979 11.209 0.363 1.00 84.25 334 ASN A CA 1
ATOM 2563 C C . ASN A 1 334 ? 19.520 9.885 0.900 1.00 84.25 334 ASN A C 1
ATOM 2565 O O . ASN A 1 334 ? 19.527 9.633 2.108 1.00 84.25 334 ASN A O 1
ATOM 2569 N N . LEU A 1 335 ? 19.990 9.020 0.008 1.00 76.00 335 LEU A N 1
ATOM 2570 C CA . LEU A 1 335 ? 20.424 7.681 0.405 1.00 76.00 335 LEU A CA 1
ATOM 2571 C C . LEU A 1 335 ? 21.819 7.652 1.031 1.00 76.00 335 LEU A C 1
ATOM 2573 O O . LEU A 1 335 ? 22.129 6.705 1.750 1.00 76.00 335 LEU A O 1
ATOM 2577 N N . SER A 1 336 ? 22.642 8.676 0.788 1.00 76.25 336 SER A N 1
ATOM 2578 C CA . SER A 1 336 ? 24.024 8.728 1.277 1.00 76.25 336 SER A CA 1
ATOM 2579 C C . SER A 1 336 ? 24.127 9.130 2.749 1.00 76.25 336 SER A C 1
ATOM 2581 O O . SER A 1 336 ? 24.977 8.612 3.470 1.00 76.25 336 SER A O 1
ATOM 2583 N N . ASN A 1 337 ? 23.257 10.033 3.205 1.00 77.56 337 ASN A N 1
ATOM 2584 C CA . ASN A 1 337 ? 23.269 10.568 4.569 1.00 77.56 337 ASN A CA 1
ATOM 2585 C C . ASN A 1 337 ? 21.970 10.273 5.346 1.00 77.56 337 ASN A C 1
ATOM 2587 O O . ASN A 1 337 ? 21.904 10.559 6.539 1.00 77.56 337 ASN A O 1
ATOM 2591 N N . GLY A 1 338 ? 20.952 9.699 4.693 1.00 71.88 338 GLY A N 1
ATOM 2592 C CA . GLY A 1 338 ? 19.669 9.357 5.306 1.00 71.88 338 GLY A CA 1
ATOM 2593 C C . GLY A 1 338 ? 18.72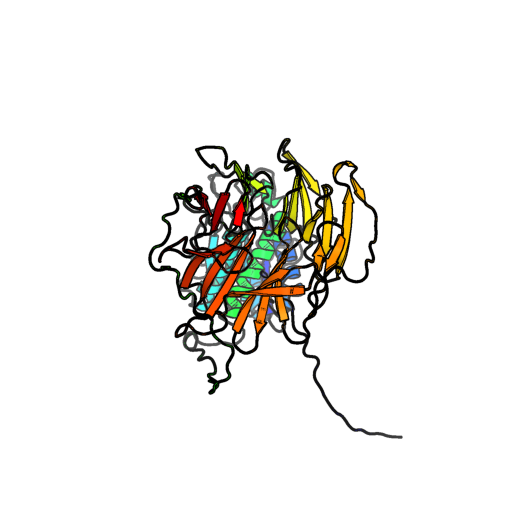2 10.539 5.527 1.00 71.88 338 GLY A C 1
ATOM 2594 O O . GLY A 1 338 ? 17.708 10.362 6.196 1.00 71.88 338 GLY A O 1
ATOM 2595 N N . GLU A 1 339 ? 19.024 11.726 4.993 1.00 81.00 339 GLU A N 1
ATOM 2596 C CA . GLU A 1 339 ? 18.147 12.897 5.081 1.00 81.00 339 GLU A CA 1
ATOM 2597 C C . GLU A 1 339 ? 16.791 12.606 4.423 1.00 81.00 339 GLU A C 1
ATOM 2599 O O . GLU A 1 339 ? 16.742 12.079 3.314 1.00 81.00 339 GLU A O 1
ATOM 2604 N N . ILE A 1 340 ? 15.692 12.964 5.094 1.00 82.75 340 ILE A N 1
ATOM 2605 C CA . ILE A 1 340 ? 14.326 12.843 4.570 1.00 82.75 340 ILE A CA 1
ATOM 2606 C C . ILE A 1 340 ? 13.620 14.186 4.745 1.00 82.75 340 ILE A C 1
ATOM 2608 O O . ILE A 1 340 ? 13.590 14.733 5.849 1.00 82.75 340 ILE A O 1
ATOM 2612 N N . ARG A 1 341 ? 12.995 14.693 3.681 1.00 81.75 341 ARG A N 1
ATOM 2613 C CA . ARG A 1 341 ? 12.177 15.913 3.725 1.00 81.75 341 ARG A CA 1
ATOM 2614 C C . ARG A 1 341 ? 10.925 15.790 2.862 1.00 81.75 341 ARG A C 1
ATOM 2616 O O . ARG A 1 341 ? 10.899 15.024 1.907 1.00 81.75 341 ARG A O 1
ATOM 2623 N N . ALA A 1 342 ? 9.870 16.519 3.218 1.00 79.88 342 ALA A N 1
ATOM 2624 C CA . ALA A 1 342 ? 8.651 16.583 2.414 1.00 79.88 342 ALA A CA 1
ATOM 2625 C C . ALA A 1 342 ? 8.790 17.668 1.334 1.00 79.88 342 ALA A C 1
ATOM 2627 O O . ALA A 1 342 ? 9.086 18.819 1.652 1.00 79.88 342 ALA A O 1
ATOM 2628 N N . GLU A 1 343 ? 8.546 17.300 0.078 1.00 76.00 343 GLU A N 1
ATOM 2629 C CA . GLU A 1 343 ? 8.598 18.191 -1.089 1.00 76.00 343 GLU A CA 1
ATOM 2630 C C . GLU A 1 343 ? 7.220 18.669 -1.543 1.00 76.00 343 GLU A C 1
ATOM 2632 O O . GLU A 1 343 ? 7.109 19.590 -2.347 1.00 76.00 343 GLU A O 1
ATOM 2637 N N . SER A 1 344 ? 6.135 18.134 -0.995 1.00 68.44 344 SER A N 1
ATOM 2638 C CA . SER A 1 344 ? 4.796 18.667 -1.235 1.00 68.44 344 SER A CA 1
ATOM 2639 C C . SER A 1 344 ? 4.031 18.832 0.072 1.00 68.44 344 SER A C 1
ATOM 2641 O O . SER A 1 344 ? 4.248 18.101 1.042 1.00 68.44 344 SER A O 1
ATOM 2643 N N . SER A 1 345 ? 3.104 19.791 0.093 1.00 67.94 345 SER A N 1
ATOM 2644 C CA . SER A 1 345 ? 2.012 19.758 1.062 1.00 67.94 345 SER A CA 1
ATOM 2645 C C . SER A 1 345 ? 1.147 18.518 0.814 1.00 67.94 345 SER A C 1
ATOM 2647 O O . SER A 1 345 ? 1.222 17.882 -0.243 1.00 67.94 345 SER A O 1
ATOM 2649 N N . ALA A 1 346 ? 0.339 18.150 1.808 1.00 64.88 346 ALA A N 1
ATOM 2650 C CA . ALA A 1 346 ? -0.628 17.079 1.642 1.00 64.88 346 ALA A CA 1
ATOM 2651 C C . ALA A 1 346 ? -1.669 17.464 0.576 1.00 64.88 346 ALA A C 1
ATOM 2653 O O . ALA A 1 346 ? -2.312 18.511 0.668 1.00 64.88 346 ALA A O 1
ATOM 2654 N N . SER A 1 347 ? -1.798 16.618 -0.439 1.00 67.19 347 SER A N 1
ATOM 2655 C CA . SER A 1 347 ? -2.729 16.731 -1.557 1.00 67.19 347 SER A CA 1
ATOM 2656 C C . SER A 1 347 ? -3.794 15.647 -1.444 1.00 67.19 347 SER A C 1
ATOM 2658 O O . SER A 1 347 ? -3.499 14.521 -1.058 1.00 67.19 347 SER A O 1
ATOM 2660 N N . ARG A 1 348 ? -5.043 15.949 -1.810 1.00 65.56 348 ARG A N 1
ATOM 2661 C CA . ARG A 1 348 ? -6.083 14.907 -1.890 1.00 65.56 348 ARG A CA 1
ATOM 2662 C C . ARG A 1 348 ? -5.809 13.914 -3.021 1.00 65.56 348 ARG A C 1
ATOM 2664 O O . ARG A 1 348 ? -6.068 12.731 -2.845 1.00 65.56 348 ARG A O 1
ATOM 2671 N N . SER A 1 349 ? -5.244 14.401 -4.122 1.00 67.94 349 SER A N 1
ATOM 2672 C CA . SER A 1 349 ? -4.847 13.603 -5.283 1.00 67.94 349 SER A CA 1
ATOM 2673 C C . SER A 1 349 ? -3.454 13.009 -5.081 1.00 67.94 349 SER A C 1
ATOM 2675 O O . SER A 1 349 ? -2.578 13.656 -4.491 1.00 67.94 349 SER A O 1
ATOM 2677 N N . LEU A 1 350 ? -3.238 11.807 -5.613 1.00 67.00 350 LEU A N 1
ATOM 2678 C CA . LEU A 1 350 ? -1.926 11.167 -5.663 1.00 67.00 350 LEU A CA 1
ATOM 2679 C C . LEU A 1 350 ? -0.982 11.983 -6.557 1.00 67.00 350 LEU A C 1
ATOM 2681 O O . LEU A 1 350 ? -1.344 12.338 -7.673 1.00 67.00 350 LEU A O 1
ATOM 2685 N N . ILE A 1 351 ? 0.224 12.280 -6.078 1.00 75.50 351 ILE A N 1
ATOM 2686 C CA . ILE A 1 351 ? 1.224 13.051 -6.831 1.00 75.50 351 ILE A CA 1
ATOM 2687 C C . ILE A 1 351 ? 2.313 12.113 -7.341 1.00 75.50 351 ILE A C 1
ATOM 2689 O O . ILE A 1 351 ? 2.837 11.314 -6.566 1.00 75.50 351 ILE A O 1
ATOM 2693 N N . PHE A 1 352 ? 2.663 12.238 -8.619 1.00 75.50 352 PHE A N 1
ATOM 2694 C CA . PHE A 1 352 ? 3.695 11.481 -9.321 1.00 75.50 352 PHE A CA 1
ATOM 2695 C C . PHE A 1 352 ? 5.015 12.252 -9.323 1.00 75.50 352 PHE A C 1
ATOM 2697 O O . PHE A 1 352 ? 5.124 13.237 -10.053 1.00 75.50 352 PHE A O 1
ATOM 2704 N N . PRO A 1 353 ? 6.005 11.863 -8.491 1.00 79.12 353 PRO A N 1
ATOM 2705 C CA . PRO A 1 353 ? 7.330 12.426 -8.581 1.00 79.12 353 PRO A CA 1
ATOM 2706 C C . PRO A 1 353 ? 8.070 11.806 -9.761 1.00 79.12 353 PRO A C 1
ATOM 2708 O O . PRO A 1 353 ? 8.149 10.585 -9.878 1.00 79.12 353 PRO A O 1
ATOM 2711 N N . GLU A 1 354 ? 8.675 12.648 -10.583 1.00 79.38 354 GLU A N 1
ATOM 2712 C CA . GLU A 1 354 ? 9.554 12.236 -11.670 1.00 79.38 354 GLU A CA 1
ATOM 2713 C C . GLU A 1 354 ? 10.762 13.163 -11.716 1.00 79.38 354 GLU A C 1
ATOM 2715 O O . GLU A 1 354 ? 10.621 14.379 -11.623 1.00 79.38 354 GLU A O 1
ATOM 2720 N N . PHE A 1 355 ? 11.966 12.616 -11.856 1.00 74.94 355 PHE A N 1
ATOM 2721 C CA . PHE A 1 355 ? 13.136 13.458 -12.058 1.00 74.94 355 PHE A CA 1
ATOM 2722 C C . PHE A 1 355 ? 13.366 13.722 -13.538 1.00 74.94 355 PHE A C 1
ATOM 2724 O O . PHE A 1 355 ? 13.544 12.800 -14.333 1.00 74.94 355 PHE A O 1
ATOM 2731 N N . ALA A 1 356 ? 13.479 15.000 -13.882 1.00 69.75 356 ALA A N 1
ATOM 2732 C CA . ALA A 1 356 ? 14.018 15.400 -15.161 1.00 69.75 356 ALA A CA 1
ATOM 2733 C C . ALA A 1 356 ? 15.497 14.960 -15.267 1.00 69.75 356 ALA A C 1
ATOM 2735 O O . ALA A 1 356 ? 16.224 14.958 -14.270 1.00 69.75 356 ALA A O 1
ATOM 2736 N N . PRO A 1 357 ? 15.999 14.665 -16.475 1.00 66.19 357 PRO A N 1
ATOM 2737 C CA . PRO A 1 357 ? 17.405 14.319 -16.729 1.00 66.19 357 PRO A CA 1
ATOM 2738 C C . PRO A 1 357 ? 18.410 15.382 -16.272 1.00 66.19 357 PRO A C 1
ATOM 2740 O O . PRO A 1 357 ? 19.566 15.073 -16.000 1.00 66.19 357 PRO A O 1
ATOM 2743 N N . THR A 1 358 ? 17.961 16.632 -16.194 1.00 70.31 358 THR A N 1
ATOM 2744 C CA . THR A 1 358 ? 18.681 17.791 -15.655 1.00 70.31 358 THR A CA 1
ATOM 2745 C C . THR A 1 358 ? 18.822 17.766 -14.129 1.00 70.31 358 THR A C 1
ATOM 2747 O O . THR A 1 358 ? 19.612 18.534 -13.587 1.00 70.31 358 THR A O 1
ATOM 2750 N N . GLY A 1 359 ? 18.090 16.890 -13.433 1.00 74.25 359 GLY A N 1
ATOM 2751 C CA . GLY A 1 359 ? 18.127 16.703 -11.980 1.00 74.25 359 GLY A CA 1
ATOM 2752 C C . GLY A 1 359 ? 17.008 17.405 -11.207 1.00 74.25 359 GLY A C 1
ATOM 2753 O O . GLY A 1 359 ? 16.948 17.280 -9.985 1.00 74.25 359 GLY A O 1
ATOM 2754 N N . GLU A 1 360 ? 16.113 18.128 -11.880 1.00 78.38 360 GLU A N 1
ATOM 2755 C CA . GLU A 1 360 ? 14.963 18.766 -11.227 1.00 78.38 360 GLU A CA 1
ATOM 2756 C C . GLU A 1 360 ? 13.840 17.758 -10.984 1.00 78.38 360 GLU A C 1
ATOM 2758 O O . GLU A 1 360 ? 13.606 16.874 -11.804 1.00 78.38 360 GLU A O 1
ATOM 2763 N N . LEU A 1 361 ? 13.122 17.911 -9.873 1.00 81.56 361 LEU A N 1
ATOM 2764 C CA . LEU A 1 361 ? 11.984 17.064 -9.535 1.00 81.56 361 LEU A CA 1
ATOM 2765 C C . LEU A 1 361 ? 10.694 17.682 -10.086 1.00 81.56 361 LEU A C 1
ATOM 2767 O O . LEU A 1 361 ? 10.395 18.851 -9.842 1.00 81.56 361 LEU A O 1
ATOM 2771 N N . LEU A 1 362 ? 9.923 16.890 -10.815 1.00 77.94 362 LEU A N 1
ATOM 2772 C CA . LEU A 1 362 ? 8.588 17.199 -11.304 1.00 77.94 362 LEU A CA 1
ATOM 2773 C C . LEU A 1 362 ? 7.566 16.502 -10.408 1.00 77.94 362 LEU A C 1
ATOM 2775 O O . LEU A 1 362 ? 7.680 15.312 -10.138 1.00 77.94 362 LEU A O 1
ATOM 2779 N N . LEU A 1 363 ? 6.576 17.253 -9.937 1.00 78.06 363 LEU A N 1
ATOM 2780 C CA . LEU A 1 363 ? 5.450 16.760 -9.150 1.00 78.06 363 LEU A CA 1
ATOM 2781 C C . LEU A 1 363 ? 4.195 16.830 -10.013 1.00 78.06 363 LEU A C 1
ATOM 2783 O O . LEU A 1 363 ? 3.650 17.915 -10.219 1.00 78.06 363 LEU A O 1
ATOM 2787 N N . ILE A 1 364 ? 3.766 15.689 -10.538 1.00 71.88 364 ILE A N 1
ATOM 2788 C CA . ILE A 1 364 ? 2.694 15.593 -11.529 1.00 71.88 364 ILE A CA 1
ATOM 2789 C C . ILE A 1 364 ? 1.400 15.174 -10.829 1.00 71.88 364 ILE A C 1
ATOM 2791 O O . ILE A 1 364 ? 1.353 14.149 -10.152 1.00 71.88 364 ILE A O 1
ATOM 2795 N N . ASN A 1 365 ? 0.336 15.957 -10.988 1.00 69.81 365 ASN A N 1
ATOM 2796 C CA . ASN A 1 365 ? -1.005 15.577 -10.564 1.00 69.81 365 ASN A CA 1
ATOM 2797 C C . ASN A 1 365 ? -1.749 14.957 -11.763 1.00 69.81 365 ASN A C 1
ATOM 2799 O O . ASN A 1 365 ? -2.107 15.704 -12.677 1.00 69.81 365 ASN A O 1
ATOM 2803 N N . PRO A 1 366 ? -2.014 13.636 -11.752 1.00 59.69 366 PRO A N 1
ATOM 2804 C CA . PRO A 1 366 ? -2.642 12.897 -12.843 1.00 59.69 366 PRO A CA 1
ATOM 2805 C C . PRO A 1 366 ? -4.143 13.171 -13.005 1.00 59.69 366 PRO A C 1
ATOM 2807 O O . PRO A 1 366 ? -4.734 12.779 -14.003 1.00 59.69 366 PRO A O 1
ATOM 2810 N N . GLU A 1 367 ? -4.785 13.838 -12.051 1.00 58.69 367 GLU A N 1
ATOM 2811 C CA . GLU A 1 367 ? -6.197 14.204 -12.172 1.00 58.69 367 GLU A CA 1
ATOM 2812 C C . GLU A 1 367 ? -6.359 15.545 -12.890 1.00 58.69 367 GLU A C 1
ATOM 2814 O O . GLU A 1 367 ? -7.298 15.739 -13.661 1.00 58.69 367 GLU A O 1
ATOM 2819 N N . SER A 1 368 ? -5.448 16.488 -12.634 1.00 59.88 368 SER A N 1
ATOM 2820 C CA . SER A 1 368 ? -5.577 17.865 -13.121 1.00 59.88 368 SER A CA 1
ATOM 2821 C C . SER A 1 368 ? -4.717 18.192 -14.337 1.00 59.88 368 SER A C 1
ATOM 2823 O O . SER A 1 368 ? -5.004 19.167 -15.031 1.00 59.88 368 SER A O 1
ATOM 2825 N N . GLY A 1 369 ? -3.656 17.432 -14.599 1.00 57.53 369 GLY A N 1
ATOM 2826 C CA . GLY A 1 369 ? -2.677 17.791 -15.631 1.00 57.53 369 GLY A CA 1
ATOM 2827 C C . GLY A 1 369 ? -1.631 18.789 -15.171 1.00 57.53 369 GLY A C 1
ATOM 2828 O O . GLY A 1 369 ? -0.827 19.254 -15.977 1.00 57.53 369 GLY A O 1
ATOM 2829 N N . ALA A 1 370 ? -1.662 19.168 -13.895 1.00 62.88 370 ALA A N 1
ATOM 2830 C CA . ALA A 1 370 ? -0.720 20.124 -13.347 1.00 62.88 370 ALA A CA 1
ATOM 2831 C C . ALA A 1 370 ? 0.614 19.440 -13.032 1.00 62.88 370 ALA A C 1
ATOM 2833 O O . ALA A 1 370 ? 0.641 18.363 -12.436 1.00 62.88 370 ALA A O 1
ATOM 2834 N N . ALA A 1 371 ? 1.717 20.108 -13.369 1.00 68.56 371 ALA A N 1
ATOM 2835 C CA . ALA A 1 371 ? 3.059 19.698 -12.983 1.00 68.56 371 ALA A CA 1
ATOM 2836 C C . ALA A 1 371 ? 3.783 20.856 -12.282 1.00 68.56 371 ALA A C 1
ATOM 2838 O O . ALA A 1 371 ? 3.850 21.971 -12.802 1.00 68.56 371 ALA A O 1
ATOM 2839 N N . THR A 1 372 ? 4.347 20.602 -11.101 1.00 71.31 372 THR A N 1
ATOM 2840 C CA . THR A 1 372 ? 5.175 21.572 -10.368 1.00 71.31 372 THR A CA 1
ATOM 2841 C C . THR A 1 372 ? 6.642 21.175 -10.450 1.00 71.31 372 THR A C 1
ATOM 2843 O O . THR A 1 372 ? 6.988 20.035 -10.154 1.00 71.31 372 THR A O 1
ATOM 2846 N N . ARG A 1 373 ? 7.519 22.118 -10.811 1.00 74.75 373 ARG A N 1
ATOM 2847 C CA . ARG A 1 373 ? 8.971 21.895 -10.874 1.00 74.75 373 ARG A CA 1
ATOM 2848 C C . ARG A 1 373 ? 9.649 22.348 -9.582 1.00 74.75 373 ARG A C 1
ATOM 2850 O O . ARG A 1 373 ? 9.392 23.447 -9.084 1.00 74.75 373 ARG A O 1
ATOM 2857 N N . VAL A 1 374 ? 10.535 21.506 -9.065 1.00 75.12 374 VAL A N 1
ATOM 2858 C CA . VAL A 1 374 ? 11.281 21.706 -7.821 1.00 75.12 374 VAL A CA 1
ATOM 2859 C C . VAL A 1 374 ? 12.777 21.566 -8.106 1.00 75.12 374 VAL A C 1
ATOM 2861 O O . VAL A 1 374 ? 13.247 20.510 -8.534 1.00 75.12 374 VAL A O 1
ATOM 2864 N N . ASP A 1 375 ? 13.537 22.634 -7.859 1.00 73.50 375 ASP A N 1
ATOM 2865 C CA . ASP A 1 375 ? 15.002 22.591 -7.865 1.00 73.50 375 ASP A CA 1
ATOM 2866 C C . ASP A 1 375 ? 15.484 21.953 -6.553 1.00 73.50 375 ASP A C 1
ATOM 2868 O O . ASP A 1 375 ? 15.415 22.554 -5.477 1.00 73.50 375 ASP A O 1
ATOM 2872 N N . VAL A 1 376 ? 15.932 20.700 -6.641 1.00 71.31 376 VAL A N 1
ATOM 2873 C CA . VAL A 1 376 ? 16.274 19.870 -5.480 1.00 71.31 376 VAL A CA 1
ATOM 2874 C C . VAL A 1 376 ? 17.488 20.407 -4.698 1.00 71.31 376 VAL A C 1
ATOM 2876 O O . VAL A 1 376 ? 17.373 20.529 -3.471 1.00 71.31 376 VAL A O 1
ATOM 2879 N N . PRO A 1 377 ? 18.618 20.783 -5.340 1.00 61.91 377 PRO A N 1
ATOM 2880 C CA . PRO A 1 377 ? 19.752 21.412 -4.659 1.00 61.91 377 PRO A CA 1
ATOM 2881 C C . PRO A 1 377 ? 19.442 22.725 -3.928 1.00 61.91 377 PRO A C 1
ATOM 2883 O O . PRO A 1 377 ? 19.979 22.944 -2.842 1.00 61.91 377 PRO A O 1
ATOM 2886 N N . SER A 1 378 ? 18.613 23.608 -4.499 1.00 55.78 378 SER A N 1
ATOM 2887 C CA . SER A 1 378 ? 18.363 24.949 -3.934 1.00 55.78 378 SER A CA 1
ATOM 2888 C C . SER A 1 378 ? 17.056 25.069 -3.136 1.00 55.78 378 SER A C 1
ATOM 2890 O O . SER A 1 378 ? 16.813 26.101 -2.509 1.00 55.78 378 SER A O 1
ATOM 2892 N N . ASN A 1 379 ? 16.220 24.022 -3.149 1.00 54.88 379 ASN A N 1
ATOM 2893 C CA . ASN A 1 379 ? 14.849 24.002 -2.623 1.00 54.88 379 ASN A CA 1
ATOM 2894 C C . ASN A 1 379 ? 13.976 25.152 -3.166 1.00 54.88 379 ASN A C 1
ATOM 2896 O O . ASN A 1 379 ? 13.016 25.602 -2.530 1.00 54.88 379 ASN A O 1
ATOM 2900 N N . ARG A 1 380 ? 14.330 25.680 -4.342 1.00 53.31 380 ARG A N 1
ATOM 2901 C CA . ARG A 1 380 ? 13.592 26.758 -4.987 1.00 53.31 380 ARG A CA 1
ATOM 2902 C C . ARG A 1 380 ? 12.452 26.155 -5.792 1.00 53.31 380 ARG A C 1
ATOM 2904 O O . ARG A 1 380 ? 12.662 25.391 -6.732 1.00 53.31 380 ARG A O 1
ATOM 2911 N N . ARG A 1 381 ? 11.230 26.541 -5.434 1.00 56.72 381 ARG A N 1
ATOM 2912 C CA . ARG A 1 381 ? 10.033 26.254 -6.224 1.00 56.72 381 ARG A CA 1
ATOM 2913 C C . ARG A 1 381 ? 9.815 27.389 -7.205 1.00 56.72 381 ARG A C 1
ATOM 2915 O O . ARG A 1 381 ? 9.818 28.557 -6.819 1.00 56.72 381 ARG A O 1
ATOM 2922 N N . THR A 1 382 ? 9.626 27.046 -8.465 1.00 52.94 382 THR A N 1
ATOM 2923 C CA . THR A 1 382 ? 9.091 27.969 -9.464 1.00 52.94 382 THR A CA 1
ATOM 2924 C C . THR A 1 382 ? 7.666 27.527 -9.756 1.00 52.94 382 THR A C 1
ATOM 2926 O O . THR A 1 382 ? 7.470 26.435 -10.288 1.00 52.94 382 THR A O 1
ATOM 2929 N N . GLU A 1 383 ? 6.692 28.331 -9.324 1.00 48.88 383 GLU A N 1
ATOM 2930 C CA . GLU A 1 383 ? 5.265 28.048 -9.509 1.00 48.88 383 GLU A CA 1
ATOM 2931 C C . GLU A 1 383 ? 4.832 28.123 -10.979 1.00 48.88 383 GLU A C 1
ATOM 2933 O O . GLU A 1 383 ? 5.382 28.885 -11.775 1.00 48.88 383 GLU A O 1
ATOM 2938 N N . ASP A 1 384 ? 3.816 27.309 -11.269 1.00 46.72 384 ASP A N 1
ATOM 2939 C CA . ASP A 1 384 ? 2.920 27.324 -12.420 1.00 46.72 384 ASP A CA 1
ATOM 2940 C C . ASP A 1 384 ? 3.568 27.387 -13.803 1.00 46.72 384 ASP A C 1
ATOM 2942 O O . ASP A 1 384 ? 3.372 28.315 -14.592 1.00 46.72 384 ASP A O 1
ATOM 2946 N N . LEU A 1 385 ? 4.173 26.262 -14.192 1.00 40.91 385 LEU A N 1
ATOM 2947 C CA . LEU A 1 385 ? 3.923 25.806 -15.553 1.00 40.91 385 LEU A CA 1
ATOM 2948 C C . LEU A 1 385 ? 2.435 25.429 -15.642 1.00 40.91 385 LEU A C 1
ATOM 2950 O O . LEU A 1 385 ? 2.063 24.267 -15.506 1.00 40.91 385 LEU A O 1
ATOM 2954 N N . VAL A 1 386 ? 1.577 26.399 -15.974 1.00 40.03 386 VAL A N 1
ATOM 2955 C CA . VAL A 1 386 ? 0.417 26.094 -16.827 1.00 40.03 386 VAL A CA 1
ATOM 2956 C C . VAL A 1 386 ? 0.980 25.817 -18.219 1.00 40.03 386 VAL A C 1
ATOM 2958 O O . VAL A 1 386 ? 0.774 26.566 -19.170 1.00 40.03 386 VAL A O 1
ATOM 2961 N N . SER A 1 387 ? 1.788 24.770 -18.353 1.00 37.12 387 SER A N 1
ATOM 2962 C CA . SER A 1 387 ? 2.078 24.235 -19.668 1.00 37.12 387 SER A CA 1
ATOM 2963 C C . SER A 1 387 ? 0.797 23.548 -20.086 1.00 37.12 387 SER A C 1
ATOM 2965 O O . SER A 1 387 ? 0.388 22.550 -19.494 1.00 37.12 387 SER A O 1
ATOM 2967 N N . SER A 1 388 ? 0.131 24.150 -21.061 1.00 31.94 388 SER A N 1
ATOM 2968 C CA . SER A 1 388 ? -0.894 23.528 -21.882 1.00 31.94 388 SER A CA 1
ATOM 2969 C C . SER A 1 388 ? -0.616 22.029 -22.047 1.00 31.94 388 SER A C 1
ATOM 2971 O O . SER A 1 388 ? 0.218 21.650 -22.862 1.00 31.94 388 SER A O 1
ATOM 2973 N N . ARG A 1 389 ? -1.324 21.212 -21.258 1.00 38.00 389 ARG A N 1
ATOM 2974 C CA . ARG A 1 389 ? -1.333 19.744 -21.280 1.00 38.00 389 ARG A CA 1
ATOM 2975 C C . ARG A 1 389 ? 0.001 19.073 -20.944 1.00 38.00 389 ARG A C 1
ATOM 2977 O O . ARG A 1 389 ? 0.765 18.693 -21.823 1.00 38.00 389 ARG A O 1
ATOM 2984 N N . ILE A 1 390 ? 0.202 18.810 -19.658 1.00 44.72 390 ILE A N 1
ATOM 2985 C CA . ILE A 1 390 ? 1.073 17.726 -19.202 1.00 44.72 390 ILE A CA 1
ATOM 2986 C C . ILE A 1 390 ? 0.175 16.717 -18.511 1.00 44.72 390 ILE A C 1
ATOM 2988 O O . ILE A 1 390 ? 0.000 16.774 -17.308 1.00 44.72 390 ILE A O 1
ATOM 2992 N N . LEU A 1 391 ? -0.481 15.883 -19.314 1.00 40.94 391 LEU A N 1
ATOM 2993 C CA . LEU A 1 391 ? -1.068 14.596 -18.955 1.00 40.94 391 LEU A CA 1
ATOM 2994 C C . LEU A 1 391 ? -1.734 14.011 -20.195 1.00 40.94 391 LEU A C 1
ATOM 2996 O O . LEU A 1 391 ? -2.516 14.687 -20.870 1.00 40.94 391 LEU A O 1
ATOM 3000 N N . ALA A 1 392 ? -1.443 12.740 -20.441 1.00 40.38 392 ALA A N 1
ATOM 3001 C CA . ALA A 1 392 ? -2.097 11.944 -21.457 1.00 40.38 392 ALA A CA 1
ATOM 3002 C C . ALA A 1 392 ? -3.610 11.870 -21.185 1.00 40.38 392 ALA A C 1
ATOM 3004 O O . ALA A 1 392 ? -4.057 11.467 -20.111 1.00 40.38 392 ALA A O 1
ATOM 3005 N N . ARG A 1 393 ? -4.399 12.240 -22.189 1.00 36.88 393 ARG A N 1
ATOM 3006 C CA . ARG A 1 393 ? -5.811 11.873 -22.337 1.00 36.88 393 ARG A CA 1
ATOM 3007 C C . ARG A 1 393 ? -5.991 11.442 -23.785 1.00 36.88 393 ARG A C 1
ATOM 3009 O O . ARG A 1 393 ? -5.352 12.052 -24.639 1.00 36.88 393 ARG A O 1
ATOM 3016 N N . GLU A 1 394 ? -6.805 10.407 -24.017 1.00 36.66 394 GLU A N 1
ATOM 3017 C CA . GLU A 1 394 ? -7.247 9.895 -25.331 1.00 36.66 394 GLU A CA 1
ATOM 3018 C C . GLU A 1 394 ? -6.503 10.517 -26.529 1.00 36.66 394 GLU A C 1
ATOM 3020 O O . GLU A 1 394 ? -6.915 11.535 -27.089 1.00 36.66 394 GLU A O 1
ATOM 3025 N N . GLY A 1 395 ? -5.369 9.917 -26.897 1.00 40.56 395 GLY A N 1
ATOM 3026 C CA . GLY A 1 395 ? -4.671 10.247 -28.136 1.00 40.56 395 GLY A CA 1
ATOM 3027 C C . GLY A 1 395 ? -3.763 11.483 -28.158 1.00 40.56 395 GLY A C 1
ATOM 3028 O O . GLY A 1 395 ? -3.298 11.802 -29.250 1.00 40.56 395 GLY A O 1
ATOM 3029 N N . GLU A 1 396 ? -3.428 12.173 -27.056 1.00 41.97 396 GLU A N 1
ATOM 3030 C CA . GLU A 1 396 ? -2.461 13.292 -27.131 1.00 41.97 396 GLU A CA 1
ATOM 3031 C C . GLU A 1 396 ? -1.346 13.317 -26.058 1.00 41.97 396 GLU A C 1
ATOM 3033 O O . GLU A 1 396 ? -1.611 13.392 -24.863 1.00 41.97 396 GLU A O 1
ATOM 3038 N N . LEU A 1 397 ? -0.108 13.404 -26.581 1.00 41.72 397 LEU A N 1
ATOM 3039 C CA . LEU A 1 397 ? 1.079 14.131 -26.091 1.00 41.72 397 LEU A CA 1
ATOM 3040 C C . LEU A 1 397 ? 1.883 13.581 -24.881 1.00 41.72 397 LEU A C 1
ATOM 3042 O O . LEU A 1 397 ? 1.421 13.577 -23.746 1.00 41.72 397 LEU A O 1
ATOM 3046 N N . TRP A 1 398 ? 3.151 13.220 -25.139 1.00 54.16 398 TRP A N 1
ATOM 3047 C CA . TRP A 1 398 ? 4.127 12.633 -24.201 1.00 54.16 398 TRP A CA 1
ATOM 3048 C C . TRP A 1 398 ? 5.349 13.521 -24.004 1.00 54.16 398 TRP A C 1
ATOM 3050 O O . TRP A 1 398 ? 5.888 14.001 -24.984 1.00 54.16 398 TRP A O 1
ATOM 3060 N N . ILE A 1 399 ? 5.869 13.690 -22.792 1.00 46.94 399 ILE A N 1
ATOM 3061 C CA . ILE A 1 399 ? 7.042 14.550 -22.569 1.00 46.94 399 ILE A CA 1
ATOM 3062 C C . ILE A 1 399 ? 8.337 13.747 -22.684 1.00 46.94 399 ILE A C 1
ATOM 3064 O O . ILE A 1 399 ? 8.562 12.785 -21.959 1.00 46.94 399 ILE A O 1
ATOM 3068 N N . GLY A 1 400 ? 9.183 14.158 -23.620 1.00 45.81 400 GLY A N 1
ATOM 3069 C CA . GLY A 1 400 ? 10.543 13.694 -23.822 1.00 45.81 400 GLY A CA 1
ATOM 3070 C C . GLY A 1 400 ? 11.551 14.351 -22.877 1.00 45.81 400 GLY A C 1
ATOM 3071 O O . GLY A 1 400 ? 11.247 15.238 -22.080 1.00 45.81 400 GLY A O 1
ATOM 3072 N N . ARG A 1 401 ? 12.798 13.893 -23.007 1.00 40.72 401 ARG A N 1
ATOM 3073 C CA . ARG A 1 401 ? 13.957 14.121 -22.123 1.00 40.72 401 ARG A CA 1
ATOM 3074 C C . ARG A 1 401 ? 14.333 15.602 -21.878 1.00 40.72 401 ARG A C 1
ATOM 3076 O O . ARG A 1 401 ? 15.138 15.904 -21.004 1.00 40.72 401 ARG A O 1
ATOM 3083 N N . ASP A 1 402 ? 13.765 16.525 -22.634 1.00 42.34 402 ASP A N 1
ATOM 3084 C CA . ASP A 1 402 ? 14.028 17.966 -22.642 1.00 42.34 402 ASP A CA 1
ATOM 3085 C C . ASP A 1 402 ? 12.769 18.815 -22.372 1.00 42.34 402 ASP A C 1
ATOM 3087 O O . ASP A 1 402 ? 12.796 20.035 -22.535 1.00 42.34 402 ASP A O 1
ATOM 3091 N N . GLY A 1 403 ? 11.660 18.189 -21.967 1.00 41.66 403 GLY A N 1
ATOM 3092 C CA . GLY A 1 403 ? 10.371 18.866 -21.856 1.00 41.66 403 GLY A CA 1
ATOM 3093 C C . GLY A 1 403 ? 9.617 18.970 -23.187 1.00 41.66 403 GLY A C 1
ATOM 3094 O O . GLY A 1 403 ? 8.543 19.572 -23.211 1.00 41.66 403 GLY A O 1
ATOM 3095 N N . GLN A 1 404 ? 10.135 18.411 -24.292 1.00 38.34 404 GLN A N 1
ATOM 3096 C CA . GLN A 1 404 ? 9.421 18.423 -25.568 1.00 38.34 404 GLN A CA 1
ATOM 3097 C C . GLN A 1 404 ? 8.365 17.345 -25.642 1.00 38.34 404 GLN A C 1
ATOM 3099 O O . GLN A 1 404 ? 8.583 16.187 -25.316 1.00 38.34 404 GLN A O 1
ATOM 3104 N N . ALA A 1 405 ? 7.203 17.746 -26.121 1.00 45.78 405 ALA A N 1
ATOM 3105 C CA . ALA A 1 405 ? 6.019 16.938 -26.075 1.00 45.78 405 ALA A CA 1
ATOM 3106 C C . ALA A 1 405 ? 5.838 16.209 -27.434 1.00 45.78 405 ALA A C 1
ATOM 3108 O O . ALA A 1 405 ? 5.595 16.847 -28.455 1.00 45.78 405 ALA A O 1
ATOM 3109 N N . VAL A 1 406 ? 6.012 14.885 -27.479 1.00 46.78 406 VAL A N 1
ATOM 3110 C CA . VAL A 1 406 ? 5.823 14.007 -28.644 1.00 46.78 406 VAL A CA 1
ATOM 3111 C C . VAL A 1 406 ? 4.381 13.509 -28.672 1.00 46.78 406 VAL A C 1
ATOM 3113 O O . VAL A 1 406 ? 3.948 12.743 -27.812 1.00 46.78 406 VAL A O 1
ATOM 3116 N N . GLN A 1 407 ? 3.603 13.932 -29.664 1.00 51.00 407 GLN A N 1
ATOM 3117 C CA . GLN A 1 407 ? 2.225 13.480 -29.829 1.00 51.00 407 GLN A CA 1
ATOM 3118 C C . GLN A 1 407 ? 2.182 12.179 -30.634 1.00 51.00 407 GLN A C 1
ATOM 3120 O O . GLN A 1 407 ? 2.486 12.171 -31.822 1.00 51.00 407 GLN A O 1
ATOM 3125 N N . LEU A 1 408 ? 1.761 11.081 -30.003 1.00 52.03 408 LEU A N 1
ATOM 3126 C CA . LEU A 1 408 ? 1.433 9.830 -30.694 1.00 52.03 408 LEU A CA 1
ATOM 3127 C C . LEU A 1 408 ? -0.073 9.797 -31.015 1.00 52.03 408 LEU A C 1
ATOM 3129 O O . LEU A 1 408 ? -0.787 8.922 -30.540 1.00 52.03 408 LEU A O 1
ATOM 3133 N N . SER A 1 409 ? -0.590 10.775 -31.766 1.00 47.56 409 SER A N 1
ATOM 3134 C CA . SER A 1 409 ? -2.005 10.781 -32.165 1.00 47.56 409 SER A CA 1
ATOM 3135 C C . SER A 1 409 ? -2.202 9.957 -33.433 1.00 47.56 409 SER A C 1
ATOM 3137 O O . SER A 1 409 ? -2.111 10.442 -34.557 1.00 47.56 409 SER A O 1
ATOM 3139 N N . ASP A 1 410 ? -2.485 8.672 -33.256 1.00 48.81 410 ASP A N 1
ATOM 3140 C CA . ASP A 1 410 ? -3.178 7.910 -34.287 1.00 48.81 410 ASP A CA 1
ATOM 3141 C C . ASP A 1 410 ? -4.652 7.840 -33.894 1.00 48.81 410 ASP A C 1
ATOM 3143 O O . ASP A 1 410 ? -4.992 7.218 -32.894 1.00 48.81 410 ASP A O 1
ATOM 3147 N N . THR A 1 411 ? -5.538 8.467 -34.671 1.00 48.97 411 THR A N 1
ATOM 3148 C CA . THR A 1 411 ? -6.987 8.481 -34.396 1.00 48.97 411 THR A CA 1
ATOM 3149 C C . THR A 1 411 ? -7.633 7.093 -34.467 1.00 48.97 411 THR A C 1
ATOM 3151 O O . THR A 1 411 ? -8.837 6.972 -34.253 1.00 48.97 411 THR A O 1
ATOM 3154 N N . THR A 1 412 ? -6.870 6.056 -34.829 1.00 50.34 412 THR A N 1
ATOM 3155 C CA . THR A 1 412 ? -7.347 4.676 -34.970 1.00 50.34 412 THR A CA 1
ATOM 3156 C C . THR A 1 412 ? -6.870 3.721 -33.873 1.00 50.34 412 THR A C 1
ATOM 3158 O O . THR A 1 412 ? -7.401 2.613 -33.793 1.00 50.34 412 THR A O 1
ATOM 3161 N N . LEU A 1 413 ? -5.908 4.119 -33.030 1.00 54.91 413 LEU A N 1
ATOM 3162 C CA . LEU A 1 413 ? -5.325 3.273 -31.983 1.00 54.91 413 LEU A CA 1
ATOM 3163 C C . LEU A 1 413 ? -5.304 4.004 -30.639 1.00 54.91 413 LEU A C 1
ATOM 3165 O O . LEU A 1 413 ? -4.847 5.141 -30.557 1.00 54.91 413 LEU A O 1
ATOM 3169 N N . ASP A 1 414 ? -5.744 3.319 -29.585 1.00 57.56 414 ASP A N 1
ATOM 3170 C CA . ASP A 1 414 ? -5.745 3.854 -28.222 1.00 57.56 414 ASP A CA 1
ATOM 3171 C C . ASP A 1 414 ? -4.521 3.343 -27.449 1.00 57.56 414 ASP A C 1
ATOM 3173 O O . ASP A 1 414 ? -4.395 2.145 -27.196 1.00 57.56 414 ASP A O 1
ATOM 3177 N N . TYR A 1 415 ? -3.571 4.219 -27.127 1.00 59.09 415 TYR A N 1
ATOM 3178 C CA . TYR A 1 415 ? -2.331 3.825 -26.451 1.00 59.09 415 TYR A CA 1
ATOM 3179 C C . TYR A 1 415 ? -2.529 3.793 -24.935 1.00 59.09 415 TYR A C 1
ATOM 3181 O O . TYR A 1 415 ? -2.769 4.826 -24.319 1.00 59.09 415 TYR A O 1
ATOM 3189 N N . GLN A 1 416 ? -2.374 2.613 -24.332 1.00 55.75 416 GLN A N 1
ATOM 3190 C CA . GLN A 1 416 ? -2.618 2.383 -22.903 1.00 55.75 416 GLN A CA 1
ATOM 3191 C C . GLN A 1 416 ? -1.361 2.545 -22.041 1.00 55.75 416 GLN A C 1
ATOM 3193 O O . GLN A 1 416 ? -1.454 2.903 -20.870 1.00 55.75 416 GLN A O 1
ATOM 3198 N N . TRP A 1 417 ? -0.179 2.290 -22.605 1.00 60.62 417 TRP A N 1
ATOM 3199 C CA . TRP A 1 417 ? 1.090 2.381 -21.886 1.00 60.62 417 TRP A CA 1
ATOM 3200 C C . TRP A 1 417 ? 2.207 2.791 -22.834 1.00 60.62 417 TRP A C 1
ATOM 3202 O O . TRP A 1 417 ? 2.326 2.192 -23.902 1.00 60.62 417 TRP A O 1
ATOM 3212 N N . VAL A 1 418 ? 3.012 3.794 -22.474 1.00 65.06 418 VAL A N 1
ATOM 3213 C CA . VAL A 1 418 ? 4.136 4.265 -23.296 1.00 65.06 418 VAL A CA 1
ATOM 3214 C C . VAL A 1 418 ? 5.362 4.503 -22.426 1.00 65.06 418 VAL A C 1
ATOM 3216 O O . VAL A 1 418 ? 5.275 5.159 -21.392 1.00 65.06 418 VAL A O 1
ATOM 3219 N N . VAL A 1 419 ? 6.513 3.994 -22.862 1.00 70.56 419 VAL A N 1
ATOM 3220 C CA . VAL A 1 419 ? 7.798 4.141 -22.173 1.00 70.56 419 VAL A CA 1
ATOM 3221 C C . VAL A 1 419 ? 8.839 4.680 -23.152 1.00 70.56 419 VAL A C 1
ATOM 3223 O O . VAL A 1 419 ? 9.191 3.978 -24.107 1.00 70.56 419 VAL A O 1
ATOM 3226 N N . PRO A 1 420 ? 9.363 5.901 -22.958 1.00 71.88 420 PRO A N 1
ATOM 3227 C CA . PRO A 1 420 ? 10.423 6.424 -23.807 1.00 71.88 420 PRO A CA 1
ATOM 3228 C C . PRO A 1 420 ? 11.717 5.625 -23.614 1.00 71.88 420 PRO A C 1
ATOM 3230 O O . PRO A 1 420 ? 12.069 5.221 -22.505 1.00 71.88 420 PRO A O 1
ATOM 3233 N N . SER A 1 421 ? 12.446 5.412 -24.706 1.00 77.81 421 SER A N 1
ATOM 3234 C CA . SER A 1 421 ? 13.802 4.867 -24.643 1.00 77.81 421 SER A CA 1
ATOM 3235 C C . SER A 1 421 ? 14.739 5.852 -23.929 1.00 77.81 421 SER A C 1
ATOM 3237 O O . SER A 1 421 ? 14.557 7.068 -24.051 1.00 77.81 421 SER A O 1
ATOM 3239 N N . PRO A 1 422 ? 15.800 5.378 -23.251 1.00 73.38 422 PRO A N 1
ATOM 3240 C CA . PRO A 1 422 ? 16.772 6.260 -22.600 1.00 73.38 422 PRO A CA 1
ATOM 3241 C C . PRO A 1 422 ? 17.448 7.266 -23.548 1.00 73.38 422 PRO A C 1
ATOM 3243 O O . PRO A 1 422 ? 17.879 8.341 -23.116 1.00 73.38 422 PRO A O 1
ATOM 3246 N N . THR A 1 423 ? 17.547 6.941 -24.842 1.00 76.69 423 THR A N 1
ATOM 3247 C CA . THR A 1 423 ? 18.112 7.844 -25.858 1.00 76.69 423 THR A CA 1
ATOM 3248 C C . THR A 1 423 ? 17.096 8.864 -26.373 1.00 76.69 423 THR A C 1
ATOM 3250 O O . THR A 1 423 ? 17.498 9.900 -26.890 1.00 76.69 423 THR A O 1
ATOM 3253 N N . GLY A 1 424 ? 15.795 8.612 -26.196 1.00 69.75 424 GLY A N 1
ATOM 3254 C CA . GLY A 1 424 ? 14.704 9.479 -26.649 1.00 69.75 424 GLY A CA 1
ATOM 3255 C C . GLY A 1 424 ? 14.351 9.340 -28.133 1.00 69.75 424 GLY A C 1
ATOM 3256 O O . GLY A 1 424 ? 13.360 9.919 -28.569 1.00 69.75 424 GLY A O 1
ATOM 3257 N N . ASP A 1 425 ? 15.109 8.554 -28.903 1.00 77.31 425 ASP A N 1
ATOM 3258 C CA . ASP A 1 425 ? 14.863 8.338 -30.338 1.00 77.31 425 ASP A CA 1
ATOM 3259 C C . ASP A 1 425 ? 13.662 7.419 -30.606 1.00 77.31 425 ASP A C 1
ATOM 3261 O O . ASP A 1 425 ? 13.086 7.442 -31.693 1.00 77.31 425 ASP A O 1
ATOM 3265 N N . TYR A 1 426 ? 13.304 6.595 -29.618 1.00 80.06 426 TYR A N 1
ATOM 3266 C CA . TYR A 1 426 ? 12.194 5.648 -29.680 1.00 80.06 426 TYR A CA 1
ATOM 3267 C C . TYR A 1 426 ? 11.325 5.704 -28.422 1.00 80.06 426 TYR A C 1
ATOM 3269 O O . TYR A 1 426 ? 11.789 6.105 -27.351 1.00 80.06 426 TYR A O 1
ATOM 3277 N N . ALA A 1 427 ? 10.085 5.241 -28.543 1.00 78.31 427 ALA A N 1
ATOM 3278 C CA . ALA A 1 427 ? 9.177 4.950 -27.444 1.00 78.31 427 ALA A CA 1
ATOM 3279 C C . ALA A 1 427 ? 8.570 3.553 -27.619 1.00 78.31 427 ALA A C 1
ATOM 3281 O O . ALA A 1 427 ? 8.222 3.153 -28.725 1.00 78.31 427 ALA A O 1
ATOM 3282 N N . LEU A 1 428 ? 8.454 2.802 -26.530 1.00 77.88 428 LEU A N 1
ATOM 3283 C CA . LEU A 1 428 ? 7.719 1.544 -26.488 1.00 77.88 428 LEU A CA 1
ATOM 3284 C C . LEU A 1 428 ? 6.269 1.881 -26.172 1.00 77.88 428 LEU A C 1
ATOM 3286 O O . LEU A 1 428 ? 6.038 2.692 -25.286 1.00 77.88 428 LEU A O 1
ATOM 3290 N N . ALA A 1 429 ? 5.309 1.284 -26.861 1.00 75.38 429 ALA A N 1
ATOM 3291 C CA . ALA A 1 429 ? 3.900 1.567 -26.661 1.00 75.38 429 ALA A CA 1
ATOM 3292 C C . ALA A 1 429 ? 3.051 0.295 -26.734 1.00 75.38 429 ALA A C 1
ATOM 3294 O O . ALA A 1 429 ? 3.249 -0.538 -27.618 1.00 75.38 429 ALA A O 1
ATOM 3295 N N . VAL A 1 430 ? 2.073 0.173 -25.840 1.00 73.06 430 VAL A N 1
ATOM 3296 C CA . VAL A 1 430 ? 0.989 -0.809 -25.932 1.00 73.06 430 VAL A CA 1
ATOM 3297 C C . VAL A 1 430 ? -0.240 -0.087 -26.462 1.00 73.06 430 VAL A C 1
ATOM 3299 O O . VAL A 1 430 ? -0.752 0.828 -25.820 1.00 73.06 430 VAL A O 1
ATOM 3302 N N . ALA A 1 431 ? -0.694 -0.478 -27.647 1.00 66.06 431 ALA A N 1
ATOM 3303 C CA . ALA A 1 431 ? -1.854 0.105 -28.307 1.00 66.06 431 ALA A CA 1
ATOM 3304 C C . ALA A 1 431 ? -3.0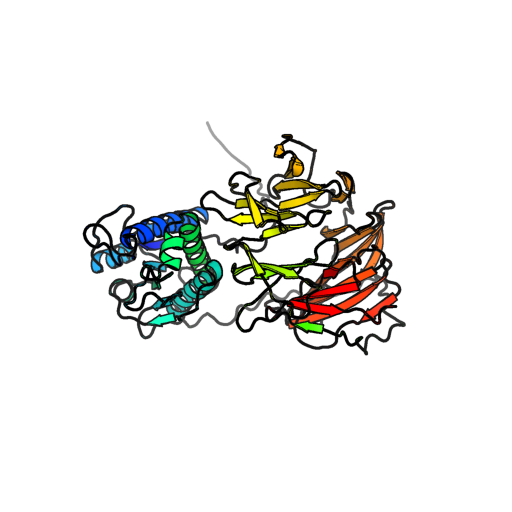10 -0.892 -28.358 1.00 66.06 431 ALA A C 1
ATOM 3306 O O . ALA A 1 431 ? -2.806 -2.041 -28.737 1.00 66.06 431 ALA A O 1
ATOM 3307 N N . GLY A 1 432 ? -4.223 -0.456 -28.041 1.00 57.06 432 GLY A N 1
ATOM 3308 C CA . GLY A 1 432 ? -5.449 -1.200 -28.281 1.00 57.06 432 GLY A CA 1
ATOM 3309 C C . GLY A 1 432 ? -5.793 -1.213 -29.769 1.00 57.06 432 GLY A C 1
ATOM 3310 O O . GLY A 1 432 ? -5.835 -0.172 -30.423 1.00 57.06 432 GLY A O 1
ATOM 3311 N N . HIS A 1 433 ? -6.054 -2.399 -30.311 1.00 52.19 433 HIS A N 1
ATOM 3312 C CA . HIS A 1 433 ? -6.519 -2.617 -31.677 1.00 52.19 433 HIS A CA 1
ATOM 3313 C C . HIS A 1 433 ? -7.779 -3.517 -31.651 1.00 52.19 433 HIS A C 1
ATOM 3315 O O . HIS A 1 433 ? -7.935 -4.344 -30.749 1.00 52.19 433 HIS A O 1
ATOM 3321 N N . PRO A 1 434 ? -8.705 -3.426 -32.630 1.00 48.31 434 PRO A N 1
ATOM 3322 C CA . PRO A 1 434 ? -9.976 -4.175 -32.612 1.00 48.31 434 PRO A CA 1
ATOM 3323 C C . PRO A 1 434 ? -9.854 -5.708 -32.541 1.00 48.31 434 PRO A C 1
ATOM 3325 O O . PRO A 1 434 ? -10.838 -6.402 -32.310 1.00 48.31 434 PRO A O 1
ATOM 3328 N N . LYS A 1 435 ? -8.652 -6.243 -32.784 1.00 45.69 435 LYS A N 1
ATOM 3329 C CA . LYS A 1 435 ? -8.317 -7.677 -32.720 1.00 45.69 435 LYS A CA 1
ATOM 3330 C C . LYS A 1 435 ? -7.318 -8.023 -31.611 1.00 45.69 435 LYS A C 1
ATOM 3332 O O . LYS A 1 435 ? -6.771 -9.121 -31.640 1.00 45.69 435 LYS A O 1
ATOM 3337 N N . GLY A 1 436 ? -7.021 -7.073 -30.726 1.00 55.34 436 GLY A N 1
ATOM 3338 C CA . GLY A 1 436 ? -6.073 -7.240 -29.634 1.00 55.34 436 GLY A CA 1
ATOM 3339 C C . GLY A 1 436 ? -5.222 -6.021 -29.319 1.00 55.34 436 GLY A C 1
ATOM 3340 O O . GLY A 1 436 ? -5.221 -5.081 -30.094 1.00 55.34 436 GLY A O 1
ATOM 3341 N N . SER A 1 437 ? -4.480 -6.026 -28.216 1.00 62.75 437 SER A N 1
ATOM 3342 C CA . SER A 1 437 ? -3.403 -5.068 -28.000 1.00 62.75 437 SER A CA 1
ATOM 3343 C C . SER A 1 437 ? -2.184 -5.412 -28.856 1.00 62.75 437 SER A C 1
ATOM 3345 O O . SER A 1 437 ? -1.975 -6.551 -29.274 1.00 62.75 437 SER A O 1
ATOM 3347 N N . LEU A 1 438 ? -1.402 -4.386 -29.151 1.00 69.06 438 LEU A N 1
ATOM 3348 C CA . LEU A 1 438 ? -0.239 -4.397 -30.017 1.00 69.06 438 LEU A CA 1
ATOM 3349 C C . LEU A 1 438 ? 0.921 -3.802 -29.233 1.00 69.06 438 LEU A C 1
ATOM 3351 O O . LEU A 1 438 ? 0.789 -2.692 -28.716 1.00 69.06 438 LEU A O 1
ATOM 3355 N N . LEU A 1 439 ? 2.053 -4.499 -29.179 1.00 74.69 439 LEU A N 1
ATOM 3356 C CA . LEU A 1 439 ? 3.278 -3.898 -28.666 1.00 74.69 439 LEU A CA 1
ATOM 3357 C C . LEU A 1 439 ? 4.084 -3.312 -29.820 1.00 74.69 439 LEU A C 1
ATOM 3359 O O . LEU A 1 439 ? 4.436 -4.010 -30.778 1.00 74.69 439 LEU A O 1
ATOM 3363 N N . LEU A 1 440 ? 4.394 -2.029 -29.698 1.00 76.69 440 LEU A N 1
ATOM 3364 C CA . LEU A 1 440 ? 5.047 -1.218 -30.707 1.00 76.69 440 LEU A CA 1
ATOM 3365 C C . LEU A 1 440 ? 6.320 -0.595 -30.161 1.00 76.69 440 LEU A C 1
ATOM 3367 O O . LEU A 1 440 ? 6.317 -0.046 -29.068 1.00 76.69 440 LEU A O 1
ATOM 3371 N N . SER A 1 441 ? 7.365 -0.574 -30.973 1.00 81.75 441 SER A N 1
ATOM 3372 C CA . SER A 1 441 ? 8.412 0.438 -30.868 1.00 81.75 441 SER A CA 1
ATOM 3373 C C . SER A 1 441 ? 8.087 1.547 -31.862 1.00 81.75 441 SER A C 1
ATOM 3375 O O . SER A 1 441 ? 7.699 1.271 -32.996 1.00 81.75 441 SER A O 1
ATOM 3377 N N . VAL A 1 442 ? 8.185 2.801 -31.445 1.00 78.94 442 VAL A N 1
ATOM 3378 C CA . VAL A 1 442 ? 7.814 3.969 -32.242 1.00 78.94 442 VAL A CA 1
ATOM 3379 C C . VAL A 1 442 ? 9.004 4.909 -32.308 1.00 78.94 442 VAL A C 1
ATOM 3381 O O . VAL A 1 442 ? 9.438 5.405 -31.273 1.00 78.94 442 VAL A O 1
ATOM 3384 N N . ASP A 1 443 ? 9.530 5.167 -33.504 1.00 78.69 443 ASP A N 1
ATOM 3385 C CA . ASP A 1 443 ? 10.540 6.207 -33.715 1.00 78.69 443 ASP A CA 1
ATOM 3386 C C . ASP A 1 443 ? 9.880 7.571 -33.473 1.00 78.69 443 ASP A C 1
ATOM 3388 O O . ASP A 1 443 ? 8.926 7.952 -34.154 1.00 78.69 443 ASP A O 1
ATOM 3392 N N . THR A 1 444 ? 10.373 8.309 -32.484 1.00 72.69 444 THR A N 1
ATOM 3393 C CA . THR A 1 444 ? 9.750 9.555 -32.006 1.00 72.69 444 THR A CA 1
ATOM 3394 C C . THR A 1 444 ? 9.955 10.726 -32.962 1.00 72.69 444 THR A C 1
ATOM 3396 O O . THR A 1 444 ? 9.212 11.703 -32.910 1.00 72.69 444 THR A O 1
ATOM 3399 N N . ARG A 1 445 ? 10.945 10.638 -33.855 1.00 71.50 445 ARG A N 1
ATOM 3400 C CA . ARG A 1 445 ? 11.316 11.705 -34.797 1.00 71.50 445 ARG A CA 1
ATOM 3401 C C . ARG A 1 445 ? 10.487 11.629 -36.068 1.00 71.50 445 ARG A C 1
ATOM 3403 O O . ARG A 1 445 ? 10.185 12.649 -36.679 1.00 71.50 445 ARG A O 1
ATOM 3410 N N . THR A 1 446 ? 10.157 10.410 -36.484 1.00 73.44 446 THR A N 1
ATOM 3411 C CA . THR A 1 446 ? 9.439 10.134 -37.734 1.00 73.44 446 THR A CA 1
ATOM 3412 C C . THR A 1 446 ? 8.000 9.673 -37.512 1.00 73.44 446 THR A C 1
ATOM 3414 O O . THR A 1 446 ? 7.207 9.709 -38.450 1.00 73.44 446 THR A O 1
ATOM 3417 N N . GLY A 1 447 ? 7.658 9.215 -36.304 1.00 69.19 447 GLY A N 1
ATOM 3418 C CA . GLY A 1 447 ? 6.385 8.560 -35.992 1.00 69.19 447 GLY A CA 1
ATOM 3419 C C . GLY A 1 447 ? 6.272 7.131 -36.537 1.00 69.19 447 GLY A C 1
ATOM 3420 O O . GLY A 1 447 ? 5.201 6.526 -36.453 1.00 69.19 447 GLY A O 1
ATOM 3421 N N . SER A 1 448 ? 7.348 6.587 -37.119 1.00 73.75 448 SER A N 1
ATOM 3422 C CA . SER A 1 448 ? 7.361 5.243 -37.705 1.00 73.75 448 SER A CA 1
ATOM 3423 C C . SER A 1 448 ? 7.206 4.181 -36.621 1.00 73.75 448 SER A C 1
ATOM 3425 O O . SER A 1 448 ? 7.850 4.264 -35.580 1.00 73.75 448 SER A O 1
ATOM 3427 N N . LYS A 1 449 ? 6.374 3.166 -36.869 1.00 75.50 449 LYS A N 1
ATOM 3428 C CA . LYS A 1 449 ? 6.039 2.129 -35.883 1.00 75.50 449 LYS A CA 1
ATOM 3429 C C . LYS A 1 449 ? 6.566 0.769 -36.332 1.00 75.50 449 LYS A C 1
ATOM 3431 O O . LYS A 1 449 ? 6.227 0.303 -37.419 1.00 75.50 449 LYS A O 1
ATOM 3436 N N . ASN A 1 450 ? 7.315 0.112 -35.460 1.00 79.44 450 ASN A N 1
ATOM 3437 C CA . ASN A 1 450 ? 7.733 -1.275 -35.579 1.00 79.44 450 ASN A CA 1
ATOM 3438 C C . ASN A 1 450 ? 6.846 -2.140 -34.687 1.00 79.44 450 ASN A C 1
ATOM 3440 O O . ASN A 1 450 ? 6.776 -1.940 -33.473 1.00 79.44 450 ASN A O 1
ATOM 3444 N N . VAL A 1 451 ? 6.165 -3.113 -35.287 1.00 76.62 451 VAL A N 1
ATOM 3445 C CA . VAL A 1 451 ? 5.371 -4.086 -34.535 1.00 76.62 451 VAL A CA 1
ATOM 3446 C C . VAL A 1 451 ? 6.307 -5.115 -33.922 1.00 76.62 451 VAL A C 1
ATOM 3448 O O . VAL A 1 451 ? 6.852 -5.954 -34.637 1.00 76.62 451 VAL A O 1
ATOM 3451 N N . LEU A 1 452 ? 6.462 -5.059 -32.602 1.00 74.69 452 LEU A N 1
ATOM 3452 C CA . LEU A 1 452 ? 7.266 -6.025 -31.862 1.00 74.69 452 LEU A CA 1
ATOM 3453 C C . LEU A 1 452 ? 6.457 -7.302 -31.621 1.00 74.69 452 LEU A C 1
ATOM 3455 O O . LEU A 1 452 ? 6.925 -8.401 -31.887 1.00 74.69 452 LEU A O 1
ATOM 3459 N N . SER A 1 453 ? 5.204 -7.179 -31.184 1.00 69.31 453 SER A N 1
ATOM 3460 C CA . SER A 1 453 ? 4.324 -8.333 -30.973 1.00 69.31 453 SER A CA 1
ATOM 3461 C C . SER A 1 453 ? 2.894 -8.025 -31.398 1.00 69.31 453 SER A C 1
ATOM 3463 O O . SER A 1 453 ? 2.384 -6.944 -31.115 1.00 69.31 453 SER A O 1
ATOM 3465 N N . LEU A 1 454 ? 2.260 -8.997 -32.065 1.00 55.00 454 LEU A N 1
ATOM 3466 C CA . LEU A 1 454 ? 0.865 -8.965 -32.539 1.00 55.00 454 LEU A CA 1
ATOM 3467 C C . LEU A 1 454 ? -0.113 -9.731 -31.639 1.00 55.00 454 LEU A C 1
ATOM 3469 O O . LEU A 1 454 ? -1.305 -9.796 -31.940 1.00 55.00 454 LEU A O 1
ATOM 3473 N N . PHE A 1 455 ? 0.382 -10.414 -30.615 1.00 48.72 455 PHE A N 1
ATOM 3474 C CA . PHE A 1 455 ? -0.488 -11.168 -29.723 1.00 48.72 455 PHE A CA 1
ATOM 3475 C C . PHE A 1 455 ? -1.143 -10.190 -28.724 1.00 48.72 455 PHE A C 1
ATOM 3477 O O . PHE A 1 455 ? -0.583 -9.135 -28.489 1.00 48.72 455 PHE A O 1
ATOM 3484 N N . GLY A 1 456 ? -2.320 -10.513 -28.174 1.00 43.06 456 GLY A N 1
ATOM 3485 C CA . GLY A 1 456 ? -2.786 -10.016 -26.866 1.00 43.06 456 GLY A CA 1
ATOM 3486 C C . GLY A 1 456 ? -3.675 -8.767 -26.786 1.00 43.06 456 GLY A C 1
ATOM 3487 O O . GLY A 1 456 ? -3.363 -7.826 -26.083 1.00 43.06 456 GLY A O 1
ATOM 3488 N N . MET A 1 457 ? -4.842 -8.770 -27.434 1.00 34.94 457 MET A N 1
ATOM 3489 C CA . MET A 1 457 ? -6.028 -9.407 -26.848 1.00 34.94 457 MET A CA 1
ATOM 3490 C C . MET A 1 457 ? -6.446 -10.467 -27.848 1.00 34.94 457 MET A C 1
ATOM 3492 O O . MET A 1 457 ? -7.069 -10.207 -28.871 1.00 34.94 457 MET A O 1
ATOM 3496 N N . GLY A 1 458 ? -6.021 -11.679 -27.563 1.00 46.56 458 GLY A N 1
ATOM 3497 C CA . GLY A 1 458 ? -6.479 -12.874 -28.227 1.00 46.56 458 GLY A CA 1
ATOM 3498 C C . GLY A 1 458 ? -6.451 -13.944 -27.166 1.00 46.56 458 GLY A C 1
ATOM 3499 O O . GLY A 1 458 ? -5.450 -14.077 -26.464 1.00 46.56 458 GLY A O 1
ATOM 3500 N N . ARG A 1 459 ? -7.562 -14.663 -27.022 1.00 41.47 459 ARG A N 1
ATOM 3501 C CA . ARG A 1 459 ? -7.603 -15.802 -26.124 1.00 41.47 459 ARG A CA 1
ATOM 3502 C C . ARG A 1 459 ? -6.620 -16.861 -26.613 1.00 41.47 459 ARG A C 1
ATOM 3504 O O . ARG A 1 459 ? -6.751 -17.340 -27.741 1.00 41.47 459 ARG A O 1
ATOM 3511 N N . GLU A 1 460 ? -5.681 -17.267 -25.770 1.00 46.97 460 GLU A N 1
ATOM 3512 C CA . GLU A 1 460 ? -5.043 -18.575 -25.927 1.00 46.97 460 GLU A CA 1
ATOM 3513 C C . GLU A 1 460 ? -5.918 -19.584 -25.175 1.00 46.97 460 GLU A C 1
ATOM 3515 O O . GLU A 1 460 ? -5.796 -19.779 -23.967 1.00 46.97 460 GLU A O 1
ATOM 3520 N N . GLY A 1 461 ? -6.908 -20.144 -25.874 1.00 59.12 461 GLY A N 1
ATOM 3521 C CA . GLY A 1 461 ? -7.950 -20.948 -25.235 1.00 59.12 461 GLY A CA 1
ATOM 3522 C C . GLY A 1 461 ? -8.931 -20.089 -24.429 1.00 59.12 461 GLY A C 1
ATOM 3523 O O . GLY A 1 461 ? -9.798 -19.447 -25.018 1.00 59.12 461 GLY A O 1
ATOM 3524 N N . ALA A 1 462 ? -8.826 -20.103 -23.097 1.00 54.62 462 ALA A N 1
ATOM 3525 C CA . ALA A 1 462 ? -9.666 -19.313 -22.186 1.00 54.62 462 ALA A CA 1
ATOM 3526 C C . ALA A 1 462 ? -8.944 -18.093 -21.582 1.00 54.62 462 ALA A C 1
ATOM 3528 O O . ALA A 1 462 ? -9.605 -17.246 -20.992 1.00 54.62 462 ALA A O 1
ATOM 3529 N N . ASN A 1 463 ? -7.626 -17.983 -21.769 1.00 55.56 463 ASN A N 1
ATOM 3530 C CA . ASN A 1 463 ? -6.791 -17.008 -21.067 1.00 55.56 463 ASN A CA 1
ATOM 3531 C C . ASN A 1 463 ? -6.619 -15.711 -21.869 1.00 55.56 463 ASN A C 1
ATOM 3533 O O . ASN A 1 463 ? -6.394 -15.765 -23.082 1.00 55.56 463 ASN A O 1
ATOM 3537 N N . ASN A 1 464 ? -6.668 -14.564 -21.195 1.00 62.31 464 ASN A N 1
ATOM 3538 C CA . ASN A 1 464 ? -6.259 -13.268 -21.724 1.00 62.31 464 ASN A CA 1
ATOM 3539 C C . ASN A 1 464 ? -4.727 -13.154 -21.739 1.00 62.31 464 ASN A C 1
ATOM 3541 O O . ASN A 1 464 ? -4.026 -13.813 -20.970 1.00 62.31 464 ASN A O 1
ATOM 3545 N N . ILE A 1 465 ? -4.214 -12.324 -22.648 1.00 67.06 465 ILE A N 1
ATOM 3546 C CA . ILE A 1 465 ? -2.779 -12.104 -22.844 1.00 67.06 465 ILE A CA 1
ATOM 3547 C C . ILE A 1 465 ? -2.510 -10.600 -22.827 1.00 67.06 465 ILE A C 1
ATOM 3549 O O . ILE A 1 465 ? -3.163 -9.869 -23.576 1.00 67.06 465 ILE A O 1
ATOM 3553 N N . SER A 1 466 ? -1.539 -10.161 -22.028 1.00 69.50 466 SER A N 1
ATOM 3554 C CA . SER A 1 466 ? -1.102 -8.764 -21.903 1.00 69.50 466 SER A CA 1
ATOM 3555 C C . SER A 1 466 ? 0.428 -8.632 -21.958 1.00 69.50 466 SER A C 1
ATOM 3557 O O . SER A 1 466 ? 1.152 -9.634 -21.929 1.00 69.50 466 SER A O 1
ATOM 3559 N N . TYR A 1 467 ? 0.924 -7.393 -22.094 1.00 75.06 467 TYR A N 1
ATOM 3560 C CA . TYR A 1 467 ? 2.355 -7.092 -22.220 1.00 75.06 467 TYR A CA 1
ATOM 3561 C C . TYR A 1 467 ? 2.815 -6.024 -21.251 1.00 75.06 467 TYR A C 1
ATOM 3563 O O . TYR A 1 467 ? 2.154 -5.004 -21.075 1.00 75.06 467 TYR A O 1
ATOM 3571 N N . GLU A 1 468 ? 4.035 -6.213 -20.772 1.00 77.69 468 GLU A N 1
ATOM 3572 C CA . GLU A 1 468 ? 4.872 -5.159 -20.212 1.00 77.69 468 GLU A CA 1
ATOM 3573 C C . GLU A 1 468 ? 6.212 -5.187 -20.946 1.00 77.69 468 GLU A C 1
ATOM 3575 O O . GLU A 1 468 ? 6.650 -6.245 -21.407 1.00 77.69 468 GLU A O 1
ATOM 3580 N N . GLY A 1 469 ? 6.904 -4.055 -21.046 1.00 81.81 469 GLY A N 1
ATOM 3581 C CA . GLY A 1 469 ? 8.247 -4.081 -21.610 1.00 81.81 469 GLY A CA 1
ATOM 3582 C C . GLY A 1 469 ? 9.162 -2.965 -21.144 1.00 81.81 469 GLY A C 1
ATOM 3583 O O . GLY A 1 469 ? 8.746 -1.841 -20.913 1.00 81.81 469 GLY A O 1
ATOM 3584 N N . ALA A 1 470 ? 10.441 -3.275 -21.017 1.00 86.38 470 ALA A N 1
ATOM 3585 C CA . ALA A 1 470 ? 11.450 -2.349 -20.532 1.00 86.38 470 ALA A CA 1
ATOM 3586 C C . ALA A 1 470 ? 12.542 -2.156 -21.582 1.00 86.38 470 ALA A C 1
ATOM 3588 O O . ALA A 1 470 ? 12.943 -3.100 -22.265 1.00 86.38 470 ALA A O 1
ATOM 3589 N N . TRP A 1 471 ? 13.050 -0.932 -21.691 1.00 86.81 471 TRP A N 1
ATOM 3590 C CA . TRP A 1 471 ? 14.206 -0.636 -22.529 1.00 86.81 471 TRP A CA 1
ATOM 3591 C C . TRP A 1 471 ? 15.499 -1.075 -21.853 1.00 86.81 471 TRP A C 1
ATOM 3593 O O . TRP A 1 471 ? 15.678 -0.866 -20.653 1.00 86.81 471 TRP A O 1
ATOM 3603 N N . SER A 1 472 ? 16.437 -1.600 -22.639 1.00 89.00 472 SER A N 1
ATOM 3604 C CA . SER A 1 472 ? 17.837 -1.616 -22.226 1.00 89.00 472 SER A CA 1
ATOM 3605 C C . SER A 1 472 ? 18.353 -0.186 -22.049 1.00 89.00 472 SER A C 1
ATOM 3607 O O . SER A 1 472 ? 17.870 0.758 -22.678 1.00 89.00 472 SER A O 1
ATOM 3609 N N . SER A 1 473 ? 19.369 -0.014 -21.204 1.00 82.88 473 SER A N 1
ATOM 3610 C CA . SER A 1 473 ? 19.954 1.298 -20.886 1.00 82.88 473 SER A CA 1
ATOM 3611 C C . SER A 1 473 ? 20.503 2.051 -22.104 1.00 82.88 473 SER A C 1
ATOM 3613 O O . SER A 1 473 ? 20.517 3.279 -22.114 1.00 82.88 473 SER A O 1
ATOM 3615 N N . ASP A 1 474 ? 20.932 1.326 -23.138 1.00 85.94 474 ASP A N 1
ATOM 3616 C CA . ASP A 1 474 ? 21.412 1.860 -24.418 1.00 85.94 474 ASP A CA 1
ATOM 3617 C C . ASP A 1 474 ? 20.285 2.160 -25.432 1.00 85.94 474 ASP A C 1
ATOM 3619 O O . ASP A 1 474 ? 20.550 2.660 -26.531 1.00 85.94 474 ASP A O 1
ATOM 3623 N N . GLY A 1 475 ? 19.030 1.841 -25.095 1.00 86.88 475 GLY A N 1
ATOM 3624 C CA . GLY A 1 475 ? 17.862 2.010 -25.961 1.00 86.88 475 GLY A CA 1
ATOM 3625 C C . GLY A 1 475 ? 17.863 1.143 -27.227 1.00 86.88 475 GLY A C 1
ATOM 3626 O O . GLY A 1 475 ? 17.100 1.425 -28.149 1.00 86.88 475 GLY A O 1
ATOM 3627 N N . GLN A 1 476 ? 18.726 0.124 -27.321 1.00 89.56 476 GLN A N 1
ATOM 3628 C CA . GLN A 1 476 ? 18.826 -0.731 -28.514 1.00 89.56 476 GLN A CA 1
ATOM 3629 C C . GLN A 1 476 ? 17.979 -2.002 -28.427 1.00 89.56 476 GLN A C 1
ATOM 3631 O O . GLN A 1 476 ? 17.641 -2.584 -29.460 1.00 89.56 476 GLN A O 1
ATOM 3636 N N . ARG A 1 477 ? 17.634 -2.442 -27.215 1.00 90.75 477 ARG A N 1
ATOM 3637 C CA . ARG A 1 477 ? 16.896 -3.678 -26.950 1.00 90.75 477 ARG A CA 1
ATOM 3638 C C . ARG A 1 477 ? 15.671 -3.410 -26.085 1.00 90.75 477 ARG A C 1
ATOM 3640 O O . ARG A 1 477 ? 15.615 -2.451 -25.316 1.00 90.75 477 ARG A O 1
ATOM 3647 N N . VAL A 1 478 ? 14.701 -4.304 -26.213 1.00 89.75 478 VAL A N 1
ATOM 3648 C CA . VAL A 1 478 ? 13.455 -4.321 -25.454 1.00 89.75 478 VAL A CA 1
ATOM 3649 C C . VAL A 1 478 ? 13.344 -5.673 -24.760 1.00 89.75 478 VAL A C 1
ATOM 3651 O O . VAL A 1 478 ? 13.361 -6.718 -25.412 1.00 89.75 478 VAL A O 1
ATOM 3654 N N . LEU A 1 479 ? 13.231 -5.651 -23.435 1.00 89.44 479 LEU A N 1
ATOM 3655 C CA . LEU A 1 479 ? 12.751 -6.775 -22.639 1.00 89.44 479 LEU A CA 1
ATOM 3656 C C . LEU A 1 479 ? 11.230 -6.770 -22.695 1.00 89.44 479 LEU A C 1
ATOM 3658 O O . LEU A 1 479 ? 10.606 -5.752 -22.421 1.00 89.44 479 LEU A O 1
ATOM 3662 N N . LEU A 1 480 ? 10.649 -7.907 -23.038 1.00 86.12 480 LEU A N 1
ATOM 3663 C CA . LEU A 1 480 ? 9.219 -8.120 -23.135 1.00 86.12 480 LEU A CA 1
ATOM 3664 C C . LEU A 1 480 ? 8.789 -9.170 -22.119 1.00 86.12 480 LEU A C 1
ATOM 3666 O O . LEU A 1 480 ? 9.308 -10.287 -22.114 1.00 86.12 480 LEU A O 1
ATOM 3670 N N . ASN A 1 481 ? 7.794 -8.822 -21.316 1.00 84.81 481 ASN A N 1
ATOM 3671 C CA . ASN A 1 481 ? 7.062 -9.746 -20.475 1.00 84.81 481 ASN A CA 1
ATOM 3672 C C . ASN A 1 481 ? 5.693 -10.030 -21.097 1.00 84.81 481 ASN A C 1
ATOM 3674 O O . ASN A 1 481 ? 4.890 -9.116 -21.284 1.00 84.81 481 ASN A O 1
ATOM 3678 N N . VAL A 1 482 ? 5.440 -11.291 -21.440 1.00 81.75 482 VAL A N 1
ATOM 3679 C CA . VAL A 1 482 ? 4.148 -11.760 -21.951 1.00 81.75 482 VAL A CA 1
ATOM 3680 C C . VAL A 1 482 ? 3.405 -12.404 -20.799 1.00 81.75 482 VAL A C 1
ATOM 3682 O O . VAL A 1 482 ? 3.825 -13.454 -20.317 1.00 81.75 482 VAL A O 1
ATOM 3685 N N . ILE A 1 483 ? 2.309 -11.792 -20.374 1.00 78.00 483 ILE A N 1
ATOM 3686 C CA . ILE A 1 483 ? 1.534 -12.206 -19.206 1.00 78.00 483 ILE A CA 1
ATOM 3687 C C . ILE A 1 483 ? 0.271 -12.914 -19.688 1.00 78.00 483 ILE A C 1
ATOM 3689 O O . ILE A 1 483 ? -0.360 -12.483 -20.652 1.00 78.00 483 ILE A O 1
ATOM 3693 N N . LYS A 1 484 ? -0.081 -14.017 -19.028 1.00 75.31 484 LYS A N 1
ATOM 3694 C CA . LYS A 1 484 ? -1.303 -14.786 -19.264 1.00 75.31 484 LYS A CA 1
ATOM 3695 C C . LYS A 1 484 ? -2.161 -14.754 -18.005 1.00 75.31 484 LYS A C 1
ATOM 3697 O O . LYS A 1 484 ? -1.686 -15.164 -16.946 1.00 75.31 484 LYS A O 1
ATOM 3702 N N . ASP A 1 485 ? -3.416 -14.343 -18.125 1.00 66.44 485 ASP A N 1
ATOM 3703 C CA . ASP A 1 485 ? -4.407 -14.376 -17.043 1.00 66.44 485 ASP A CA 1
ATOM 3704 C C . ASP A 1 485 ? -5.679 -15.110 -17.481 1.00 66.44 485 ASP A C 1
ATOM 3706 O O . ASP A 1 485 ? -5.970 -15.200 -18.667 1.00 66.44 485 ASP A O 1
ATOM 3710 N N . ASP A 1 486 ? -6.436 -15.674 -16.548 1.00 64.25 486 ASP A N 1
ATOM 3711 C CA . ASP A 1 486 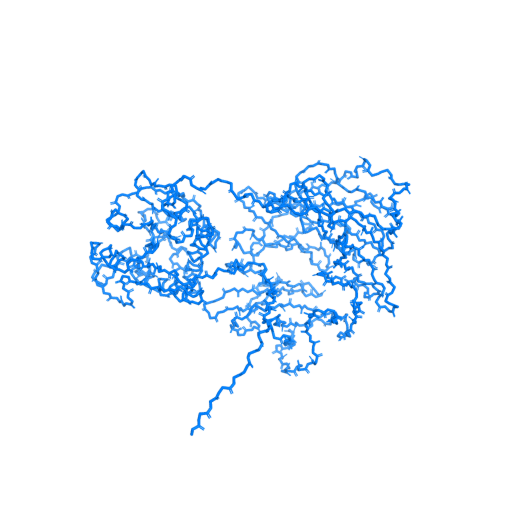? -7.703 -16.371 -16.834 1.00 64.25 486 ASP A CA 1
ATOM 3712 C C . ASP A 1 486 ? -8.943 -15.466 -16.677 1.00 64.25 486 ASP A C 1
ATOM 3714 O O . ASP A 1 486 ? -10.075 -15.950 -16.643 1.00 64.25 486 ASP A O 1
ATOM 3718 N N . GLY A 1 487 ? -8.741 -14.147 -16.584 1.00 53.62 487 GLY A N 1
ATOM 3719 C CA . GLY A 1 487 ? -9.766 -13.165 -16.227 1.00 53.62 487 GLY A CA 1
ATOM 3720 C C . GLY A 1 487 ? -9.921 -12.930 -14.722 1.00 53.62 487 GLY A C 1
ATOM 3721 O O . GLY A 1 487 ? -10.619 -11.993 -14.335 1.00 53.62 487 GLY A O 1
ATOM 3722 N N . HIS A 1 488 ? -9.263 -13.727 -13.875 1.00 52.78 488 HIS A N 1
ATOM 3723 C CA . HIS A 1 488 ? -9.294 -13.585 -12.417 1.00 52.78 488 HIS A CA 1
ATOM 3724 C C . HIS A 1 488 ? -7.896 -13.491 -11.799 1.00 52.78 488 HIS A C 1
ATOM 3726 O O . HIS A 1 488 ? -7.694 -12.738 -10.846 1.00 52.78 488 HIS A O 1
ATOM 3732 N N . THR A 1 489 ? -6.924 -14.241 -12.318 1.00 58.72 489 THR A N 1
ATOM 3733 C CA . THR A 1 489 ? -5.550 -14.257 -11.814 1.00 58.72 489 THR A CA 1
ATOM 3734 C C . THR A 1 489 ? -4.530 -14.450 -12.929 1.00 58.72 489 THR A C 1
ATOM 3736 O O . THR A 1 489 ? -4.846 -14.966 -14.000 1.00 58.72 489 THR A O 1
ATOM 3739 N N . VAL A 1 490 ? -3.279 -14.064 -12.667 1.00 69.19 490 VAL A N 1
ATOM 3740 C CA . VAL A 1 490 ? -2.161 -14.345 -13.572 1.00 69.19 490 VAL A CA 1
ATOM 3741 C C . VAL A 1 490 ? -1.799 -15.822 -13.453 1.00 69.19 490 VAL A C 1
ATOM 3743 O O . VAL A 1 490 ? -1.314 -16.282 -12.422 1.00 69.19 490 VAL A O 1
ATOM 3746 N N . VAL A 1 491 ? -2.014 -16.565 -14.532 1.00 71.00 491 VAL A N 1
ATOM 3747 C CA . VAL A 1 491 ? -1.791 -18.016 -14.604 1.00 71.00 491 VAL A CA 1
ATOM 3748 C C . VAL A 1 491 ? -0.449 -18.381 -15.236 1.00 71.00 491 VAL A C 1
ATOM 3750 O O . VAL A 1 491 ? -0.031 -19.537 -15.192 1.00 71.00 491 VAL A O 1
ATOM 3753 N N . GLY A 1 492 ? 0.253 -17.414 -15.828 1.00 76.88 492 GLY A N 1
ATOM 3754 C CA . GLY A 1 492 ? 1.592 -17.635 -16.355 1.00 76.88 492 GLY A CA 1
ATOM 3755 C C . GLY A 1 492 ? 2.204 -16.393 -16.978 1.00 76.88 492 GLY A C 1
ATOM 3756 O O . GLY A 1 492 ? 1.522 -15.413 -17.258 1.00 76.88 492 GLY A O 1
ATOM 3757 N N . SER A 1 493 ? 3.508 -16.446 -17.222 1.00 82.75 493 SER A N 1
ATOM 3758 C CA . SER A 1 493 ? 4.215 -15.372 -17.915 1.00 82.75 493 SER A CA 1
ATOM 3759 C C . SER A 1 493 ? 5.556 -15.837 -18.473 1.00 82.75 493 SER A C 1
ATOM 3761 O O . SER A 1 493 ? 6.202 -16.733 -17.913 1.00 82.75 493 SER A O 1
ATOM 3763 N N . GLU A 1 494 ? 6.022 -15.177 -19.525 1.00 84.00 494 GLU A N 1
ATOM 3764 C CA . GLU A 1 494 ? 7.287 -15.484 -20.186 1.00 84.00 494 GLU A CA 1
ATOM 3765 C C . GLU A 1 494 ? 8.060 -14.215 -20.547 1.00 84.00 494 GLU A C 1
ATOM 3767 O O . GLU A 1 494 ? 7.487 -13.218 -20.978 1.00 84.00 494 GLU A O 1
ATOM 3772 N N . LEU A 1 495 ? 9.385 -14.286 -20.403 1.00 86.06 495 LEU A N 1
ATOM 3773 C CA . LEU A 1 495 ? 10.300 -13.189 -20.705 1.00 86.06 495 LEU A CA 1
ATOM 3774 C C . LEU A 1 495 ? 11.005 -13.434 -22.036 1.00 86.06 495 LEU A C 1
ATOM 3776 O O . LEU A 1 495 ? 11.559 -14.513 -22.280 1.00 86.06 495 LEU A O 1
ATOM 3780 N N . TYR A 1 496 ? 11.041 -12.389 -22.848 1.00 86.12 496 TYR A N 1
ATOM 3781 C CA . TYR A 1 496 ? 11.689 -12.336 -24.148 1.00 86.12 496 TYR A CA 1
ATOM 3782 C C . TYR A 1 496 ? 12.550 -11.085 -24.239 1.00 86.12 496 TYR A C 1
ATOM 3784 O O . TYR A 1 496 ? 12.247 -10.075 -23.617 1.00 86.12 496 TYR A O 1
ATOM 3792 N N . VAL A 1 497 ? 13.599 -11.126 -25.045 1.00 88.25 497 VAL A N 1
ATOM 3793 C CA . VAL A 1 497 ? 14.329 -9.930 -25.462 1.00 88.25 497 VAL A CA 1
ATOM 3794 C C . VAL A 1 497 ? 14.298 -9.847 -26.972 1.00 88.25 497 VAL A C 1
ATOM 3796 O O . VAL A 1 497 ? 14.440 -10.864 -27.655 1.00 88.25 497 VAL A O 1
ATOM 3799 N N . THR A 1 498 ? 14.127 -8.628 -27.470 1.00 87.31 498 THR A N 1
ATOM 3800 C CA . THR A 1 498 ? 14.310 -8.304 -28.878 1.00 87.31 498 THR A CA 1
ATOM 3801 C C . THR A 1 498 ? 15.125 -7.035 -29.076 1.00 87.31 498 THR A C 1
ATOM 3803 O O . THR A 1 498 ? 15.256 -6.226 -28.159 1.00 87.31 498 THR A O 1
ATOM 3806 N N . ASP A 1 499 ? 15.684 -6.838 -30.269 1.00 88.00 499 ASP A N 1
ATOM 3807 C CA . ASP A 1 499 ? 16.082 -5.495 -30.697 1.00 88.00 499 ASP A CA 1
ATOM 3808 C C . ASP A 1 499 ? 14.857 -4.567 -30.813 1.00 88.00 499 ASP A C 1
ATOM 3810 O O . ASP A 1 499 ? 13.707 -5.020 -30.881 1.00 88.00 499 ASP A O 1
ATOM 3814 N N . ARG A 1 500 ? 15.108 -3.255 -30.838 1.00 85.56 500 ARG A N 1
ATOM 3815 C CA . ARG A 1 500 ? 14.077 -2.207 -30.928 1.00 85.56 500 ARG A CA 1
ATOM 3816 C C . ARG A 1 500 ? 13.193 -2.262 -32.179 1.00 85.56 500 ARG A C 1
ATOM 3818 O O . ARG A 1 500 ? 12.186 -1.556 -32.218 1.00 85.56 500 ARG A O 1
ATOM 3825 N N . ASP A 1 501 ? 13.573 -3.038 -33.189 1.00 82.81 501 ASP A N 1
ATOM 3826 C CA . ASP A 1 501 ? 12.865 -3.166 -34.465 1.00 82.81 501 ASP A CA 1
ATOM 3827 C C . ASP A 1 501 ? 12.065 -4.483 -34.548 1.00 82.81 501 ASP A C 1
ATOM 3829 O O . ASP A 1 501 ? 11.276 -4.686 -35.473 1.00 82.81 501 ASP A O 1
ATOM 3833 N N . GLY A 1 502 ? 12.212 -5.370 -33.558 1.00 77.94 502 GLY A N 1
ATOM 3834 C CA . GLY A 1 502 ? 11.525 -6.658 -33.502 1.00 77.94 502 GLY A CA 1
ATOM 3835 C C . GLY A 1 502 ? 12.171 -7.734 -34.378 1.00 77.94 502 GLY A C 1
ATOM 3836 O O . GLY A 1 502 ? 11.488 -8.688 -34.758 1.00 77.94 502 GLY A O 1
ATOM 3837 N N . HIS A 1 503 ? 13.437 -7.578 -34.775 1.00 80.94 503 HIS A N 1
ATOM 3838 C CA . HIS A 1 503 ? 14.088 -8.449 -35.757 1.00 80.94 503 HIS A CA 1
ATOM 3839 C C . HIS A 1 503 ? 14.873 -9.611 -35.154 1.00 80.94 503 HIS A C 1
ATOM 3841 O O . HIS A 1 503 ? 15.001 -10.627 -35.830 1.00 80.94 503 HIS A O 1
ATOM 3847 N N . GLN A 1 504 ? 15.370 -9.505 -33.925 1.00 82.75 504 GLN A N 1
ATOM 3848 C CA . GLN A 1 504 ? 16.155 -10.548 -33.259 1.00 82.75 504 GLN A CA 1
ATOM 3849 C C . GLN A 1 504 ? 15.470 -10.985 -31.975 1.00 82.75 504 GLN A C 1
ATOM 3851 O O . GLN A 1 504 ? 15.413 -10.195 -31.049 1.00 82.75 504 GLN A O 1
ATOM 3856 N N . TRP A 1 505 ? 14.993 -12.228 -31.885 1.00 82.81 505 TRP A N 1
ATOM 3857 C CA . TRP A 1 505 ? 14.255 -12.704 -30.710 1.00 82.81 505 TRP A CA 1
ATOM 3858 C C . TRP A 1 505 ? 15.028 -13.733 -29.904 1.00 82.81 505 TRP A C 1
ATOM 3860 O O . TRP A 1 505 ? 15.483 -14.742 -30.441 1.00 82.81 505 TRP A O 1
ATOM 3870 N N . GLN A 1 506 ? 15.062 -13.527 -28.590 1.00 83.38 506 GLN A N 1
ATOM 3871 C CA . GLN A 1 506 ? 15.577 -14.493 -27.631 1.00 83.38 506 GLN A CA 1
ATOM 3872 C C . GLN A 1 506 ? 14.560 -14.724 -26.517 1.00 83.38 506 GLN A C 1
ATOM 3874 O O . GLN A 1 506 ? 14.111 -13.788 -25.857 1.00 83.38 506 GLN A O 1
ATOM 3879 N N . ARG A 1 507 ? 14.226 -15.989 -26.256 1.00 83.25 507 ARG A N 1
ATOM 3880 C CA . ARG A 1 507 ? 13.453 -16.368 -25.070 1.00 83.25 507 ARG A CA 1
ATOM 3881 C C . ARG A 1 507 ? 14.388 -16.485 -23.868 1.00 83.25 507 ARG A C 1
ATOM 3883 O O . ARG A 1 507 ? 15.369 -17.231 -23.921 1.00 83.25 507 ARG A O 1
ATOM 3890 N N . LEU A 1 508 ? 14.069 -15.775 -22.788 1.00 79.75 508 LEU A N 1
ATOM 3891 C CA . LEU A 1 508 ? 14.874 -15.734 -21.562 1.00 79.75 508 LEU A CA 1
ATOM 3892 C C . LEU A 1 508 ? 14.345 -16.629 -20.444 1.00 79.75 508 LEU A C 1
ATOM 3894 O O . LEU A 1 508 ? 15.058 -16.893 -19.484 1.00 79.75 508 LEU A O 1
ATOM 3898 N N . SER A 1 509 ? 13.091 -17.070 -20.510 1.00 75.38 509 SER A N 1
ATOM 3899 C CA . SER A 1 509 ? 12.533 -17.909 -19.451 1.00 75.38 509 SER A CA 1
ATOM 3900 C C . SER A 1 509 ? 11.636 -19.024 -19.969 1.00 75.38 509 SER A C 1
ATOM 3902 O O . SER A 1 509 ? 10.874 -18.856 -20.919 1.00 75.38 509 SER A O 1
ATOM 3904 N N . GLY A 1 510 ? 11.764 -20.195 -19.341 1.00 68.00 510 GLY A N 1
ATOM 3905 C CA . GLY A 1 510 ? 10.908 -21.361 -19.557 1.00 68.00 510 GLY A CA 1
ATOM 3906 C C . GLY A 1 510 ? 9.597 -21.288 -18.767 1.00 68.00 510 GLY A C 1
ATOM 3907 O O . GLY A 1 510 ? 9.405 -20.378 -17.956 1.00 68.00 510 GLY A O 1
ATOM 3908 N N . GLY A 1 511 ? 8.725 -22.286 -18.955 1.00 63.31 511 GLY A N 1
ATOM 3909 C CA . GLY A 1 511 ? 7.598 -22.523 -18.045 1.00 63.31 511 GLY A CA 1
ATOM 3910 C C . GLY A 1 511 ? 8.082 -22.625 -16.590 1.00 63.31 511 GLY A C 1
ATOM 3911 O O . GLY A 1 511 ? 9.134 -23.207 -16.325 1.00 63.31 511 GLY A O 1
ATOM 3912 N N . GLY A 1 512 ? 7.366 -21.992 -15.660 1.00 65.62 512 GLY A N 1
ATOM 3913 C CA . GLY A 1 512 ? 7.788 -21.810 -14.266 1.00 65.62 512 GLY A CA 1
ATOM 3914 C C . GLY A 1 512 ? 6.916 -20.773 -13.540 1.00 65.62 512 GLY A C 1
ATOM 3915 O O . GLY A 1 512 ? 5.866 -20.425 -14.081 1.00 65.62 512 GLY A O 1
ATOM 3916 N N . PRO A 1 513 ? 7.332 -20.264 -12.359 1.00 67.38 513 PRO A N 1
ATOM 3917 C CA . PRO A 1 513 ? 6.567 -19.261 -11.613 1.00 67.38 513 PRO A CA 1
ATOM 3918 C C . PRO A 1 513 ? 6.322 -18.009 -12.457 1.00 67.38 513 PRO A C 1
ATOM 3920 O O . PRO A 1 513 ? 7.069 -17.738 -13.405 1.00 67.38 513 PRO A O 1
ATOM 3923 N N . VAL A 1 514 ? 5.266 -17.274 -12.123 1.00 77.94 514 VAL A N 1
ATOM 3924 C CA . VAL A 1 514 ? 4.905 -16.006 -12.767 1.00 77.94 514 VAL A CA 1
ATOM 3925 C C . VAL A 1 514 ? 6.074 -15.013 -12.650 1.00 77.94 514 VAL A C 1
ATOM 3927 O O . VAL A 1 514 ? 6.980 -15.195 -11.855 1.00 77.94 514 VAL A O 1
ATOM 3930 N N . LYS A 1 515 ? 6.160 -14.042 -13.548 1.00 83.38 515 LYS A N 1
ATOM 3931 C CA . LYS A 1 515 ? 7.241 -13.071 -13.724 1.00 83.38 515 LYS A CA 1
ATOM 3932 C C . LYS A 1 515 ? 6.542 -11.780 -14.107 1.00 83.38 515 LYS A C 1
ATOM 3934 O O . LYS A 1 515 ? 5.898 -11.736 -15.151 1.00 83.38 515 LYS A O 1
ATOM 3939 N N . LEU A 1 516 ? 6.601 -10.772 -13.254 1.00 79.31 516 LEU A N 1
ATOM 3940 C CA . LEU A 1 516 ? 5.883 -9.507 -13.415 1.00 79.31 516 LEU A CA 1
ATOM 3941 C C . LEU A 1 516 ? 6.839 -8.336 -13.234 1.00 79.31 516 LEU A C 1
ATOM 3943 O O . LEU A 1 516 ? 7.858 -8.458 -12.545 1.00 79.31 516 LEU A O 1
ATOM 3947 N N . HIS A 1 517 ? 6.493 -7.208 -13.851 1.00 80.31 517 HIS A N 1
ATOM 3948 C CA . HIS A 1 517 ? 7.168 -5.924 -13.684 1.00 80.31 517 HIS A CA 1
ATOM 3949 C C . HIS A 1 517 ? 8.675 -6.019 -13.948 1.00 80.31 517 HIS A C 1
ATOM 3951 O O . HIS A 1 517 ? 9.504 -5.557 -13.165 1.00 80.31 517 HIS A O 1
ATOM 3957 N N . ALA A 1 518 ? 9.037 -6.695 -15.039 1.00 86.56 518 ALA A N 1
ATOM 3958 C CA . ALA A 1 518 ? 10.430 -6.943 -15.363 1.00 86.56 518 ALA A CA 1
ATOM 3959 C C . ALA A 1 518 ? 11.136 -5.648 -15.801 1.00 86.56 518 ALA A C 1
ATOM 3961 O O . ALA A 1 518 ? 10.684 -4.962 -16.717 1.00 86.56 518 ALA A O 1
ATOM 3962 N N . VAL A 1 519 ? 12.272 -5.341 -15.178 1.00 87.88 519 VAL A N 1
ATOM 3963 C CA . VAL A 1 519 ? 13.071 -4.133 -15.431 1.00 87.88 519 VAL A CA 1
ATOM 3964 C C . VAL A 1 519 ? 14.509 -4.466 -15.806 1.00 87.88 519 VAL A C 1
ATOM 3966 O O . VAL A 1 519 ? 15.036 -5.511 -15.424 1.00 87.88 519 VAL A O 1
ATOM 3969 N N . TRP A 1 520 ? 15.155 -3.552 -16.535 1.00 89.81 520 TRP A N 1
ATOM 3970 C CA . TRP A 1 520 ? 16.516 -3.698 -17.057 1.00 89.81 520 TRP A CA 1
ATOM 3971 C C . TRP A 1 520 ? 17.480 -2.713 -16.373 1.00 89.81 520 TRP A C 1
ATOM 3973 O O . TRP A 1 520 ? 17.190 -1.525 -16.253 1.00 89.81 520 TRP A O 1
ATOM 3983 N N . SER A 1 521 ? 18.646 -3.199 -15.944 1.00 90.19 521 SER A N 1
ATOM 3984 C CA . SER A 1 521 ? 19.732 -2.421 -15.329 1.00 90.19 521 SER A CA 1
ATOM 3985 C C . SER A 1 521 ? 20.785 -1.974 -16.343 1.00 90.19 521 SER A C 1
ATOM 3987 O O . SER A 1 521 ? 21.113 -2.701 -17.281 1.00 90.19 521 SER A O 1
ATOM 3989 N N . SER A 1 522 ? 21.452 -0.848 -16.092 1.00 85.81 522 SER A N 1
ATOM 3990 C CA . SER A 1 522 ? 22.585 -0.380 -16.905 1.00 85.81 522 SER A CA 1
ATOM 3991 C C . SER A 1 522 ? 23.788 -1.334 -16.968 1.00 85.81 522 SER A C 1
ATOM 3993 O O . SER A 1 522 ? 24.688 -1.115 -17.776 1.00 85.81 522 SER A O 1
ATOM 3995 N N . LYS A 1 523 ? 23.782 -2.414 -16.179 1.00 86.00 523 LYS A N 1
ATOM 3996 C CA . LYS A 1 523 ? 24.807 -3.469 -16.146 1.00 86.00 523 LYS A CA 1
ATOM 3997 C C . LYS A 1 523 ? 24.391 -4.783 -16.823 1.00 86.00 523 LYS A C 1
ATOM 3999 O O . LYS A 1 523 ? 24.943 -5.827 -16.485 1.00 86.00 523 LYS A O 1
ATOM 4004 N N . ASP A 1 524 ? 23.398 -4.758 -17.714 1.00 85.81 524 ASP A N 1
ATOM 4005 C CA . ASP A 1 524 ? 22.842 -5.964 -18.358 1.00 85.81 524 ASP A CA 1
ATOM 4006 C C . ASP A 1 524 ? 22.345 -7.012 -17.342 1.00 85.81 524 ASP A C 1
ATOM 4008 O O . ASP A 1 524 ? 22.536 -8.224 -17.472 1.00 85.81 524 ASP A O 1
ATOM 4012 N N . GLN A 1 525 ? 21.682 -6.521 -16.297 1.00 88.62 525 GLN A N 1
ATOM 4013 C CA . GLN A 1 525 ? 20.939 -7.337 -15.341 1.00 88.62 525 GLN A CA 1
ATOM 4014 C C . GLN A 1 525 ? 19.450 -7.066 -15.511 1.00 88.62 525 GLN A C 1
ATOM 4016 O O . GLN A 1 525 ? 19.063 -5.964 -15.900 1.00 88.62 525 GLN A O 1
ATOM 4021 N N . ILE A 1 526 ? 18.618 -8.043 -15.172 1.00 90.56 526 ILE A N 1
ATOM 4022 C CA . ILE A 1 526 ? 17.173 -7.859 -15.073 1.00 90.56 526 ILE A CA 1
ATOM 4023 C C . ILE A 1 526 ? 16.700 -8.156 -13.659 1.00 90.56 526 ILE A C 1
ATOM 4025 O O . ILE A 1 526 ? 17.260 -9.017 -12.976 1.00 90.56 526 ILE A O 1
ATOM 4029 N N . ALA A 1 527 ? 15.650 -7.464 -13.237 1.00 89.75 527 ALA A N 1
ATOM 4030 C CA . ALA A 1 527 ? 14.924 -7.787 -12.019 1.00 89.75 527 ALA A CA 1
ATOM 4031 C C . ALA A 1 527 ? 13.435 -7.946 -12.318 1.00 89.75 527 ALA A C 1
ATOM 4033 O O . ALA A 1 527 ? 12.919 -7.272 -13.204 1.00 89.75 527 ALA A O 1
ATOM 4034 N N . PHE A 1 528 ? 12.757 -8.844 -11.609 1.00 87.38 528 PHE A N 1
ATOM 4035 C CA . PHE A 1 528 ? 11.315 -9.084 -11.751 1.00 87.38 528 PHE A CA 1
ATOM 4036 C C . PHE A 1 528 ? 10.720 -9.650 -10.451 1.00 87.38 528 PHE A C 1
ATOM 4038 O O . PHE A 1 528 ? 11.447 -10.254 -9.658 1.00 87.38 528 PHE A O 1
ATOM 4045 N N . ASP A 1 529 ? 9.414 -9.461 -10.236 1.00 83.88 529 ASP A N 1
ATOM 4046 C CA . ASP A 1 529 ? 8.636 -10.197 -9.219 1.00 83.88 529 ASP A CA 1
ATOM 4047 C C . ASP A 1 529 ? 8.312 -11.586 -9.773 1.00 83.88 529 ASP A C 1
ATOM 4049 O O . ASP A 1 529 ? 7.886 -11.697 -10.920 1.00 83.88 529 ASP A O 1
ATOM 4053 N N . ASP A 1 530 ? 8.501 -12.645 -8.989 1.00 76.50 530 ASP A N 1
ATOM 4054 C CA . ASP A 1 530 ? 8.147 -14.007 -9.386 1.00 76.50 530 ASP A CA 1
ATOM 4055 C C . ASP A 1 530 ? 6.675 -14.410 -9.125 1.00 76.50 530 ASP A C 1
ATOM 4057 O O . ASP A 1 530 ? 6.322 -15.594 -9.137 1.00 76.50 530 ASP A O 1
ATOM 4061 N N . GLY A 1 531 ? 5.803 -13.433 -8.867 1.00 69.12 531 GLY A N 1
ATOM 4062 C CA . GLY A 1 531 ? 4.367 -13.601 -8.623 1.00 69.12 531 GLY A CA 1
ATOM 4063 C C . GLY A 1 531 ? 4.041 -14.145 -7.231 1.00 69.12 531 GLY A C 1
ATOM 4064 O O . GLY A 1 531 ? 2.996 -13.814 -6.664 1.00 69.12 531 GLY A O 1
ATOM 4065 N N . GLU A 1 532 ? 4.976 -14.878 -6.628 1.00 68.69 532 GLU A N 1
ATOM 4066 C CA . GLU A 1 532 ? 4.975 -15.291 -5.224 1.00 68.69 532 GLU A CA 1
ATOM 4067 C C . GLU A 1 532 ? 5.529 -14.190 -4.304 1.00 68.69 532 GLU A C 1
ATOM 4069 O O . GLU A 1 532 ? 5.826 -14.457 -3.143 1.00 68.69 532 GLU A O 1
ATOM 4074 N N . GLY A 1 533 ? 5.674 -12.958 -4.808 1.00 63.47 533 GLY A N 1
ATOM 4075 C CA . GLY A 1 533 ? 6.110 -11.797 -4.043 1.00 63.47 533 GLY A CA 1
ATOM 4076 C C . GLY A 1 533 ? 7.594 -11.825 -3.703 1.00 63.47 533 GLY A C 1
ATOM 4077 O O . GLY A 1 533 ? 7.999 -11.265 -2.687 1.00 63.47 533 GLY A O 1
ATOM 4078 N N . ARG A 1 534 ? 8.432 -12.473 -4.510 1.00 75.75 534 ARG A N 1
ATOM 4079 C CA . ARG A 1 534 ? 9.886 -12.416 -4.332 1.00 75.75 534 ARG A CA 1
ATOM 4080 C C . ARG A 1 534 ? 10.497 -11.658 -5.493 1.00 75.75 534 ARG A C 1
ATOM 4082 O O . ARG A 1 534 ? 10.167 -11.908 -6.648 1.00 75.75 534 ARG A O 1
ATOM 4089 N N . ILE A 1 535 ? 11.453 -10.784 -5.188 1.00 84.19 535 ILE A N 1
ATOM 4090 C CA . ILE A 1 535 ? 12.242 -10.125 -6.226 1.00 84.19 535 ILE A CA 1
ATOM 4091 C C . ILE A 1 535 ? 13.399 -11.033 -6.629 1.00 84.19 535 ILE A C 1
ATOM 4093 O O . ILE A 1 535 ? 14.213 -11.466 -5.804 1.00 84.19 535 ILE A O 1
ATOM 4097 N N . VAL A 1 536 ? 13.471 -11.310 -7.923 1.00 85.19 536 VAL A N 1
ATOM 4098 C CA . VAL A 1 536 ? 14.533 -12.089 -8.546 1.00 85.19 536 VAL A CA 1
ATOM 4099 C C . VAL A 1 536 ? 15.462 -11.138 -9.280 1.00 85.19 536 VAL A C 1
ATOM 4101 O O . VAL A 1 536 ? 15.005 -10.340 -10.091 1.00 85.19 536 VAL A O 1
ATOM 4104 N N . LEU A 1 537 ? 16.764 -11.248 -9.020 1.00 87.69 537 LEU A N 1
ATOM 4105 C CA . LEU A 1 537 ? 17.814 -10.575 -9.779 1.00 87.69 537 LEU A CA 1
ATOM 4106 C C . LEU A 1 537 ? 18.495 -11.603 -10.684 1.00 87.69 537 LEU A C 1
ATOM 4108 O O . LEU A 1 537 ? 18.991 -12.620 -10.197 1.00 87.69 537 LEU A O 1
ATOM 4112 N N . ALA A 1 538 ? 18.529 -11.348 -11.988 1.00 86.69 538 ALA A N 1
ATOM 4113 C CA . ALA A 1 538 ? 19.125 -12.235 -12.977 1.00 86.69 538 ALA A CA 1
ATOM 4114 C C . ALA A 1 538 ? 20.146 -11.505 -13.857 1.00 86.69 538 ALA A C 1
ATOM 4116 O O . ALA A 1 538 ? 19.950 -10.355 -14.241 1.00 86.69 538 ALA A O 1
ATOM 4117 N N . ASN A 1 539 ? 21.237 -12.190 -14.198 1.00 82.44 539 ASN A N 1
ATOM 4118 C CA . ASN A 1 539 ? 22.253 -11.662 -15.111 1.00 82.44 539 ASN A CA 1
ATOM 4119 C C . ASN A 1 539 ? 21.986 -12.125 -16.543 1.00 82.44 539 ASN A C 1
ATOM 4121 O O . ASN A 1 539 ? 21.633 -13.284 -16.769 1.00 82.44 539 ASN A O 1
ATOM 4125 N N . LEU A 1 540 ? 22.230 -11.242 -17.510 1.00 75.56 540 LEU A N 1
ATOM 4126 C CA . LEU A 1 540 ? 22.106 -11.531 -18.939 1.00 75.56 540 LEU A CA 1
ATOM 4127 C C . LEU A 1 540 ? 23.460 -11.873 -19.585 1.00 75.56 540 LEU A C 1
ATOM 4129 O O . LEU A 1 540 ? 23.699 -11.531 -20.740 1.00 75.56 540 LEU A O 1
ATOM 4133 N N . THR A 1 541 ? 24.366 -12.526 -18.850 1.00 60.44 541 THR A N 1
ATOM 4134 C CA . THR A 1 541 ? 25.787 -12.697 -19.220 1.00 60.44 541 THR A CA 1
ATOM 4135 C C . THR A 1 541 ? 26.047 -13.351 -20.583 1.00 60.44 541 THR A C 1
ATOM 4137 O O . THR A 1 541 ? 27.135 -13.162 -21.125 1.00 60.44 541 THR A O 1
ATOM 4140 N N . ASP A 1 542 ? 25.050 -14.023 -21.162 1.00 51.91 542 ASP A N 1
ATOM 4141 C CA . ASP A 1 542 ? 25.140 -14.723 -22.448 1.00 51.91 542 ASP A CA 1
ATOM 4142 C C . ASP A 1 542 ? 24.417 -14.009 -23.615 1.00 51.91 542 ASP A C 1
ATOM 4144 O O . ASP A 1 542 ? 24.366 -14.552 -24.713 1.00 51.91 542 ASP A O 1
ATOM 4148 N N . LEU A 1 543 ? 23.872 -12.795 -23.431 1.00 56.31 543 LEU A N 1
ATOM 4149 C CA . LEU A 1 543 ? 23.224 -12.013 -24.509 1.00 56.31 543 LEU A CA 1
ATOM 4150 C C . LEU A 1 543 ? 24.211 -11.237 -25.417 1.00 56.31 543 LEU A C 1
ATOM 4152 O O . LEU A 1 543 ? 23.824 -10.224 -26.005 1.00 56.31 543 LEU A O 1
ATOM 4156 N N . LYS A 1 544 ? 25.478 -11.659 -25.499 1.00 50.34 544 LYS A N 1
ATOM 4157 C CA . LYS A 1 544 ? 26.509 -10.987 -26.310 1.00 50.34 544 LYS A CA 1
ATOM 4158 C C . LYS A 1 544 ? 26.499 -11.396 -27.774 1.00 50.34 544 LYS A C 1
ATOM 4160 O O . LYS A 1 544 ? 26.395 -12.612 -28.040 1.00 50.34 544 LYS A O 1
#

pLDDT: mean 72.96, std 21.03, range [21.77, 98.88]

Secondary structure (DSSP, 8-state):
-----------------PPSSS-----TT-EEEEEE--BTTB---B-TTS-BHHHHHHHHHHHHHHHHHHTT-EEEES-SSS----HHHHHHHHHHTT-SEEEEEEEE--SSTT---EEEEE-SS--HHHHHHHHHHHHHHHHHHT--EEEEEE---HHHHS-SS-EEEEEEEETTSHHHHHHHHSHHHHHHHHHHHHHHHHHHHHHS-TT---TT-SS-------PPP----------TT--TTS----EEEEPP-SS--EEEEEE-TTSSEEEEEETTS--EEEEETTSTT---EEEE-STTTTSSEEE-TTSSEEEEEEEETTEEEEEEEETTT--EEE-S--BSS--EEEE-TTSPEEEEETTTTEEEEEETTTTEEEEEE--S--S-BTTB-EE-TTS-EE----TT-EEEEEEE-TTSSEEEEEEEETTEEEEEEEETTT--EEEEE--SSS-BTTBEEEEEEEE-TTSSEEEEEEEEE-SSSEEEEEEEEEETTS-SEEE---S-S--EEEEE-TTSEEEEE-SSS-EEEEE-TT--